Protein AF-0000000080633798 (afdb_homodimer)

Sequence (412 aa):
MNRFFRPAFALCTLLSLSGPLTAPLAAEVETASLGGGEEERVTEVAGCVLTAKAVCPGIDLRHRNLRSLSLAGADLRGANLMRADLRHADLRGADLSGAILDGADLRTAFLQGTRLSGARLRGANLEFARANGADLRQADLTAANLEALRADKADLTGANLEGANLQEAKLSLTNLSQANLEGAKIRFAIFQDALMTDCRSCPTDWMNRFFRPAFALCTLLSLSGPLTAPLAAEVETASLGGGEEERVTEVAGCVLTAKAVCPGIDLRHRNLRSLSLAGADLRGANLMRADLRHADLRGADLSGAILDGADLRTAFLQGTRLSGARLRGANLEFARANGADLRQADLTAANLEALRADKADLTGANLEGANLQEAKLSLTNLSQANLEGAKIRFAIFQDALMTDCRSCPTDW

Radius of gyration: 28.86 Å; Cα contacts (8 Å, |Δi|>4): 1277; chains: 2; bounding box: 85×85×105 Å

Solvent-accessible surface area (backbone atoms only — not comparable to full-atom values): 18938 Å² total; per-residue (Å²): 137,84,80,78,80,74,80,80,78,77,79,76,77,74,75,73,76,71,65,77,74,71,70,75,76,73,70,72,72,67,68,67,70,64,76,70,66,76,65,69,74,60,54,62,54,98,88,36,58,64,32,59,55,22,82,39,61,52,39,81,40,54,61,35,32,39,58,56,36,50,30,34,44,13,35,31,34,42,14,32,30,22,36,13,33,29,35,46,14,32,29,36,45,12,33,30,35,46,13,34,28,26,25,14,34,30,36,47,14,34,29,37,45,14,32,30,34,50,15,35,27,32,18,12,32,32,35,50,13,36,26,37,44,15,33,30,33,46,14,35,29,36,18,13,34,31,34,42,18,35,26,38,46,14,34,30,35,43,15,34,30,36,30,13,32,31,33,45,14,35,32,31,49,15,32,33,28,46,13,32,30,47,72,38,40,54,61,74,38,39,54,55,77,39,41,53,59,77,30,40,67,55,85,80,88,113,138,84,79,77,81,75,79,79,76,78,75,77,77,74,75,73,76,71,65,77,76,70,68,74,77,72,70,72,72,67,69,67,70,64,77,70,67,75,66,68,75,59,54,60,55,98,87,37,58,65,33,58,55,22,82,41,62,52,38,80,39,55,62,36,34,38,56,59,36,51,30,33,44,13,36,31,35,42,14,33,28,23,36,13,32,30,35,46,13,34,30,36,46,12,34,30,34,47,13,34,28,26,25,14,34,30,38,47,14,35,29,36,45,14,32,29,34,50,14,34,28,31,18,12,32,32,35,50,14,36,25,37,44,14,34,30,32,45,13,34,29,36,18,13,33,31,33,42,18,35,25,38,46,14,34,30,37,44,14,32,29,36,30,12,33,31,33,45,16,34,31,32,49,16,33,34,27,46,13,32,31,47,71,37,41,54,60,74,38,38,53,55,74,40,41,54,60,78,30,40,68,54,86,79,88,114

InterPro domains:
  IPR001646 Pentapeptide repeat [PF00805] (79-118)
  IPR001646 Pentapeptide repeat [PF00805] (119-158)
  IPR001646 Pentapeptide repeat [PF00805] (159-198)
  IPR051082 Pentapeptide repeat and BTB/POZ domain-containing protein [PTHR14136] (45-202)

Structure (mmCIF, N/CA/C/O backbone):
data_AF-0000000080633798-model_v1
#
loop_
_entity.id
_entity.type
_entity.pdbx_description
1 polymer 'Pentapeptide repeat-containing protein'
#
loop_
_atom_site.group_PDB
_atom_site.id
_atom_site.type_symbol
_atom_site.label_atom_id
_atom_site.label_alt_id
_atom_site.label_comp_id
_atom_site.label_asym_id
_atom_site.label_entity_id
_atom_site.label_seq_id
_atom_site.pdbx_PDB_ins_code
_atom_site.Cartn_x
_atom_site.Cartn_y
_atom_site.Cartn_z
_atom_site.occupancy
_atom_site.B_iso_or_equiv
_atom_site.auth_seq_id
_atom_site.auth_comp_id
_atom_site.auth_asym_id
_atom_site.auth_atom_id
_atom_site.pdbx_PDB_model_num
ATOM 1 N N . MET A 1 1 ? 43.594 59.5 -60.156 1 29.23 1 MET A N 1
ATOM 2 C CA . MET A 1 1 ? 42.625 58.656 -60.844 1 29.23 1 MET A CA 1
ATOM 3 C C . MET A 1 1 ? 42.188 57.5 -59.938 1 29.23 1 MET A C 1
ATOM 5 O O . MET A 1 1 ? 42.969 56.562 -59.688 1 29.23 1 MET A O 1
ATOM 9 N N . ASN A 1 2 ? 41.469 57.906 -58.781 1 31.67 2 ASN A N 1
ATOM 10 C CA . ASN A 1 2 ? 41.031 57.219 -57.531 1 31.67 2 ASN A CA 1
ATOM 11 C C . ASN A 1 2 ? 40 56.156 -57.812 1 31.67 2 ASN A C 1
ATOM 13 O O . ASN A 1 2 ? 38.875 56.469 -58.219 1 31.67 2 ASN A O 1
ATOM 17 N N . ARG A 1 3 ? 40.438 55.031 -58.531 1 32.19 3 ARG A N 1
ATOM 18 C CA . ARG A 1 3 ? 39.625 53.875 -58.906 1 32.19 3 ARG A CA 1
ATOM 19 C C . ARG A 1 3 ? 38.875 53.281 -57.719 1 32.19 3 ARG A C 1
ATOM 21 O O . ARG A 1 3 ? 39.5 52.844 -56.75 1 32.19 3 ARG A O 1
ATOM 28 N N . PHE A 1 4 ? 37.656 53.875 -57.344 1 35.53 4 PHE A N 1
ATOM 29 C CA . PHE A 1 4 ? 36.719 53.531 -56.281 1 35.53 4 PHE A CA 1
ATOM 30 C C . PHE A 1 4 ? 36.188 52.125 -56.5 1 35.53 4 PHE A C 1
ATOM 32 O O . PHE A 1 4 ? 35.531 51.844 -57.5 1 35.53 4 PHE A O 1
ATOM 39 N N . PHE A 1 5 ? 36.969 51.031 -56.156 1 33.97 5 PHE A N 1
ATOM 40 C CA . PHE A 1 5 ? 36.594 49.625 -56.25 1 33.97 5 PHE A CA 1
ATOM 41 C C . PHE A 1 5 ? 35.344 49.344 -55.469 1 33.97 5 PHE A C 1
ATOM 43 O O . PHE A 1 5 ? 35.312 49.5 -54.25 1 33.97 5 PHE A O 1
ATOM 50 N N . ARG A 1 6 ? 34.125 49.625 -56.031 1 35.38 6 ARG A N 1
ATOM 51 C CA . ARG A 1 6 ? 32.844 49.406 -55.375 1 35.38 6 ARG A CA 1
ATOM 52 C C . ARG A 1 6 ? 32.594 47.906 -55.156 1 35.38 6 ARG A C 1
ATOM 54 O O . ARG A 1 6 ? 32.562 47.125 -56.125 1 35.38 6 ARG A O 1
ATOM 61 N N . PRO A 1 7 ? 32.938 47.312 -54 1 38.47 7 PRO A N 1
ATOM 62 C CA . PRO A 1 7 ? 32.75 45.875 -53.812 1 38.47 7 PRO A CA 1
ATOM 63 C C . PRO A 1 7 ? 31.281 45.469 -53.906 1 38.47 7 PRO A C 1
ATOM 65 O O . PRO A 1 7 ? 30.375 46.219 -53.531 1 38.47 7 PRO A O 1
ATOM 68 N N . ALA A 1 8 ? 30.812 44.844 -55.031 1 34.66 8 ALA A N 1
ATOM 69 C CA . ALA A 1 8 ? 29.516 44.25 -55.312 1 34.66 8 ALA A CA 1
ATOM 70 C C . ALA A 1 8 ? 29.094 43.25 -54.25 1 34.66 8 ALA A C 1
ATOM 72 O O . ALA A 1 8 ? 29.797 42.25 -54.031 1 34.66 8 ALA A O 1
ATOM 73 N N . PHE A 1 9 ? 28.484 43.719 -53.125 1 36.5 9 PHE A N 1
ATOM 74 C CA . PHE A 1 9 ? 28 42.844 -52.062 1 36.5 9 PHE A CA 1
ATOM 75 C C . PHE A 1 9 ? 26.891 41.906 -52.562 1 36.5 9 PHE A C 1
ATOM 77 O O . PHE A 1 9 ? 25.891 42.375 -53.125 1 36.5 9 PHE A O 1
ATOM 84 N N . ALA A 1 10 ? 27.266 40.781 -53.25 1 33.56 10 ALA A N 1
ATOM 85 C CA . ALA A 1 10 ? 26.328 39.75 -53.688 1 33.56 10 ALA A CA 1
ATOM 86 C C . ALA A 1 10 ? 25.422 39.344 -52.531 1 33.56 10 ALA A C 1
ATOM 88 O O . ALA A 1 10 ? 25.906 39 -51.438 1 33.56 10 ALA A O 1
ATOM 89 N N . LEU A 1 11 ? 24.172 39.875 -52.5 1 32.12 11 LEU A N 1
ATOM 90 C CA . LEU A 1 11 ? 23.062 39.562 -51.594 1 32.12 11 LEU A CA 1
ATOM 91 C C . LEU A 1 11 ? 22.719 38.062 -51.656 1 32.12 11 LEU A C 1
ATOM 93 O O . LEU A 1 11 ? 22.344 37.562 -52.719 1 32.12 11 LEU A O 1
ATOM 97 N N . CYS A 1 12 ? 23.547 37.188 -51.031 1 34.88 12 CYS A N 1
ATOM 98 C CA . CYS A 1 12 ? 23.203 35.781 -50.938 1 34.88 12 CYS A CA 1
ATOM 99 C C . CYS A 1 12 ? 21.812 35.594 -50.312 1 34.88 12 CYS A C 1
ATOM 101 O O . CYS A 1 12 ? 21.562 36.062 -49.219 1 34.88 12 CYS A O 1
ATOM 103 N N . THR A 1 13 ? 20.797 35.656 -51.188 1 33.91 13 THR A N 1
ATOM 104 C CA . THR A 1 13 ? 19.438 35.375 -50.781 1 33.91 13 THR A CA 1
ATOM 105 C C . THR A 1 13 ? 19.375 34 -50.094 1 33.91 13 THR A C 1
ATOM 107 O O . THR A 1 13 ? 19.719 32.969 -50.719 1 33.91 13 THR A O 1
ATOM 110 N N . LEU A 1 14 ? 19.672 33.969 -48.812 1 36.44 14 LEU A N 1
ATOM 111 C CA . LEU A 1 14 ? 19.438 32.781 -47.969 1 36.44 14 LEU A CA 1
ATOM 112 C C . LEU A 1 14 ? 17.984 32.312 -48.062 1 36.44 14 LEU A C 1
ATOM 114 O O . LEU A 1 14 ? 17.062 33.094 -47.75 1 36.44 14 LEU A O 1
ATOM 118 N N . LEU A 1 15 ? 17.656 31.594 -49.156 1 36 15 LEU A N 1
ATOM 119 C CA . LEU A 1 15 ? 16.359 30.938 -49.219 1 36 15 LEU A CA 1
ATOM 120 C C . LEU A 1 15 ? 16.156 30.078 -47.969 1 36 15 LEU A C 1
ATOM 122 O O . LEU A 1 15 ? 16.969 29.203 -47.656 1 36 15 LEU A O 1
ATOM 126 N N . SER A 1 16 ? 15.633 30.766 -46.906 1 36.34 16 SER A N 1
ATOM 127 C CA . SER A 1 16 ? 15.227 30.062 -45.719 1 36.34 16 SER A CA 1
ATOM 128 C C . SER A 1 16 ? 14.25 28.938 -46.031 1 36.34 16 SER A C 1
ATOM 130 O O . SER A 1 16 ? 13.195 29.172 -46.625 1 36.34 16 SER A O 1
ATOM 132 N N . LEU A 1 17 ? 14.719 27.75 -46.531 1 37.03 17 LEU A N 1
ATOM 133 C CA . LEU A 1 17 ? 13.859 26.578 -46.594 1 37.03 17 LEU A CA 1
ATOM 134 C C . LEU A 1 17 ? 13.203 26.312 -45.25 1 37.03 17 LEU A C 1
ATOM 136 O O . LEU A 1 17 ? 13.867 25.875 -44.281 1 37.03 17 LEU A O 1
ATOM 140 N N . SER A 1 18 ? 12.43 27.281 -44.812 1 36.97 18 SER A N 1
ATOM 141 C CA . SER A 1 18 ? 11.719 26.922 -43.594 1 36.97 18 SER A CA 1
ATOM 142 C C . SER A 1 18 ? 10.859 25.672 -43.781 1 36.97 18 SER A C 1
ATOM 144 O O . SER A 1 18 ? 9.844 25.719 -44.469 1 36.97 18 SER A O 1
ATOM 146 N N . GLY A 1 19 ? 11.516 24.516 -44.156 1 38.19 19 GLY A N 1
ATOM 147 C CA . GLY A 1 19 ? 10.625 23.359 -44.188 1 38.19 19 GLY A CA 1
ATOM 148 C C . GLY A 1 19 ? 9.789 23.234 -42.938 1 38.19 19 GLY A C 1
ATOM 149 O O . GLY A 1 19 ? 10.219 23.641 -41.844 1 38.19 19 GLY A O 1
ATOM 150 N N . PRO A 1 20 ? 8.422 23.297 -43.219 1 39.03 20 PRO A N 1
ATOM 151 C CA . PRO A 1 20 ? 7.559 23.141 -42.031 1 39.03 20 PRO A CA 1
ATOM 152 C C . PRO A 1 20 ? 7.941 21.922 -41.188 1 39.03 20 PRO A C 1
ATOM 154 O O . PRO A 1 20 ? 8.281 20.875 -41.719 1 39.03 20 PRO A O 1
ATOM 157 N N . LEU A 1 21 ? 8.773 22.219 -40.156 1 38.03 21 LEU A N 1
ATOM 158 C CA . LEU A 1 21 ? 8.938 21.188 -39.125 1 38.03 21 LEU A CA 1
ATOM 159 C C . LEU A 1 21 ? 7.602 20.531 -38.812 1 38.03 21 LEU A C 1
ATOM 161 O O . LEU A 1 21 ? 6.676 21.188 -38.344 1 38.03 21 LEU A O 1
ATOM 165 N N . THR A 1 22 ? 7.156 19.625 -39.75 1 36.91 22 THR A N 1
ATOM 166 C CA . THR A 1 22 ? 6.004 18.828 -39.344 1 36.91 22 THR A CA 1
ATOM 167 C C . THR A 1 22 ? 6.168 18.328 -37.906 1 36.91 22 THR A C 1
ATOM 169 O O . THR A 1 22 ? 7.223 17.812 -37.562 1 36.91 22 THR A O 1
ATOM 172 N N . ALA A 1 23 ? 5.48 19.016 -37 1 35.81 23 ALA A N 1
ATOM 173 C CA . ALA A 1 23 ? 5.383 18.562 -35.594 1 35.81 23 ALA A CA 1
ATOM 174 C C . ALA A 1 23 ? 5.207 17.047 -35.531 1 35.81 23 ALA A C 1
ATOM 176 O O . ALA A 1 23 ? 4.512 16.469 -36.344 1 35.81 23 ALA A O 1
ATOM 177 N N . PRO A 1 24 ? 6.293 16.375 -35.031 1 36.53 24 PRO A N 1
ATOM 178 C CA . PRO A 1 24 ? 6.055 14.938 -34.875 1 36.53 24 PRO A CA 1
ATOM 179 C C . PRO A 1 24 ? 4.648 14.625 -34.375 1 36.53 24 PRO A C 1
ATOM 181 O O . PRO A 1 24 ? 4.035 15.438 -33.688 1 36.53 24 PRO A O 1
ATOM 184 N N . LEU A 1 25 ? 3.818 13.93 -35.156 1 29 25 LEU A N 1
ATOM 185 C CA . LEU A 1 25 ? 2.578 13.32 -34.688 1 29 25 LEU A CA 1
ATOM 186 C C . LEU A 1 25 ? 2.744 12.766 -33.281 1 29 25 LEU A C 1
ATOM 188 O O . LEU A 1 25 ? 3.578 11.883 -33.062 1 29 25 LEU A O 1
ATOM 192 N N . ALA A 1 26 ? 2.555 13.602 -32.25 1 29.97 26 ALA A N 1
ATOM 193 C CA . ALA A 1 26 ? 2.367 13.023 -30.938 1 29.97 26 ALA A CA 1
ATOM 194 C C . ALA A 1 26 ? 1.546 11.742 -31 1 29.97 26 ALA A C 1
ATOM 196 O O . ALA A 1 26 ? 0.374 11.766 -31.391 1 29.97 26 ALA A O 1
ATOM 197 N N . ALA A 1 27 ? 2.148 10.602 -31.328 1 28.78 27 ALA A N 1
ATOM 198 C CA . ALA A 1 27 ? 1.401 9.359 -31.141 1 28.78 27 ALA A CA 1
ATOM 199 C C . ALA A 1 27 ? 0.566 9.414 -29.875 1 28.78 27 ALA A C 1
ATOM 201 O O . ALA A 1 27 ? 1.064 9.797 -28.812 1 28.78 27 ALA A O 1
ATOM 202 N N . GLU A 1 28 ? -0.692 9.742 -29.938 1 30.11 28 GLU A N 1
ATOM 203 C CA . GLU A 1 28 ? -1.639 9.477 -28.875 1 30.11 28 GLU A CA 1
ATOM 204 C C . GLU A 1 28 ? -1.314 8.156 -28.172 1 30.11 28 GLU A C 1
ATOM 206 O O . GLU A 1 28 ? -1.335 7.094 -28.781 1 30.11 28 GLU A O 1
ATOM 211 N N . VAL A 1 29 ? -0.251 8.266 -27.375 1 32.31 29 VAL A N 1
ATOM 212 C CA . VAL A 1 29 ? -0.252 7.074 -26.531 1 32.31 29 VAL A CA 1
ATOM 213 C C . VAL A 1 29 ? -1.677 6.762 -26.078 1 32.31 29 VAL A C 1
ATOM 215 O O . VAL A 1 29 ? -2.299 7.559 -25.375 1 32.31 29 VAL A O 1
ATOM 218 N N . GLU A 1 30 ? -2.477 6.145 -26.891 1 28.77 30 GLU A N 1
ATOM 219 C CA . GLU A 1 30 ? -3.68 5.508 -26.359 1 28.77 30 GLU A CA 1
ATOM 220 C C . GLU A 1 30 ? -3.42 4.895 -24.984 1 28.77 30 GLU A C 1
ATOM 222 O O . GLU A 1 30 ? -2.621 3.967 -24.859 1 28.77 30 GLU A O 1
ATOM 227 N N . THR A 1 31 ? -3.234 5.73 -23.906 1 33.06 31 THR A N 1
ATOM 228 C CA . THR A 1 31 ? -3.48 5.016 -22.656 1 33.06 31 THR A CA 1
ATOM 229 C C . THR A 1 31 ? -4.539 3.936 -22.844 1 33.06 31 THR A C 1
ATOM 231 O O . THR A 1 31 ? -5.672 4.23 -23.234 1 33.06 31 THR A O 1
ATOM 234 N N . ALA A 1 32 ? -4.188 2.906 -23.453 1 32.62 32 ALA A N 1
ATOM 235 C CA . ALA A 1 32 ? -5.137 1.797 -23.359 1 32.62 32 ALA A CA 1
ATOM 236 C C . ALA A 1 32 ? -6.02 1.929 -22.125 1 32.62 32 ALA A C 1
ATOM 238 O O . ALA A 1 32 ? -5.52 1.996 -21 1 32.62 32 ALA A O 1
ATOM 239 N N . SER A 1 33 ? -7.008 2.748 -22.188 1 36.38 33 SER A N 1
ATOM 240 C CA . SER A 1 33 ? -8.07 2.465 -21.219 1 36.38 33 SER A CA 1
ATOM 241 C C . SER A 1 33 ? -8.148 0.975 -20.906 1 36.38 33 SER A C 1
ATOM 243 O O . SER A 1 33 ? -8.562 0.179 -21.75 1 36.38 33 SER A O 1
ATOM 245 N N . LEU A 1 34 ? -7.16 0.35 -20.391 1 36.06 34 LEU A N 1
ATOM 246 C CA . LEU A 1 34 ? -7.469 -0.996 -19.922 1 36.06 34 LEU A CA 1
ATOM 247 C C . LEU A 1 34 ? -8.938 -1.112 -19.531 1 36.06 34 LEU A C 1
ATOM 249 O O . LEU A 1 34 ? -9.531 -0.146 -19.047 1 36.06 34 LEU A O 1
ATOM 253 N N . GLY A 1 35 ? -9.695 -1.764 -20.297 1 39.44 35 GLY A N 1
ATOM 254 C CA . GLY A 1 35 ? -11.078 -2.154 -20.078 1 39.44 35 GLY A CA 1
ATOM 255 C C . GLY A 1 35 ? -11.445 -2.277 -18.625 1 39.44 35 GLY A C 1
ATOM 256 O O . GLY A 1 35 ? -12.406 -2.965 -18.266 1 39.44 35 GLY A O 1
ATOM 257 N N . GLY A 1 36 ? -10.57 -2.09 -17.656 1 46.66 36 GLY A N 1
ATOM 258 C CA . GLY A 1 36 ? -11.211 -2.203 -16.359 1 46.66 36 GLY A CA 1
ATOM 259 C C . GLY A 1 36 ? -12.352 -1.221 -16.188 1 46.66 36 GLY A C 1
ATOM 260 O O . GLY A 1 36 ? -12.141 -0.006 -16.203 1 46.66 36 GLY A O 1
ATOM 261 N N . GLY A 1 37 ? -13.523 -1.482 -16.672 1 48.81 37 GLY A N 1
ATOM 262 C CA . GLY A 1 37 ? -14.711 -0.683 -16.422 1 48.81 37 GLY A CA 1
ATOM 263 C C . GLY A 1 37 ? -14.672 0.054 -15.094 1 48.81 37 GLY A C 1
ATOM 264 O O . GLY A 1 37 ? -14.18 -0.478 -14.094 1 48.81 37 GLY A O 1
ATOM 265 N N . GLU A 1 38 ? -14.344 1.364 -15.211 1 60.38 38 GLU A N 1
ATOM 266 C CA . GLU A 1 38 ? -14.547 2.131 -13.984 1 60.38 38 GLU A CA 1
ATOM 267 C C . GLU A 1 38 ? -15.758 1.621 -13.211 1 60.38 38 GLU A C 1
ATOM 269 O O . GLU A 1 38 ? -16.812 1.371 -13.797 1 60.38 38 GLU A O 1
ATOM 274 N N . GLU A 1 39 ? -15.359 0.965 -12.078 1 72.06 39 GLU A N 1
ATOM 275 C CA . GLU A 1 39 ? -16.484 0.534 -11.25 1 72.06 39 GLU A CA 1
ATOM 276 C C . GLU A 1 39 ? -17.5 1.652 -11.07 1 72.06 39 GLU A C 1
ATOM 278 O O . GLU A 1 39 ? -17.141 2.83 -11.023 1 72.06 39 GLU A O 1
ATOM 283 N N . GLU A 1 40 ? -18.719 1.342 -11.219 1 77.94 40 GLU A N 1
ATOM 284 C CA . GLU A 1 40 ? -19.812 2.297 -11.016 1 77.94 40 GLU A CA 1
ATOM 285 C C . GLU A 1 40 ? -19.75 2.918 -9.625 1 77.94 40 GLU A C 1
ATOM 287 O O . GLU A 1 40 ? -19.406 2.242 -8.648 1 77.94 40 GLU A O 1
ATOM 292 N N . ARG A 1 41 ? -19.938 4.207 -9.586 1 85.06 41 ARG A N 1
ATOM 293 C CA . ARG A 1 41 ? -20 4.902 -8.305 1 85.06 41 ARG A CA 1
ATOM 294 C C . ARG A 1 41 ? -21.172 4.395 -7.469 1 85.06 41 ARG A C 1
ATOM 296 O O . ARG A 1 41 ? -22.266 4.195 -7.988 1 85.06 41 ARG A O 1
ATOM 303 N N . VAL A 1 42 ? -20.812 4.086 -6.23 1 85.81 42 VAL A N 1
ATOM 304 C CA . VAL A 1 42 ? -21.844 3.549 -5.352 1 85.81 42 VAL A CA 1
ATOM 305 C C . VAL A 1 42 ? -22.328 4.645 -4.406 1 85.81 42 VAL A C 1
ATOM 307 O O . VAL A 1 42 ? -21.531 5.398 -3.852 1 85.81 42 VAL A O 1
ATOM 310 N N . THR A 1 43 ? -23.609 4.762 -4.309 1 87.62 43 THR A N 1
ATOM 311 C CA . THR A 1 43 ? -24.172 5.758 -3.4 1 87.62 43 THR A CA 1
ATOM 312 C C . THR A 1 43 ? -24.844 5.086 -2.213 1 87.62 43 THR A C 1
ATOM 314 O O . THR A 1 43 ? -25.188 5.75 -1.232 1 87.62 43 THR A O 1
ATOM 317 N N . GLU A 1 44 ? -24.922 3.807 -2.334 1 92.88 44 GLU A N 1
ATOM 318 C CA . GLU A 1 44 ? -25.469 3.031 -1.22 1 92.88 44 GLU A CA 1
ATOM 319 C C . GLU A 1 44 ? -24.812 1.656 -1.137 1 92.88 44 GLU A C 1
ATOM 321 O O . GLU A 1 44 ? -24.594 1.001 -2.158 1 92.88 44 GLU A O 1
ATOM 326 N N . VAL A 1 45 ? -24.516 1.295 0.115 1 92.5 45 VAL A N 1
ATOM 327 C CA . VAL A 1 45 ? -23.938 -0.025 0.359 1 92.5 45 VAL A CA 1
ATOM 328 C C . VAL A 1 45 ? -24.562 -0.638 1.609 1 92.5 45 VAL A C 1
ATOM 330 O O . VAL A 1 45 ? -24.594 -0.009 2.67 1 92.5 45 VAL A O 1
ATOM 333 N N . ALA A 1 46 ? -25.047 -1.859 1.403 1 92.56 46 ALA A N 1
ATOM 334 C CA . ALA A 1 46 ? -25.594 -2.639 2.514 1 92.56 46 ALA A CA 1
ATOM 335 C C . ALA A 1 46 ? -26.578 -1.814 3.334 1 92.56 46 ALA A C 1
ATOM 337 O O . ALA A 1 46 ? -26.531 -1.821 4.566 1 92.56 46 ALA A O 1
ATOM 338 N N . GLY A 1 47 ? -27.328 -0.974 2.746 1 92.69 47 GLY A N 1
ATOM 339 C CA . GLY A 1 47 ? -28.391 -0.222 3.391 1 92.69 47 GLY A CA 1
ATOM 340 C C . GLY A 1 47 ? -27.938 1.137 3.893 1 92.69 47 GLY A C 1
ATOM 341 O O . GLY A 1 47 ? -28.766 1.927 4.375 1 92.69 47 GLY A O 1
ATOM 342 N N . CYS A 1 48 ? -26.672 1.339 3.74 1 95.75 48 CYS A N 1
ATOM 343 C CA . CYS A 1 48 ? -26.172 2.65 4.156 1 95.75 48 CYS A CA 1
ATOM 344 C C . CYS A 1 48 ? -26.047 3.584 2.959 1 95.75 48 CYS A C 1
ATOM 346 O O . CYS A 1 48 ? -25.328 3.273 2.004 1 95.75 48 CYS A O 1
ATOM 348 N N . VAL A 1 49 ? -26.719 4.645 3.084 1 96.25 49 VAL A N 1
ATOM 349 C CA . VAL A 1 49 ? -26.609 5.66 2.043 1 96.25 49 VAL A CA 1
ATOM 350 C C . VAL A 1 49 ? -25.375 6.523 2.299 1 96.25 49 VAL A C 1
ATOM 352 O O . VAL A 1 49 ? -25.219 7.086 3.385 1 96.25 49 VAL A O 1
ATOM 355 N N . LEU A 1 50 ? -24.547 6.633 1.33 1 96.31 50 LEU A N 1
ATOM 356 C CA . LEU A 1 50 ? -23.25 7.293 1.478 1 96.31 50 LEU A CA 1
ATOM 357 C C . LEU A 1 50 ? -23.359 8.773 1.112 1 96.31 50 LEU A C 1
ATOM 359 O O . LEU A 1 50 ? -23.172 9.141 -0.051 1 96.31 50 LEU A O 1
ATOM 363 N N . THR A 1 51 ? -23.562 9.5 2.094 1 95.56 51 THR A N 1
ATOM 364 C CA . THR A 1 51 ? -23.719 10.945 1.965 1 95.56 51 THR A CA 1
ATOM 365 C C . THR A 1 51 ? -23.078 11.664 3.15 1 95.56 51 THR A C 1
ATOM 367 O O . THR A 1 51 ? -22.594 11.023 4.082 1 95.56 51 THR A O 1
ATOM 370 N N . ALA A 1 52 ? -23.047 12.969 3.062 1 96.94 52 ALA A N 1
ATOM 371 C CA . ALA A 1 52 ? -22.578 13.758 4.195 1 96.94 52 ALA A CA 1
ATOM 372 C C . ALA A 1 52 ? -23.359 13.414 5.465 1 96.94 52 ALA A C 1
ATOM 374 O O . ALA A 1 52 ? -24.578 13.227 5.426 1 96.94 52 ALA A O 1
ATOM 375 N N . LYS A 1 53 ? -22.641 13.195 6.496 1 98 53 LYS A N 1
ATOM 376 C CA . LYS A 1 53 ? -23.156 12.961 7.84 1 98 53 LYS A CA 1
ATOM 377 C C . LYS A 1 53 ? -23.781 11.578 7.957 1 98 53 LYS A C 1
ATOM 379 O O . LYS A 1 53 ? -24.469 11.281 8.93 1 98 53 LYS A O 1
ATOM 384 N N . ALA A 1 54 ? -23.484 10.797 6.91 1 97.62 54 ALA A N 1
ATOM 385 C CA . ALA A 1 54 ? -23.953 9.422 7.004 1 97.62 54 ALA A CA 1
ATOM 386 C C . ALA A 1 54 ? -23.406 8.727 8.25 1 97.62 54 ALA A C 1
ATOM 388 O O . ALA A 1 54 ? -22.297 9.023 8.688 1 97.62 54 ALA A O 1
ATOM 389 N N . VAL A 1 55 ? -24.266 7.781 8.82 1 98.38 55 VAL A N 1
ATOM 390 C CA . VAL A 1 55 ? -23.844 6.996 9.969 1 98.38 55 VAL A CA 1
ATOM 391 C C . VAL A 1 55 ? -23.719 5.527 9.578 1 98.38 55 VAL A C 1
ATOM 393 O O . VAL A 1 55 ? -24.703 4.793 9.57 1 98.38 55 VAL A O 1
ATOM 396 N N . CYS A 1 56 ? -22.453 5.191 9.172 1 98.12 56 CYS A N 1
ATOM 397 C CA . CYS A 1 56 ? -22.219 3.842 8.664 1 98.12 56 CYS A CA 1
ATOM 398 C C . CYS A 1 56 ? -20.969 3.229 9.289 1 98.12 56 CYS A C 1
ATOM 400 O O . CYS A 1 56 ? -20.094 2.756 8.578 1 98.12 56 CYS A O 1
ATOM 402 N N . PRO A 1 57 ? -20.875 3.148 10.711 1 98.25 57 PRO A N 1
ATOM 403 C CA . PRO A 1 57 ? -19.688 2.559 11.312 1 98.25 57 PRO A CA 1
ATOM 404 C C . PRO A 1 57 ? -19.5 1.091 10.938 1 98.25 57 PRO A C 1
ATOM 406 O O . PRO A 1 57 ? -20.469 0.351 10.812 1 98.25 57 PRO A O 1
ATOM 409 N N . GLY A 1 58 ? -18.266 0.741 10.664 1 98.44 58 GLY A N 1
ATOM 410 C CA . GLY A 1 58 ? -17.922 -0.654 10.43 1 98.44 58 GLY A CA 1
ATOM 411 C C . GLY A 1 58 ? -18.297 -1.133 9.039 1 98.44 58 GLY A C 1
ATOM 412 O O . GLY A 1 58 ? -18.078 -2.295 8.703 1 98.44 58 GLY A O 1
ATOM 413 N N . ILE A 1 59 ? -18.797 -0.202 8.219 1 98.31 59 ILE A N 1
ATOM 414 C CA . ILE A 1 59 ? -19.281 -0.592 6.902 1 98.31 59 ILE A CA 1
ATOM 415 C C . ILE A 1 59 ? -18.125 -1.111 6.055 1 98.31 59 ILE A C 1
ATOM 417 O O . ILE A 1 59 ? -16.984 -0.652 6.199 1 98.31 59 ILE A O 1
ATOM 421 N N . ASP A 1 60 ? -18.422 -2.125 5.23 1 98.31 60 ASP A N 1
ATOM 422 C CA . ASP A 1 60 ? -17.438 -2.66 4.297 1 98.31 60 ASP A CA 1
ATOM 423 C C . ASP A 1 60 ? -17.484 -1.927 2.959 1 98.31 60 ASP A C 1
ATOM 425 O O . ASP A 1 60 ? -18.453 -2.076 2.203 1 98.31 60 ASP A O 1
ATOM 429 N N . LEU A 1 61 ? -16.438 -1.201 2.693 1 97.81 61 LEU A N 1
ATOM 430 C CA . LEU A 1 61 ? -16.375 -0.423 1.461 1 97.81 61 LEU A CA 1
ATOM 431 C C . LEU A 1 61 ? -15.156 -0.799 0.638 1 97.81 61 LEU A C 1
ATOM 433 O O . LEU A 1 61 ? -14.695 -0.017 -0.2 1 97.81 61 LEU A O 1
ATOM 437 N N . ARG A 1 62 ? -14.625 -2.023 0.859 1 98.12 62 ARG A N 1
ATOM 438 C CA . ARG A 1 62 ? -13.43 -2.461 0.142 1 98.12 62 ARG A CA 1
ATOM 439 C C . ARG A 1 62 ? -13.648 -2.422 -1.366 1 98.12 62 ARG A C 1
ATOM 441 O O . ARG A 1 62 ? -14.711 -2.818 -1.854 1 98.12 62 ARG A O 1
ATOM 448 N N . HIS A 1 63 ? -12.797 -1.854 -2.082 1 98 63 HIS A N 1
ATOM 449 C CA . HIS A 1 63 ? -12.688 -1.864 -3.537 1 98 63 HIS A CA 1
ATOM 450 C C . HIS A 1 63 ? -13.75 -0.973 -4.176 1 98 63 HIS A C 1
ATOM 452 O O . HIS A 1 63 ? -13.828 -0.874 -5.402 1 98 63 HIS A O 1
ATOM 458 N N . ARG A 1 64 ? -14.492 -0.235 -3.326 1 97.25 64 ARG A N 1
ATOM 459 C CA . ARG A 1 64 ? -15.594 0.539 -3.895 1 97.25 64 ARG A CA 1
ATOM 460 C C . ARG A 1 64 ? -15.086 1.836 -4.516 1 97.25 64 ARG A C 1
ATOM 462 O O . ARG A 1 64 ? -14.102 2.41 -4.051 1 97.25 64 ARG A O 1
ATOM 469 N N . ASN A 1 65 ? -15.797 2.191 -5.539 1 97.5 65 ASN A N 1
ATOM 470 C CA . ASN A 1 65 ? -15.57 3.504 -6.137 1 97.5 65 ASN A CA 1
ATOM 471 C C . ASN A 1 65 ? -16.312 4.602 -5.383 1 97.5 65 ASN A C 1
ATOM 473 O O . ASN A 1 65 ? -17.531 4.727 -5.504 1 97.5 65 ASN A O 1
ATOM 477 N N . LEU A 1 66 ? -15.578 5.367 -4.645 1 97.31 66 LEU A N 1
ATOM 478 C CA . LEU A 1 66 ? -16.141 6.445 -3.842 1 97.31 66 LEU A CA 1
ATOM 479 C C . LEU A 1 66 ? -15.625 7.801 -4.305 1 97.31 66 LEU A C 1
ATOM 481 O O . LEU A 1 66 ? -15.633 8.766 -3.539 1 97.31 66 LEU A O 1
ATOM 485 N N . ARG A 1 67 ? -15.117 7.871 -5.504 1 97.12 67 ARG A N 1
ATOM 486 C CA . ARG A 1 67 ? -14.484 9.062 -6.055 1 97.12 67 ARG A CA 1
ATOM 487 C C . ARG A 1 67 ? -15.445 10.258 -6.016 1 97.12 67 ARG A C 1
ATOM 489 O O . ARG A 1 67 ? -16.609 10.133 -6.387 1 97.12 67 ARG A O 1
ATOM 496 N N . SER A 1 68 ? -14.992 11.328 -5.461 1 97.12 68 SER A N 1
ATOM 497 C CA . SER A 1 68 ? -15.656 12.633 -5.508 1 97.12 68 SER A CA 1
ATOM 498 C C . SER A 1 68 ? -16.938 12.625 -4.691 1 97.12 68 SER A C 1
ATOM 500 O O . SER A 1 68 ? -17.75 13.555 -4.789 1 97.12 68 SER A O 1
ATOM 502 N N . LEU A 1 69 ? -17.062 11.594 -3.895 1 96.75 69 LEU A N 1
ATOM 503 C CA . LEU A 1 69 ? -18.25 11.539 -3.064 1 96.75 69 LEU A CA 1
ATOM 504 C C . LEU A 1 69 ? -18.141 12.508 -1.893 1 96.75 69 LEU A C 1
ATOM 506 O O . LEU A 1 69 ? -17.062 12.727 -1.362 1 96.75 69 LEU A O 1
ATOM 510 N N . SER A 1 70 ? -19.328 12.984 -1.521 1 97 70 SER A N 1
ATOM 511 C CA . SER A 1 70 ? -19.375 13.828 -0.329 1 97 70 SER A CA 1
ATOM 512 C C . SER A 1 70 ? -19.688 13 0.915 1 97 70 SER A C 1
ATOM 514 O O . SER A 1 70 ? -20.828 12.57 1.104 1 97 70 SER A O 1
ATOM 516 N N . LEU A 1 71 ? -18.703 12.867 1.712 1 98.12 71 LEU A N 1
ATOM 517 C CA . LEU A 1 71 ? -18.859 12.117 2.955 1 98.12 71 LEU A CA 1
ATOM 518 C C . LEU A 1 71 ? -18.484 12.977 4.156 1 98.12 71 LEU A C 1
ATOM 520 O O . LEU A 1 71 ? -18.016 12.461 5.18 1 98.12 71 LEU A O 1
ATOM 524 N N . ALA A 1 72 ? -18.641 14.305 3.98 1 98.62 72 ALA A N 1
ATOM 525 C CA . ALA A 1 72 ? -18.281 15.242 5.043 1 98.62 72 ALA A CA 1
ATOM 526 C C . ALA A 1 72 ? -19.047 14.945 6.324 1 98.62 72 ALA A C 1
ATOM 528 O O . ALA A 1 72 ? -20.266 14.75 6.293 1 98.62 72 ALA A O 1
ATOM 529 N N . GLY A 1 73 ? -18.266 14.781 7.352 1 98.75 73 GLY A N 1
ATOM 530 C CA . GLY A 1 73 ? -18.875 14.617 8.664 1 98.75 73 GLY A CA 1
ATOM 531 C C . GLY A 1 73 ? -19.438 13.219 8.891 1 98.75 73 GLY A C 1
ATOM 532 O O . GLY A 1 73 ? -20.062 12.953 9.922 1 98.75 73 GLY A O 1
ATOM 533 N N . ALA A 1 74 ? -19.234 12.32 7.941 1 98.75 74 ALA A N 1
ATOM 534 C CA . ALA A 1 74 ? -19.797 10.977 8.062 1 98.75 74 ALA A CA 1
ATOM 535 C C . ALA A 1 74 ? -19.125 10.195 9.188 1 98.75 74 ALA A C 1
ATOM 537 O O . ALA A 1 74 ? -17.953 10.406 9.484 1 98.75 74 ALA A O 1
ATOM 538 N N . ASP A 1 75 ? -19.969 9.336 9.789 1 98.88 75 ASP A N 1
ATOM 539 C CA . ASP A 1 75 ? -19.438 8.367 10.742 1 98.88 75 ASP A CA 1
ATOM 540 C C . ASP A 1 75 ? -19.047 7.066 10.047 1 98.88 75 ASP A C 1
ATOM 542 O O . ASP A 1 75 ? -19.922 6.258 9.711 1 98.88 75 ASP A O 1
ATOM 546 N N . LEU A 1 76 ? -17.797 6.895 9.906 1 98.75 76 LEU A N 1
ATOM 547 C CA . LEU A 1 76 ? -17.25 5.703 9.266 1 98.75 76 LEU A CA 1
ATOM 548 C C . LEU A 1 76 ? -16.25 5.004 10.18 1 98.75 76 LEU A C 1
ATOM 550 O O . LEU A 1 76 ? -15.289 4.391 9.703 1 98.75 76 LEU A O 1
ATOM 554 N N . ARG A 1 77 ? -16.438 5.141 11.539 1 98.88 77 ARG A N 1
ATOM 555 C CA . ARG A 1 77 ? -15.539 4.496 12.484 1 98.88 77 ARG A CA 1
ATOM 556 C C . ARG A 1 77 ? -15.43 2.998 12.211 1 98.88 77 ARG A C 1
ATOM 558 O O . ARG A 1 77 ? -16.453 2.322 12.039 1 98.88 77 ARG A O 1
ATOM 565 N N . GLY A 1 78 ? -14.18 2.568 12.07 1 98.81 78 GLY A N 1
ATOM 566 C CA . GLY A 1 78 ? -13.945 1.14 11.93 1 98.81 78 GLY A CA 1
ATOM 567 C C . GLY A 1 78 ? -14.305 0.606 10.555 1 98.81 78 GLY A C 1
ATOM 568 O O . GLY A 1 78 ? -14.266 -0.603 10.32 1 98.81 78 GLY A O 1
ATOM 569 N N . ALA A 1 79 ? -14.719 1.422 9.648 1 98.88 79 ALA A N 1
ATOM 570 C CA . ALA A 1 79 ? -15.07 0.969 8.305 1 98.88 79 ALA A CA 1
ATOM 571 C C . ALA A 1 79 ? -13.859 0.348 7.605 1 98.88 79 ALA A C 1
ATOM 573 O O . ALA A 1 79 ? -12.719 0.673 7.922 1 98.88 79 ALA A O 1
ATOM 574 N N . ASN A 1 80 ? -14.133 -0.591 6.719 1 98.88 80 ASN A N 1
ATOM 575 C CA . ASN A 1 80 ? -13.078 -1.192 5.898 1 98.88 80 ASN A CA 1
ATOM 576 C C . ASN A 1 80 ? -13.078 -0.619 4.484 1 98.88 80 ASN A C 1
ATOM 578 O O . ASN A 1 80 ? -13.969 -0.904 3.691 1 98.88 80 ASN A O 1
ATOM 582 N N . LEU A 1 81 ? -12.031 0.168 4.246 1 98.75 81 LEU A N 1
ATOM 583 C CA . LEU A 1 81 ? -11.93 0.862 2.969 1 98.75 81 LEU A CA 1
ATOM 584 C C . LEU A 1 81 ? -10.68 0.417 2.207 1 98.75 81 LEU A C 1
ATOM 586 O O . LEU A 1 81 ? -10.133 1.181 1.412 1 98.75 81 LEU A O 1
ATOM 590 N N . MET A 1 82 ? -10.242 -0.879 2.449 1 98.88 82 MET A N 1
ATOM 591 C CA . MET A 1 82 ? -9.078 -1.358 1.718 1 98.88 82 MET A CA 1
ATOM 592 C C . MET A 1 82 ? -9.289 -1.242 0.212 1 98.88 82 MET A C 1
ATOM 594 O O . MET A 1 82 ? -10.32 -1.682 -0.308 1 98.88 82 MET A O 1
ATOM 598 N N . ARG A 1 83 ? -8.359 -0.525 -0.44 1 98.75 83 ARG A N 1
ATOM 599 C CA . ARG A 1 83 ? -8.281 -0.376 -1.889 1 98.75 83 ARG A CA 1
ATOM 600 C C . ARG A 1 83 ? -9.5 0.366 -2.434 1 98.75 83 ARG A C 1
ATOM 602 O O . ARG A 1 83 ? -9.797 0.284 -3.625 1 98.75 83 ARG A O 1
ATOM 609 N N . ALA A 1 84 ? -10.234 1.035 -1.543 1 98.56 84 ALA A N 1
ATOM 610 C CA . ALA A 1 84 ? -11.297 1.909 -2.043 1 98.56 84 ALA A CA 1
ATOM 611 C C . ALA A 1 84 ? -10.711 3.094 -2.807 1 98.56 84 ALA A C 1
ATOM 613 O O . ALA A 1 84 ? -9.586 3.523 -2.537 1 98.56 84 ALA A O 1
ATOM 614 N N . ASP A 1 85 ? -11.5 3.547 -3.762 1 98.44 85 ASP A N 1
ATOM 615 C CA . ASP A 1 85 ? -11.133 4.758 -4.496 1 98.44 85 ASP A CA 1
ATOM 616 C C . ASP A 1 85 ? -11.805 5.988 -3.889 1 98.44 85 ASP A C 1
ATOM 618 O O . ASP A 1 85 ? -12.992 6.219 -4.098 1 98.44 85 ASP A O 1
ATOM 622 N N . LEU A 1 86 ? -10.992 6.766 -3.191 1 98.5 86 LEU A N 1
ATOM 623 C CA . LEU A 1 86 ? -11.516 7.957 -2.527 1 98.5 86 LEU A CA 1
ATOM 624 C C . LEU A 1 86 ? -10.953 9.227 -3.16 1 98.5 86 LEU A C 1
ATOM 626 O O . LEU A 1 86 ? -10.938 10.281 -2.531 1 98.5 86 LEU A O 1
ATOM 630 N N . ARG A 1 87 ? -10.43 9.148 -4.418 1 98.69 87 ARG A N 1
ATOM 631 C CA . ARG A 1 87 ? -9.875 10.336 -5.062 1 98.69 87 ARG A CA 1
ATOM 632 C C . ARG A 1 87 ? -10.891 11.469 -5.09 1 98.69 87 ARG A C 1
ATOM 634 O O . ARG A 1 87 ? -12.047 11.266 -5.461 1 98.69 87 ARG A O 1
ATOM 641 N N . HIS A 1 88 ? -10.492 12.562 -4.629 1 98.56 88 HIS A N 1
ATOM 642 C CA . HIS A 1 88 ? -11.25 13.812 -4.664 1 98.56 88 HIS A CA 1
ATOM 643 C C . HIS A 1 88 ? -12.469 13.734 -3.75 1 98.56 88 HIS A C 1
ATOM 645 O O . HIS A 1 88 ? -13.352 14.594 -3.818 1 98.56 88 HIS A O 1
ATOM 651 N N . ALA A 1 89 ? -12.516 12.742 -2.904 1 98.62 89 ALA A N 1
ATOM 652 C CA . ALA A 1 89 ? -13.656 12.625 -1.997 1 98.62 89 ALA A CA 1
ATOM 653 C C . ALA A 1 89 ? -13.594 13.68 -0.9 1 98.62 89 ALA A C 1
ATOM 655 O O . ALA A 1 89 ? -12.508 14.102 -0.491 1 98.62 89 ALA A O 1
ATOM 656 N N . ASP A 1 90 ? -14.773 14.125 -0.511 1 98.81 90 ASP A N 1
ATOM 657 C CA . ASP A 1 90 ? -14.875 15.055 0.612 1 98.81 90 ASP A CA 1
ATOM 658 C C . ASP A 1 90 ? -15.086 14.305 1.925 1 98.81 90 ASP A C 1
ATOM 660 O O . ASP A 1 90 ? -16.188 13.805 2.193 1 98.81 90 ASP A O 1
ATOM 664 N N . LEU A 1 91 ? -14.078 14.273 2.734 1 98.88 91 LEU A N 1
ATOM 665 C CA . LEU A 1 91 ? -14.133 13.594 4.027 1 98.88 91 LEU A CA 1
ATOM 666 C C . LEU A 1 91 ? -13.938 14.586 5.168 1 98.88 91 LEU A C 1
ATOM 668 O O . LEU A 1 91 ? -13.555 14.203 6.277 1 98.88 91 LEU A O 1
ATOM 672 N N . ARG A 1 92 ? -14.117 15.891 4.895 1 98.88 92 ARG A N 1
ATOM 673 C CA . ARG A 1 92 ? -13.906 16.906 5.926 1 98.88 92 ARG A CA 1
ATOM 674 C C . ARG A 1 92 ? -14.734 16.594 7.168 1 98.88 92 ARG A C 1
ATOM 676 O O . ARG A 1 92 ? -15.953 16.391 7.078 1 98.88 92 ARG A O 1
ATOM 683 N N . GLY A 1 93 ? -14.016 16.484 8.188 1 98.81 93 GLY A N 1
ATOM 684 C CA . GLY A 1 93 ? -14.68 16.328 9.477 1 98.81 93 GLY A CA 1
ATOM 685 C C . GLY A 1 93 ? -15.25 14.938 9.68 1 98.81 93 GLY A C 1
ATOM 686 O O . GLY A 1 93 ? -15.898 14.672 10.695 1 98.81 93 GLY A O 1
ATOM 687 N N . ALA A 1 94 ? -15.055 14.023 8.75 1 98.94 94 ALA A N 1
ATOM 688 C CA . ALA A 1 94 ? -15.555 12.656 8.906 1 98.94 94 ALA A CA 1
ATOM 689 C C . ALA A 1 94 ? -14.781 11.914 10 1 98.94 94 ALA A C 1
ATOM 691 O O . ALA A 1 94 ? -13.648 12.273 10.32 1 98.94 94 ALA A O 1
ATOM 692 N N . ASP A 1 95 ? -15.5 10.945 10.602 1 98.94 95 ASP A N 1
ATOM 693 C CA . ASP A 1 95 ? -14.859 10.109 11.617 1 98.94 95 ASP A CA 1
ATOM 694 C C . ASP A 1 95 ? -14.484 8.742 11.047 1 98.94 95 ASP A C 1
ATOM 696 O O . ASP A 1 95 ? -15.352 7.883 10.875 1 98.94 95 ASP A O 1
ATOM 700 N N . LEU A 1 96 ? -13.211 8.531 10.789 1 98.94 96 LEU A N 1
ATOM 701 C CA . LEU A 1 96 ? -12.672 7.266 10.297 1 98.94 96 LEU A CA 1
ATOM 702 C C . LEU A 1 96 ? -11.758 6.625 11.336 1 98.94 96 LEU A C 1
ATOM 704 O O . LEU A 1 96 ? -10.797 5.93 10.977 1 98.94 96 LEU A O 1
ATOM 708 N N . SER A 1 97 ? -11.977 6.945 12.633 1 98.94 97 SER A N 1
ATOM 709 C CA . SER A 1 97 ? -11.148 6.336 13.664 1 98.94 97 SER A CA 1
ATOM 710 C C . SER A 1 97 ? -11.195 4.816 13.586 1 98.94 97 SER A C 1
ATOM 712 O O . SER A 1 97 ? -12.273 4.227 13.484 1 98.94 97 SER A O 1
ATOM 714 N N . GLY A 1 98 ? -10.008 4.199 13.539 1 98.94 98 GLY A N 1
ATOM 715 C CA . GLY A 1 98 ? -9.891 2.75 13.531 1 98.94 98 GLY A CA 1
ATOM 716 C C . GLY A 1 98 ? -10.234 2.131 12.195 1 98.94 98 GLY A C 1
ATOM 717 O O . GLY A 1 98 ? -10.289 0.905 12.062 1 98.94 98 GLY A O 1
ATOM 718 N N . ALA A 1 99 ? -10.492 2.904 11.195 1 98.94 99 ALA A N 1
ATOM 719 C CA . ALA A 1 99 ? -10.828 2.373 9.883 1 98.94 99 ALA A CA 1
ATOM 720 C C . ALA A 1 99 ? -9.617 1.743 9.211 1 98.94 99 ALA A C 1
ATOM 722 O O . ALA A 1 99 ? -8.477 1.97 9.633 1 98.94 99 ALA A O 1
ATOM 723 N N . ILE A 1 100 ? -9.859 0.897 8.227 1 98.94 100 ILE A N 1
ATOM 724 C CA . ILE A 1 100 ? -8.805 0.228 7.473 1 98.94 100 ILE A CA 1
ATOM 725 C C . ILE A 1 100 ? -8.773 0.763 6.043 1 98.94 100 ILE A C 1
ATOM 727 O O . ILE A 1 100 ? -9.703 0.521 5.266 1 98.94 100 ILE A O 1
ATOM 731 N N . LEU A 1 101 ? -7.688 1.479 5.754 1 98.94 101 LEU A N 1
ATOM 732 C CA . LEU A 1 101 ? -7.57 2.111 4.445 1 98.94 101 LEU A CA 1
ATOM 733 C C . LEU A 1 101 ? -6.312 1.636 3.723 1 98.94 101 LEU A C 1
ATOM 735 O O . LEU A 1 101 ? -5.77 2.352 2.877 1 98.94 101 LEU A O 1
ATOM 739 N N . ASP A 1 102 ? -5.836 0.362 4.043 1 98.94 102 ASP A N 1
ATOM 740 C CA . ASP A 1 102 ? -4.641 -0.15 3.379 1 98.94 102 ASP A CA 1
ATOM 741 C C . ASP A 1 102 ? -4.812 -0.148 1.861 1 98.94 102 ASP A C 1
ATOM 743 O O . ASP A 1 102 ? -5.801 -0.668 1.343 1 98.94 102 ASP A O 1
ATOM 747 N N . GLY A 1 103 ? -3.914 0.488 1.191 1 98.88 103 GLY A N 1
ATOM 748 C CA . GLY A 1 103 ? -3.889 0.467 -0.262 1 98.88 103 GLY A CA 1
ATOM 749 C C . GLY A 1 103 ? -4.961 1.341 -0.89 1 98.88 103 GLY A C 1
ATOM 750 O O . GLY A 1 103 ? -5.141 1.329 -2.109 1 98.88 103 GLY A O 1
ATOM 751 N N . ALA A 1 104 ? -5.688 2.137 -0.06 1 98.94 104 ALA A N 1
ATOM 752 C CA . ALA A 1 104 ? -6.734 2.998 -0.606 1 98.94 104 ALA A CA 1
ATOM 753 C C . ALA A 1 104 ? -6.133 4.172 -1.375 1 98.94 104 ALA A C 1
ATOM 755 O O . ALA A 1 104 ? -4.973 4.535 -1.158 1 98.94 104 ALA A O 1
ATOM 756 N N . ASP A 1 105 ? -6.879 4.672 -2.277 1 98.88 105 ASP A N 1
ATOM 757 C CA . ASP A 1 105 ? -6.457 5.828 -3.061 1 98.88 105 ASP A CA 1
ATOM 758 C C . ASP A 1 105 ? -7.176 7.094 -2.6 1 98.88 105 ASP A C 1
ATOM 760 O O . ASP A 1 105 ? -8.352 7.301 -2.92 1 98.88 105 ASP A O 1
ATOM 764 N N . LEU A 1 106 ? -6.461 7.953 -1.917 1 98.94 106 LEU A N 1
ATOM 765 C CA . LEU A 1 106 ? -7.02 9.195 -1.386 1 98.94 106 LEU A CA 1
ATOM 766 C C . LEU A 1 106 ? -6.406 10.406 -2.078 1 98.94 106 LEU A C 1
ATOM 768 O O . LEU A 1 106 ? -6.363 11.5 -1.505 1 98.94 106 LEU A O 1
ATOM 772 N N . ARG A 1 107 ? -5.867 10.242 -3.34 1 98.88 107 ARG A N 1
ATOM 773 C CA . ARG A 1 107 ? -5.262 11.375 -4.035 1 98.88 107 ARG A CA 1
ATOM 774 C C . ARG A 1 107 ? -6.242 12.539 -4.137 1 98.88 107 ARG A C 1
ATOM 776 O O . ARG A 1 107 ? -7.398 12.352 -4.523 1 98.88 107 ARG A O 1
ATOM 783 N N . THR A 1 108 ? -5.789 13.695 -3.656 1 98.88 108 THR A N 1
ATOM 784 C CA . THR A 1 108 ? -6.492 14.969 -3.791 1 98.88 108 THR A CA 1
ATOM 785 C C . THR A 1 108 ? -7.77 14.969 -2.953 1 98.88 108 THR A C 1
ATOM 787 O O . THR A 1 108 ? -8.664 15.789 -3.178 1 98.88 108 THR A O 1
ATOM 790 N N . ALA A 1 109 ? -7.879 14.039 -1.999 1 98.94 109 ALA A N 1
ATOM 791 C CA . ALA A 1 109 ? -9.047 14 -1.123 1 98.94 109 ALA A CA 1
ATOM 792 C C . ALA A 1 109 ? -9.016 15.156 -0.122 1 98.94 109 ALA A C 1
ATOM 794 O O . ALA A 1 109 ? -7.949 15.711 0.164 1 98.94 109 ALA A O 1
ATOM 795 N N . PHE A 1 110 ? -10.141 15.5 0.34 1 98.94 110 PHE A N 1
ATOM 796 C CA . PHE A 1 110 ? -10.273 16.516 1.381 1 98.94 110 PHE A CA 1
ATOM 797 C C . PHE A 1 110 ? -10.422 15.867 2.752 1 98.94 110 PHE A C 1
ATOM 799 O O . PHE A 1 110 ? -11.477 15.312 3.064 1 98.94 110 PHE A O 1
ATOM 806 N N . LEU A 1 111 ? -9.438 16.047 3.545 1 98.94 111 LEU A N 1
ATOM 807 C CA . LEU A 1 111 ? -9.383 15.359 4.832 1 98.94 111 LEU A CA 1
ATOM 808 C C . LEU A 1 111 ? -9.273 16.359 5.977 1 98.94 111 LEU A C 1
ATOM 810 O O . LEU A 1 111 ? -8.805 16.031 7.062 1 98.94 111 LEU A O 1
ATOM 814 N N . GLN A 1 112 ? -9.594 17.688 5.691 1 98.88 112 GLN A N 1
ATOM 815 C CA . GLN A 1 112 ? -9.461 18.688 6.742 1 98.88 112 GLN A CA 1
ATOM 816 C C . GLN A 1 112 ? -10.32 18.344 7.953 1 98.88 112 GLN A C 1
ATOM 818 O O . GLN A 1 112 ? -11.523 18.094 7.816 1 98.88 112 GLN A O 1
ATOM 823 N N . GLY A 1 113 ? -9.688 18.219 9.039 1 98.81 113 GLY A N 1
ATOM 824 C CA . GLY A 1 113 ? -10.398 17.984 10.289 1 98.81 113 GLY A CA 1
ATOM 825 C C . GLY A 1 113 ? -10.906 16.562 10.422 1 98.81 113 GLY A C 1
ATOM 826 O O . GLY A 1 113 ? -11.688 16.25 11.32 1 98.81 113 GLY A O 1
ATOM 827 N N . THR A 1 114 ? -10.516 15.711 9.539 1 98.94 114 THR A N 1
ATOM 828 C CA . THR A 1 114 ? -10.945 14.312 9.586 1 98.94 114 THR A CA 1
ATOM 829 C C . THR A 1 114 ? -10.305 13.602 10.773 1 98.94 114 THR A C 1
ATOM 831 O O . THR A 1 114 ? -9.164 13.875 11.133 1 98.94 114 THR A O 1
ATOM 834 N N . ARG A 1 115 ? -11.062 12.672 11.383 1 98.94 115 ARG A N 1
ATOM 835 C CA . ARG A 1 115 ? -10.508 11.844 12.453 1 98.94 115 ARG A CA 1
ATOM 836 C C . ARG A 1 115 ? -10.07 10.484 11.914 1 98.94 115 ARG A C 1
ATOM 838 O O . ARG A 1 115 ? -10.898 9.672 11.5 1 98.94 115 ARG A O 1
ATOM 845 N N . LEU A 1 116 ? -8.781 10.25 11.945 1 98.94 116 LEU A N 1
ATOM 846 C CA . LEU A 1 116 ? -8.18 9.008 11.469 1 98.94 116 LEU A CA 1
ATOM 847 C C . LEU A 1 116 ? -7.367 8.336 12.562 1 98.94 116 LEU A C 1
ATOM 849 O O . LEU A 1 116 ? -6.426 7.594 12.281 1 98.94 116 LEU A O 1
ATOM 853 N N . SER A 1 117 ? -7.684 8.688 13.836 1 98.94 117 SER A N 1
ATOM 854 C CA . SER A 1 117 ? -6.922 8.109 14.938 1 98.94 117 SER A CA 1
ATOM 855 C C . SER A 1 117 ? -6.973 6.582 14.906 1 98.94 117 SER A C 1
ATOM 857 O O . SER A 1 117 ? -8.055 5.996 14.781 1 98.94 117 SER A O 1
ATOM 859 N N . GLY A 1 118 ? -5.789 5.973 14.945 1 98.94 118 GLY A N 1
ATOM 860 C CA . GLY A 1 118 ? -5.684 4.523 15 1 98.94 118 GLY A CA 1
ATOM 861 C C . GLY A 1 118 ? -6.004 3.85 13.672 1 98.94 118 GLY A C 1
ATOM 862 O O . GLY A 1 118 ? -6.082 2.623 13.602 1 98.94 118 GLY A O 1
ATOM 863 N N . ALA A 1 119 ? -6.223 4.582 12.648 1 98.94 119 ALA A N 1
ATOM 864 C CA . ALA A 1 119 ? -6.551 3.996 11.352 1 98.94 119 ALA A CA 1
ATOM 865 C C . ALA A 1 119 ? -5.316 3.373 10.703 1 98.94 119 ALA A C 1
ATOM 867 O O . ALA A 1 119 ? -4.184 3.713 11.062 1 98.94 119 ALA A O 1
ATOM 868 N N . ARG A 1 120 ? -5.531 2.418 9.797 1 98.94 120 ARG A N 1
ATOM 869 C CA . ARG A 1 120 ? -4.469 1.809 9.008 1 98.94 120 ARG A CA 1
ATOM 870 C C . ARG A 1 120 ? -4.48 2.342 7.574 1 98.94 120 ARG A C 1
ATOM 872 O O . ARG A 1 120 ? -5.5 2.262 6.887 1 98.94 120 ARG A O 1
ATOM 879 N N . LEU A 1 121 ? -3.383 2.92 7.199 1 98.94 121 LEU A N 1
ATOM 880 C CA . LEU A 1 121 ? -3.246 3.49 5.863 1 98.94 121 LEU A CA 1
ATOM 881 C C . LEU A 1 121 ? -1.975 2.99 5.188 1 98.94 121 LEU A C 1
ATOM 883 O O . LEU A 1 121 ? -1.298 3.75 4.488 1 98.94 121 LEU A O 1
ATOM 887 N N . ARG A 1 122 ? -1.6 1.682 5.457 1 98.94 122 ARG A N 1
ATOM 888 C CA . ARG A 1 122 ? -0.367 1.162 4.875 1 98.94 122 ARG A CA 1
ATOM 889 C C . ARG A 1 122 ? -0.459 1.112 3.354 1 98.94 122 ARG A C 1
ATOM 891 O O . ARG A 1 122 ? -1.441 0.611 2.803 1 98.94 122 ARG A O 1
ATOM 898 N N . GLY A 1 123 ? 0.524 1.724 2.727 1 98.88 123 GLY A N 1
ATOM 899 C CA . GLY A 1 123 ? 0.611 1.709 1.275 1 98.88 123 GLY A CA 1
ATOM 900 C C . GLY A 1 123 ? -0.456 2.551 0.604 1 98.88 123 GLY A C 1
ATOM 901 O O . GLY A 1 123 ? -0.592 2.531 -0.621 1 98.88 123 GLY A O 1
ATOM 902 N N . ALA A 1 124 ? -1.24 3.309 1.421 1 98.94 124 ALA A N 1
ATOM 903 C CA . ALA A 1 124 ? -2.271 4.16 0.835 1 98.94 124 ALA A CA 1
ATOM 904 C C . ALA A 1 124 ? -1.652 5.352 0.106 1 98.94 124 ALA A C 1
ATOM 906 O O . ALA A 1 124 ? -0.478 5.668 0.308 1 98.94 124 ALA A O 1
ATOM 907 N N . ASN A 1 125 ? -2.395 5.922 -0.783 1 98.94 125 ASN A N 1
ATOM 908 C CA . ASN A 1 125 ? -1.932 7.074 -1.553 1 98.94 125 ASN A CA 1
ATOM 909 C C . ASN A 1 125 ? -2.686 8.344 -1.172 1 98.94 125 ASN A C 1
ATOM 911 O O . ASN A 1 125 ? -3.867 8.484 -1.489 1 98.94 125 ASN A O 1
ATOM 915 N N . LEU A 1 126 ? -2.008 9.273 -0.505 1 98.94 126 LEU A N 1
ATOM 916 C CA . LEU A 1 126 ? -2.602 10.539 -0.083 1 98.94 126 LEU A CA 1
ATOM 917 C C . LEU A 1 126 ? -1.964 11.711 -0.822 1 98.94 126 LEU A C 1
ATOM 919 O O . LEU A 1 126 ? -1.94 12.836 -0.312 1 98.94 126 LEU A O 1
ATOM 923 N N . GLU A 1 127 ? -1.388 11.453 -1.995 1 98.88 127 GLU A N 1
ATOM 924 C CA . GLU A 1 127 ? -0.731 12.484 -2.787 1 98.88 127 GLU A CA 1
ATOM 925 C C . GLU A 1 127 ? -1.668 13.664 -3.039 1 98.88 127 GLU A C 1
ATOM 927 O O . GLU A 1 127 ? -2.801 13.477 -3.488 1 98.88 127 GLU A O 1
ATOM 932 N N . PHE A 1 128 ? -1.235 14.844 -2.654 1 98.88 128 PHE A N 1
ATOM 933 C CA . PHE A 1 128 ? -1.916 16.109 -2.904 1 98.88 128 PHE A CA 1
ATOM 934 C C . PHE A 1 128 ? -3.184 16.219 -2.064 1 98.88 128 PHE A C 1
ATOM 936 O O . PHE A 1 128 ? -4.012 17.094 -2.295 1 98.88 128 PHE A O 1
ATOM 943 N N . ALA A 1 129 ? -3.387 15.336 -1.132 1 98.94 129 ALA A N 1
ATOM 944 C CA . ALA A 1 129 ? -4.555 15.453 -0.261 1 98.94 129 ALA A CA 1
ATOM 945 C C . ALA A 1 129 ? -4.414 16.625 0.696 1 98.94 129 ALA A C 1
ATOM 947 O O . ALA A 1 129 ? -3.305 17.109 0.934 1 98.94 129 ALA A O 1
ATOM 948 N N . ARG A 1 130 ? -5.512 17.125 1.146 1 98.94 130 ARG A N 1
ATOM 949 C CA . ARG A 1 130 ? -5.559 18.203 2.127 1 98.94 130 ARG A CA 1
ATOM 950 C C . ARG A 1 130 ? -6.02 17.688 3.486 1 98.94 130 ARG A C 1
ATOM 952 O O . ARG A 1 130 ? -7.184 17.328 3.658 1 98.94 130 ARG A O 1
ATOM 959 N N . ALA A 1 131 ? -5.113 17.75 4.418 1 98.94 131 ALA A N 1
ATOM 960 C CA . ALA A 1 131 ? -5.398 17.125 5.707 1 98.94 131 ALA A CA 1
ATOM 961 C C . ALA A 1 131 ? -5.125 18.094 6.859 1 98.94 131 ALA A C 1
ATOM 963 O O . ALA A 1 131 ? -4.676 17.672 7.93 1 98.94 131 ALA A O 1
ATOM 964 N N . ASN A 1 132 ? -5.332 19.422 6.57 1 98.88 132 ASN A N 1
ATOM 965 C CA . ASN A 1 132 ? -5.109 20.391 7.633 1 98.88 132 ASN A CA 1
ATOM 966 C C . ASN A 1 132 ? -5.938 20.078 8.875 1 98.88 132 ASN A C 1
ATOM 968 O O . ASN A 1 132 ? -7.145 19.844 8.773 1 98.88 132 ASN A O 1
ATOM 972 N N . GLY A 1 133 ? -5.27 19.984 9.938 1 98.88 133 GLY A N 1
ATOM 973 C CA . GLY A 1 133 ? -5.949 19.828 11.211 1 98.88 133 GLY A CA 1
ATOM 974 C C . GLY A 1 133 ? -6.496 18.422 11.422 1 98.88 133 GLY A C 1
ATOM 975 O O . GLY A 1 133 ? -7.262 18.188 12.359 1 98.88 133 GLY A O 1
ATOM 976 N N . ALA A 1 134 ? -6.113 17.5 10.609 1 98.94 134 ALA A N 1
ATOM 977 C CA . ALA A 1 134 ? -6.602 16.125 10.758 1 98.94 134 ALA A CA 1
ATOM 978 C C . ALA A 1 134 ? -5.98 15.453 11.977 1 98.94 134 ALA A C 1
ATOM 980 O O . ALA A 1 134 ? -4.879 15.812 12.398 1 98.94 134 ALA A O 1
ATOM 981 N N . ASP A 1 135 ? -6.77 14.523 12.516 1 98.94 135 ASP A N 1
ATOM 982 C CA . ASP A 1 135 ? -6.289 13.703 13.617 1 98.94 135 ASP A CA 1
ATOM 983 C C . ASP A 1 135 ? -5.777 12.352 13.117 1 98.94 135 ASP A C 1
ATOM 985 O O . ASP A 1 135 ? -6.57 11.484 12.75 1 98.94 135 ASP A O 1
ATOM 989 N N . LEU A 1 136 ? -4.449 12.164 13.156 1 98.94 136 LEU A N 1
ATOM 990 C CA . LEU A 1 136 ? -3.822 10.922 12.711 1 98.94 136 LEU A CA 1
ATOM 991 C C . LEU A 1 136 ? -3.072 10.25 13.859 1 98.94 136 LEU A C 1
ATOM 993 O O . LEU A 1 136 ? -2.107 9.523 13.633 1 98.94 136 LEU A O 1
ATOM 997 N N . ARG A 1 137 ? -3.52 10.594 15.086 1 98.94 137 ARG A N 1
ATOM 998 C CA . ARG A 1 137 ? -2.828 10 16.234 1 98.94 137 ARG A CA 1
ATOM 999 C C . ARG A 1 137 ? -2.83 8.477 16.141 1 98.94 137 ARG A C 1
ATOM 1001 O O . ARG A 1 137 ? -3.869 7.863 15.875 1 98.94 137 ARG A O 1
ATOM 1008 N N . GLN A 1 138 ? -1.669 7.914 16.297 1 98.94 138 GLN A N 1
ATOM 1009 C CA . GLN A 1 138 ? -1.457 6.469 16.359 1 98.94 138 GLN A CA 1
ATOM 1010 C C . GLN A 1 138 ? -1.841 5.797 15.047 1 98.94 138 GLN A C 1
ATOM 1012 O O . GLN A 1 138 ? -2.043 4.582 15 1 98.94 138 GLN A O 1
ATOM 1017 N N . ALA A 1 139 ? -2.018 6.496 13.961 1 98.94 139 ALA A N 1
ATOM 1018 C CA . ALA A 1 139 ? -2.314 5.895 12.664 1 98.94 139 ALA A CA 1
ATOM 1019 C C . ALA A 1 139 ? -1.088 5.188 12.094 1 98.94 139 ALA A C 1
ATOM 1021 O O . ALA A 1 139 ? 0.048 5.547 12.406 1 98.94 139 ALA A O 1
ATOM 1022 N N . ASP A 1 140 ? -1.307 4.156 11.312 1 98.94 140 ASP A N 1
ATOM 1023 C CA . ASP A 1 140 ? -0.234 3.439 10.633 1 98.94 140 ASP A CA 1
ATOM 1024 C C . ASP A 1 140 ? -0.159 3.838 9.156 1 98.94 140 ASP A C 1
ATOM 1026 O O . ASP A 1 140 ? -0.959 3.373 8.344 1 98.94 140 ASP A O 1
ATOM 1030 N N . LEU A 1 141 ? 0.844 4.613 8.836 1 98.94 141 LEU A N 1
ATOM 1031 C CA . LEU A 1 141 ? 1.041 5.117 7.484 1 98.94 141 LEU A CA 1
ATOM 1032 C C . LEU A 1 141 ? 2.287 4.508 6.852 1 98.94 141 LEU A C 1
ATOM 1034 O O . LEU A 1 141 ? 2.924 5.129 5.996 1 98.94 141 LEU A O 1
ATOM 1038 N N . THR A 1 142 ? 2.59 3.238 7.277 1 98.94 142 THR A N 1
ATOM 1039 C CA . THR A 1 142 ? 3.768 2.568 6.738 1 98.94 142 THR A CA 1
ATOM 1040 C C . THR A 1 142 ? 3.721 2.543 5.211 1 98.94 142 THR A C 1
ATOM 1042 O O . THR A 1 142 ? 2.713 2.148 4.625 1 98.94 142 THR A O 1
ATOM 1045 N N . ALA A 1 143 ? 4.746 3.033 4.574 1 98.94 143 ALA A N 1
ATOM 1046 C CA . ALA A 1 143 ? 4.973 2.996 3.131 1 98.94 143 ALA A CA 1
ATOM 1047 C C . ALA A 1 143 ? 3.867 3.74 2.383 1 98.94 143 ALA A C 1
ATOM 1049 O O . ALA A 1 143 ? 3.639 3.494 1.197 1 98.94 143 ALA A O 1
ATOM 1050 N N . ALA A 1 144 ? 3.119 4.625 3.121 1 98.94 144 ALA A N 1
ATOM 1051 C CA . ALA A 1 144 ? 2.107 5.426 2.436 1 98.94 144 ALA A CA 1
ATOM 1052 C C . ALA A 1 144 ? 2.754 6.512 1.579 1 98.94 144 ALA A C 1
ATOM 1054 O O . ALA A 1 144 ? 3.904 6.891 1.811 1 98.94 144 ALA A O 1
ATOM 1055 N N . ASN A 1 145 ? 2.064 6.906 0.579 1 98.94 145 ASN A N 1
ATOM 1056 C CA . ASN A 1 145 ? 2.492 8.039 -0.233 1 98.94 145 ASN A CA 1
ATOM 1057 C C . ASN A 1 145 ? 1.83 9.336 0.221 1 98.94 145 ASN A C 1
ATOM 1059 O O . ASN A 1 145 ? 0.64 9.547 -0.02 1 98.94 145 ASN A O 1
ATOM 1063 N N . LEU A 1 146 ? 2.639 10.203 0.824 1 98.94 146 LEU A N 1
ATOM 1064 C CA . LEU A 1 146 ? 2.145 11.484 1.317 1 98.94 146 LEU A CA 1
ATOM 1065 C C . LEU A 1 146 ? 2.764 12.641 0.542 1 98.94 146 LEU A C 1
ATOM 1067 O O . LEU A 1 146 ? 2.902 13.742 1.073 1 98.94 146 LEU A O 1
ATOM 1071 N N . GLU A 1 14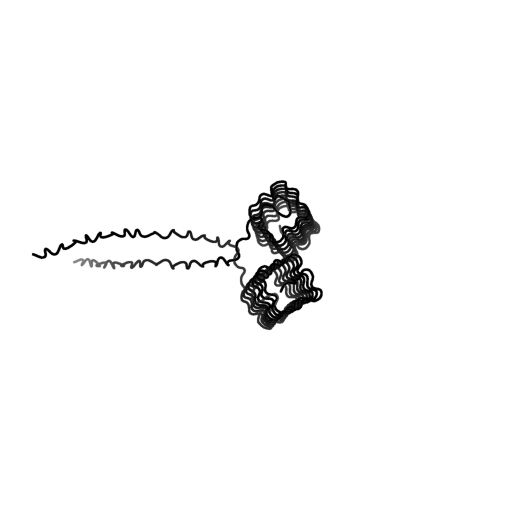7 ? 3.184 12.367 -0.678 1 98.81 147 GLU A N 1
ATOM 1072 C CA . GLU A 1 147 ? 3.816 13.406 -1.485 1 98.81 147 GLU A CA 1
ATOM 1073 C C . GLU A 1 147 ? 2.896 14.609 -1.655 1 98.81 147 GLU A C 1
ATOM 1075 O O . GLU A 1 147 ? 1.729 14.461 -2.023 1 98.81 147 GLU A O 1
ATOM 1080 N N . ALA A 1 148 ? 3.391 15.766 -1.33 1 98.88 148 ALA A N 1
ATOM 1081 C CA . ALA A 1 148 ? 2.701 17.031 -1.523 1 98.88 148 ALA A CA 1
ATOM 1082 C C . ALA A 1 148 ? 1.433 17.109 -0.68 1 98.88 148 ALA A C 1
ATOM 1084 O O . ALA A 1 148 ? 0.51 17.859 -0.997 1 98.88 148 ALA A O 1
ATOM 1085 N N . LEU A 1 149 ? 1.358 16.312 0.361 1 98.94 149 LEU A N 1
ATOM 1086 C CA . LEU A 1 149 ? 0.269 16.391 1.329 1 98.94 149 LEU A CA 1
ATOM 1087 C C . LEU A 1 149 ? 0.286 17.719 2.059 1 98.94 149 LEU A C 1
ATOM 1089 O O . LEU A 1 149 ? 1.349 18.203 2.461 1 98.94 149 LEU A O 1
ATOM 1093 N N . ARG A 1 150 ? -0.846 18.312 2.148 1 98.94 150 ARG A N 1
ATOM 1094 C CA . ARG A 1 150 ? -0.983 19.469 3.035 1 98.94 150 ARG A CA 1
ATOM 1095 C C . ARG A 1 150 ? -1.573 19.047 4.379 1 98.94 150 ARG A C 1
ATOM 1097 O O . ARG A 1 150 ? -2.764 18.75 4.473 1 98.94 150 ARG A O 1
ATOM 1104 N N . ALA A 1 151 ? -0.741 19.125 5.418 1 98.88 151 ALA A N 1
ATOM 1105 C CA . ALA A 1 151 ? -1.19 18.594 6.703 1 98.88 151 ALA A CA 1
ATOM 1106 C C . ALA A 1 151 ? -0.862 19.547 7.84 1 98.88 151 ALA A C 1
ATOM 1108 O O . ALA A 1 151 ? -0.608 19.125 8.969 1 98.88 151 ALA A O 1
ATOM 1109 N N . ASP A 1 152 ? -0.848 20.891 7.516 1 98.81 152 ASP A N 1
ATOM 1110 C CA . ASP A 1 152 ? -0.584 21.859 8.586 1 98.81 152 ASP A CA 1
ATOM 1111 C C . ASP A 1 152 ? -1.532 21.641 9.758 1 98.81 152 ASP A C 1
ATOM 1113 O O . ASP A 1 152 ? -2.729 21.422 9.57 1 98.81 152 ASP A O 1
ATOM 1117 N N . LYS A 1 153 ? -0.966 21.641 10.93 1 98.88 153 LYS A N 1
ATOM 1118 C CA . LYS A 1 153 ? -1.688 21.594 12.195 1 98.88 153 LYS A CA 1
ATOM 1119 C C . LYS A 1 153 ? -2.291 20.219 12.438 1 98.88 153 LYS A C 1
ATOM 1121 O O . LYS A 1 153 ? -3.096 20.031 13.352 1 98.88 153 LYS A O 1
ATOM 1126 N N . ALA A 1 154 ? -1.953 19.25 11.641 1 98.94 154 ALA A N 1
ATOM 1127 C CA . ALA A 1 154 ? -2.424 17.891 11.891 1 98.94 154 ALA A CA 1
ATOM 1128 C C . ALA A 1 154 ? -1.744 17.297 13.117 1 98.94 154 ALA A C 1
ATOM 1130 O O . ALA A 1 154 ? -0.652 17.719 13.5 1 98.94 154 ALA A O 1
ATOM 1131 N N . ASP A 1 155 ? -2.406 16.391 13.758 1 98.94 155 ASP A N 1
ATOM 1132 C CA . ASP A 1 155 ? -1.838 15.672 14.891 1 98.94 155 ASP A CA 1
ATOM 1133 C C . ASP A 1 155 ? -1.412 14.258 14.492 1 98.94 155 ASP A C 1
ATOM 1135 O O . ASP A 1 155 ? -2.258 13.398 14.234 1 98.94 155 ASP A O 1
ATOM 1139 N N . LEU A 1 156 ? -0.108 13.992 14.484 1 98.94 156 LEU A N 1
ATOM 1140 C CA . LEU A 1 156 ? 0.448 12.703 14.102 1 98.94 156 LEU A CA 1
ATOM 1141 C C . LEU A 1 156 ? 1.144 12.039 15.289 1 98.94 156 LEU A C 1
ATOM 1143 O O . LEU A 1 156 ? 2.084 11.266 15.109 1 98.94 156 LEU A O 1
ATOM 1147 N N . THR A 1 157 ? 0.669 12.422 16.5 1 98.94 157 THR A N 1
ATOM 1148 C CA . THR A 1 157 ? 1.283 11.844 17.688 1 98.94 157 THR A CA 1
ATOM 1149 C C . THR A 1 157 ? 1.236 10.32 17.641 1 98.94 157 THR A C 1
ATOM 1151 O O . THR A 1 157 ? 0.166 9.734 17.469 1 98.94 157 THR A O 1
ATOM 1154 N N . GLY A 1 158 ? 2.363 9.711 17.688 1 98.94 158 GLY A N 1
ATOM 1155 C CA . GLY A 1 158 ? 2.465 8.258 17.75 1 98.94 158 GLY A CA 1
ATOM 1156 C C . GLY A 1 158 ? 2.207 7.582 16.422 1 98.94 158 GLY A C 1
ATOM 1157 O O . GLY A 1 158 ? 2.096 6.359 16.344 1 98.94 158 GLY A O 1
ATOM 1158 N N . ALA A 1 159 ? 2.094 8.305 15.375 1 98.94 159 ALA A N 1
ATOM 1159 C CA . ALA A 1 159 ? 1.829 7.719 14.062 1 98.94 159 ALA A CA 1
ATOM 1160 C C . ALA A 1 159 ? 3.066 7.008 13.523 1 98.94 159 ALA A C 1
ATOM 1162 O O . ALA A 1 159 ? 4.195 7.379 13.852 1 98.94 159 ALA A O 1
ATOM 1163 N N . ASN A 1 160 ? 2.875 5.953 12.75 1 98.94 160 ASN A N 1
ATOM 1164 C CA . ASN A 1 160 ? 3.961 5.238 12.086 1 98.9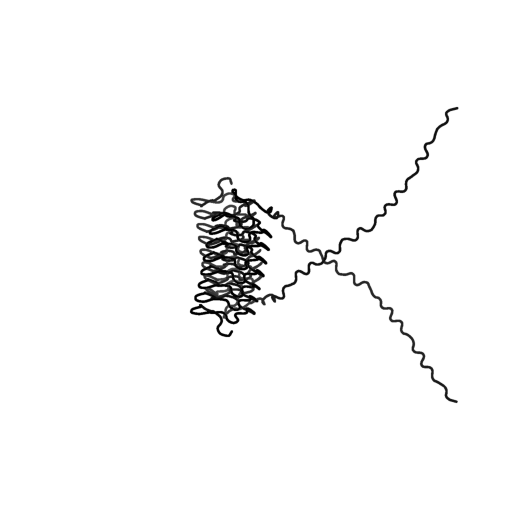4 160 ASN A CA 1
ATOM 1165 C C . ASN A 1 160 ? 4.074 5.629 10.617 1 98.94 160 ASN A C 1
ATOM 1167 O O . ASN A 1 160 ? 3.199 5.297 9.812 1 98.94 160 ASN A O 1
ATOM 1171 N N . LEU A 1 161 ? 5.133 6.309 10.305 1 98.88 161 LEU A N 1
ATOM 1172 C CA . LEU A 1 161 ? 5.375 6.742 8.938 1 98.88 161 LEU A CA 1
ATOM 1173 C C . LEU A 1 161 ? 6.605 6.055 8.359 1 98.88 161 LEU A C 1
ATOM 1175 O O . LEU A 1 161 ? 7.262 6.594 7.461 1 98.88 161 LEU A O 1
ATOM 1179 N N . GLU A 1 162 ? 6.852 4.848 8.828 1 98.88 162 GLU A N 1
ATOM 1180 C CA . GLU A 1 162 ? 8.023 4.125 8.336 1 98.88 162 GLU A CA 1
ATOM 1181 C C . GLU A 1 162 ? 7.949 3.932 6.824 1 98.88 162 GLU A C 1
ATOM 1183 O O . GLU A 1 162 ? 6.953 3.432 6.301 1 98.88 162 GLU A O 1
ATOM 1188 N N . GLY A 1 163 ? 8.969 4.371 6.156 1 98.81 163 GLY A N 1
ATOM 1189 C CA . GLY A 1 163 ? 9.102 4.156 4.723 1 98.81 163 GLY A CA 1
ATOM 1190 C C . GLY A 1 163 ? 8.148 5.004 3.902 1 98.81 163 GLY A C 1
ATOM 1191 O O . GLY A 1 163 ? 8.07 4.852 2.682 1 98.81 163 GLY A O 1
ATOM 1192 N N . ALA A 1 164 ? 7.488 5.969 4.543 1 98.94 164 ALA A N 1
ATOM 1193 C CA . ALA A 1 164 ? 6.512 6.781 3.818 1 98.94 164 ALA A CA 1
ATOM 1194 C C . ALA A 1 164 ? 7.207 7.805 2.924 1 98.94 164 ALA A C 1
ATOM 1196 O O . ALA A 1 164 ? 8.383 8.117 3.123 1 98.94 164 ALA A O 1
ATOM 1197 N N . ASN A 1 165 ? 6.508 8.234 1.92 1 98.88 165 ASN A N 1
ATOM 1198 C CA . ASN A 1 165 ? 6.977 9.312 1.054 1 98.88 165 ASN A CA 1
ATOM 1199 C C . ASN A 1 165 ? 6.371 10.656 1.451 1 98.88 165 ASN A C 1
ATOM 1201 O O . ASN A 1 165 ? 5.199 10.922 1.176 1 98.88 165 ASN A O 1
ATOM 1205 N N . LEU A 1 166 ? 7.219 11.523 2.025 1 98.75 166 LEU A N 1
ATOM 1206 C CA . LEU A 1 166 ? 6.738 12.812 2.496 1 98.75 166 LEU A CA 1
ATOM 1207 C C . LEU A 1 166 ? 7.289 13.945 1.63 1 98.75 166 LEU A C 1
ATOM 1209 O O . LEU A 1 166 ? 7.309 15.102 2.055 1 98.75 166 LEU A O 1
ATOM 1213 N N . GLN A 1 167 ? 7.773 13.617 0.374 1 98.38 167 GLN A N 1
ATOM 1214 C CA . GLN A 1 167 ? 8.336 14.664 -0.47 1 98.38 167 GLN A CA 1
ATOM 1215 C C . GLN A 1 167 ? 7.328 15.789 -0.687 1 98.38 167 GLN A C 1
ATOM 1217 O O . GLN A 1 167 ? 6.164 15.539 -1.003 1 98.38 167 GLN A O 1
ATOM 1222 N N . GLU A 1 168 ? 7.766 16.984 -0.433 1 98.62 168 GLU A N 1
ATOM 1223 C CA . GLU A 1 168 ? 7.02 18.203 -0.679 1 98.62 168 GLU A CA 1
ATOM 1224 C C . GLU A 1 168 ? 5.812 18.312 0.247 1 98.62 168 GLU A C 1
ATOM 1226 O O . GLU A 1 168 ? 4.934 19.156 0.033 1 98.62 168 GLU A O 1
ATOM 1231 N N . ALA A 1 169 ? 5.75 17.453 1.28 1 98.81 169 ALA A N 1
ATOM 1232 C CA . ALA A 1 169 ? 4.637 17.531 2.225 1 98.81 169 ALA A CA 1
ATOM 1233 C C . ALA A 1 169 ? 4.758 18.766 3.109 1 98.81 169 ALA A C 1
ATOM 1235 O O . ALA A 1 169 ? 5.867 19.172 3.479 1 98.81 169 ALA A O 1
ATOM 1236 N N . LYS A 1 170 ? 3.639 19.406 3.4 1 98.81 170 LYS A N 1
ATOM 1237 C CA . LYS A 1 170 ? 3.58 20.547 4.312 1 98.81 170 LYS A CA 1
ATOM 1238 C C . LYS A 1 170 ? 3.076 20.125 5.691 1 98.81 170 LYS A C 1
ATOM 1240 O O . LYS A 1 170 ? 1.891 19.828 5.855 1 98.81 170 LYS A O 1
ATOM 1245 N N . LEU A 1 171 ? 3.984 20.141 6.625 1 98.56 171 LEU A N 1
ATOM 1246 C CA . LEU A 1 171 ? 3.684 19.625 7.961 1 98.56 171 LEU A CA 1
ATOM 1247 C C . LEU A 1 171 ? 3.945 20.688 9.016 1 98.56 171 LEU A C 1
ATOM 1249 O O . LEU A 1 171 ? 4.41 20.391 10.117 1 98.56 171 LEU A O 1
ATOM 1253 N N . SER A 1 172 ? 3.693 21.969 8.664 1 98.31 172 SER A N 1
ATOM 1254 C CA . SER A 1 172 ? 3.895 23.047 9.641 1 98.31 172 SER A CA 1
ATOM 1255 C C . SER A 1 172 ? 2.928 22.906 10.812 1 98.31 172 SER A C 1
ATOM 1257 O O . SER A 1 172 ? 1.757 22.562 10.625 1 98.31 172 SER A O 1
ATOM 1259 N N . LEU A 1 173 ? 3.404 23.172 11.961 1 98.44 173 LEU A N 1
ATOM 1260 C CA . LEU A 1 173 ? 2.635 23.219 13.195 1 98.44 173 LEU A CA 1
ATOM 1261 C C . LEU A 1 173 ? 1.983 21.875 13.5 1 98.44 173 LEU A C 1
ATOM 1263 O O . LEU A 1 173 ? 0.951 21.828 14.172 1 98.44 173 LEU A O 1
ATOM 1267 N N . THR A 1 174 ? 2.592 20.812 12.969 1 98.62 174 THR A N 1
ATOM 1268 C CA . THR A 1 174 ? 2.088 19.469 13.266 1 98.62 174 THR A CA 1
ATOM 1269 C C . THR A 1 174 ? 2.66 18.953 14.578 1 98.62 174 THR A C 1
ATOM 1271 O O . THR A 1 174 ? 3.609 19.531 15.117 1 98.62 174 THR A O 1
ATOM 1274 N N . ASN A 1 175 ? 1.991 18 15.141 1 98.88 175 ASN A N 1
ATOM 1275 C CA . ASN A 1 175 ? 2.547 17.234 16.266 1 98.88 175 ASN A CA 1
ATOM 1276 C C . ASN A 1 175 ? 3.037 15.859 15.82 1 98.88 175 ASN A C 1
ATOM 1278 O O . ASN A 1 175 ? 2.232 14.992 15.484 1 98.88 175 ASN A O 1
ATOM 1282 N N . LEU A 1 176 ? 4.32 15.656 15.797 1 98.81 176 LEU A N 1
ATOM 1283 C CA . LEU A 1 176 ? 4.934 14.391 15.414 1 98.81 176 LEU A CA 1
ATOM 1284 C C . LEU A 1 176 ? 5.559 13.695 16.625 1 98.81 176 LEU A C 1
ATOM 1286 O O . LEU A 1 176 ? 6.445 12.859 16.469 1 98.81 176 LEU A O 1
ATOM 1290 N N . SER A 1 177 ? 5.117 14.133 17.844 1 98.75 177 SER A N 1
ATOM 1291 C CA . SER A 1 177 ? 5.668 13.492 19.016 1 98.75 177 SER A CA 1
ATOM 1292 C C . SER A 1 177 ? 5.434 11.984 18.984 1 98.75 177 SER A C 1
ATOM 1294 O O . SER A 1 177 ? 4.352 11.523 18.625 1 98.75 177 SER A O 1
ATOM 1296 N N . GLN A 1 178 ? 6.445 11.242 19.281 1 98.88 178 GLN A N 1
ATOM 1297 C CA . GLN A 1 178 ? 6.43 9.789 19.375 1 98.88 178 GLN A CA 1
ATOM 1298 C C . GLN A 1 178 ? 6.16 9.141 18.016 1 98.88 178 GLN A C 1
ATOM 1300 O O . GLN A 1 178 ? 5.852 7.953 17.938 1 98.88 178 GLN A O 1
ATOM 1305 N N . ALA A 1 179 ? 6.242 9.867 16.953 1 98.88 179 ALA A N 1
ATOM 1306 C CA . ALA A 1 179 ? 6.059 9.297 15.617 1 98.88 179 ALA A CA 1
ATOM 1307 C C . ALA A 1 179 ? 7.324 8.594 15.141 1 98.88 179 ALA A C 1
ATOM 1309 O O . ALA A 1 179 ? 8.383 8.734 15.75 1 98.88 179 ALA A O 1
ATOM 1310 N N . ASN A 1 180 ? 7.168 7.727 14.188 1 98.88 180 ASN A N 1
ATOM 1311 C CA . ASN A 1 180 ? 8.273 7.012 13.562 1 98.88 180 ASN A CA 1
ATOM 1312 C C . ASN A 1 180 ? 8.438 7.406 12.094 1 98.88 180 ASN A C 1
ATOM 1314 O O . ASN A 1 180 ? 7.57 7.117 11.273 1 98.88 180 ASN A O 1
ATOM 1318 N N . LEU A 1 181 ? 9.539 8.031 11.742 1 98.62 181 LEU A N 1
ATOM 1319 C CA . LEU A 1 181 ? 9.797 8.438 10.367 1 98.62 181 LEU A CA 1
ATOM 1320 C C . LEU A 1 181 ? 10.961 7.648 9.773 1 98.62 181 LEU A C 1
ATOM 1322 O O . LEU A 1 181 ? 11.602 8.102 8.82 1 98.62 181 LEU A O 1
ATOM 1326 N N . GLU A 1 182 ? 11.242 6.508 10.367 1 98.5 182 GLU A N 1
ATOM 1327 C CA . GLU A 1 182 ? 12.367 5.723 9.875 1 98.5 182 GLU A CA 1
ATOM 1328 C C . GLU A 1 182 ? 12.211 5.395 8.391 1 98.5 182 GLU A C 1
ATOM 1330 O O . GLU A 1 182 ? 11.188 4.848 7.98 1 98.5 182 GLU A O 1
ATOM 1335 N N . GLY A 1 183 ? 13.141 5.816 7.602 1 98.31 183 GLY A N 1
ATOM 1336 C CA . GLY A 1 183 ? 13.18 5.48 6.184 1 98.31 183 GLY A CA 1
ATOM 1337 C C . GLY A 1 183 ? 12.242 6.336 5.348 1 98.31 183 GLY A C 1
ATOM 1338 O O . GLY A 1 183 ? 12.102 6.117 4.145 1 98.31 183 GLY A O 1
ATOM 1339 N N . ALA A 1 184 ? 11.625 7.273 5.969 1 98.56 184 ALA A N 1
ATOM 1340 C CA . ALA A 1 184 ? 10.75 8.148 5.203 1 98.56 184 ALA A CA 1
ATOM 1341 C C . ALA A 1 184 ? 11.547 9.062 4.281 1 98.56 184 ALA A C 1
ATOM 1343 O O . ALA A 1 184 ? 12.656 9.492 4.629 1 98.56 184 ALA A O 1
ATOM 1344 N N . LYS A 1 185 ? 11.016 9.305 3.121 1 98.19 185 LYS A N 1
ATOM 1345 C CA . LYS A 1 185 ? 11.602 10.266 2.197 1 98.19 185 LYS A CA 1
ATOM 1346 C C . LYS A 1 185 ? 11.031 11.664 2.424 1 98.19 185 LYS A C 1
ATOM 1348 O O . LYS A 1 185 ? 9.828 11.891 2.244 1 98.19 185 LYS A O 1
ATOM 1353 N N . ILE A 1 186 ? 11.922 12.648 2.75 1 97.5 186 ILE A N 1
ATOM 1354 C CA . ILE A 1 186 ? 11.375 13.906 3.25 1 97.5 186 ILE A CA 1
ATOM 1355 C C . ILE A 1 186 ? 11.922 15.07 2.422 1 97.5 186 ILE A C 1
ATOM 1357 O O . ILE A 1 186 ? 11.922 16.219 2.877 1 97.5 186 ILE A O 1
ATOM 1361 N N . ARG A 1 187 ? 12.344 14.75 1.186 1 95.5 187 ARG A N 1
ATOM 1362 C CA . ARG A 1 187 ? 12.891 15.812 0.345 1 95.5 187 ARG A CA 1
ATOM 1363 C C . ARG A 1 187 ? 11.875 16.922 0.149 1 95.5 187 ARG A C 1
ATOM 1365 O O . ARG A 1 187 ? 10.734 16.672 -0.248 1 95.5 187 ARG A O 1
ATOM 1372 N N . PHE A 1 188 ? 12.141 18.156 0.477 1 97 188 PHE A N 1
ATOM 1373 C CA . PHE A 1 188 ? 11.367 19.375 0.3 1 97 188 PHE A CA 1
ATOM 1374 C C . PHE A 1 188 ? 10.141 19.391 1.205 1 97 188 PHE A C 1
ATOM 1376 O O . PHE A 1 188 ? 9.211 20.156 0.99 1 97 188 PHE A O 1
ATOM 1383 N N . ALA A 1 189 ? 10.156 18.484 2.154 1 97.94 189 ALA A N 1
ATOM 1384 C CA . ALA A 1 189 ? 9.094 18.547 3.15 1 97.94 189 ALA A CA 1
ATOM 1385 C C . ALA A 1 189 ? 9.305 19.719 4.109 1 97.94 189 ALA A C 1
ATOM 1387 O O . ALA A 1 189 ? 10.445 20.109 4.379 1 97.94 189 ALA A O 1
ATOM 1388 N N . ILE A 1 190 ? 8.227 20.312 4.562 1 97.94 190 ILE A N 1
ATOM 1389 C CA . ILE A 1 190 ? 8.297 21.453 5.477 1 97.94 190 ILE A CA 1
ATOM 1390 C C . ILE A 1 190 ? 7.785 21.031 6.855 1 97.94 190 ILE A C 1
ATOM 1392 O O . ILE A 1 190 ? 6.652 20.562 6.988 1 97.94 190 ILE A O 1
ATOM 1396 N N . PHE A 1 191 ? 8.625 21.203 7.867 1 97.81 191 PHE A N 1
ATOM 1397 C CA . PHE A 1 191 ? 8.273 20.797 9.227 1 97.81 191 PHE A CA 1
ATOM 1398 C C . PHE A 1 191 ? 8.297 22.016 10.164 1 97.81 191 PHE A C 1
ATOM 1400 O O . PHE A 1 191 ? 8.594 21.875 11.352 1 97.81 191 PHE A O 1
ATOM 1407 N N . GLN A 1 192 ? 8.031 23.172 9.617 1 96.75 192 GLN A N 1
ATOM 1408 C CA . GLN A 1 192 ? 8.141 24.391 10.414 1 96.75 192 GLN A CA 1
ATOM 1409 C C . GLN A 1 192 ? 7.262 24.312 11.664 1 96.75 192 GLN A C 1
ATOM 1411 O O . GLN A 1 192 ? 6.066 24.031 11.57 1 96.75 192 GLN A O 1
ATOM 1416 N N . ASP A 1 193 ? 7.809 24.516 12.859 1 96.88 193 ASP A N 1
ATOM 1417 C CA . ASP A 1 193 ? 7.16 24.594 14.164 1 96.88 193 ASP A CA 1
ATOM 1418 C C . ASP A 1 193 ? 6.48 23.281 14.523 1 96.88 193 ASP A C 1
ATOM 1420 O O . ASP A 1 193 ? 5.508 23.266 15.281 1 96.88 193 ASP A O 1
ATOM 1424 N N . ALA A 1 194 ? 6.934 22.234 13.906 1 97.88 194 ALA A N 1
ATOM 1425 C CA . ALA A 1 194 ? 6.398 20.922 14.273 1 97.88 194 ALA A CA 1
ATOM 1426 C C . ALA A 1 194 ? 6.957 20.453 15.609 1 97.88 194 ALA A C 1
ATOM 1428 O O . ALA A 1 194 ? 8.133 20.672 15.914 1 97.88 194 ALA A O 1
ATOM 1429 N N . LEU A 1 195 ? 6.133 19.875 16.422 1 97.69 195 LEU A N 1
ATOM 1430 C CA . LEU A 1 195 ? 6.582 19.25 17.672 1 97.69 195 LEU A CA 1
ATOM 1431 C C . LEU A 1 195 ? 7.078 17.828 17.406 1 97.69 195 LEU A C 1
ATOM 1433 O O . LEU A 1 195 ? 6.391 17.031 16.766 1 97.69 195 LEU A O 1
ATOM 1437 N N . MET A 1 196 ? 8.258 17.484 17.922 1 97.69 196 MET A N 1
ATOM 1438 C CA . MET A 1 196 ? 8.844 16.203 17.562 1 97.69 196 MET A CA 1
ATOM 1439 C C . MET A 1 196 ? 9.414 15.5 18.781 1 97.69 196 MET A C 1
ATOM 1441 O O . MET A 1 196 ? 10.398 14.766 18.688 1 97.69 196 MET A O 1
ATOM 1445 N N . THR A 1 197 ? 8.781 15.734 19.906 1 97.31 197 THR A N 1
ATOM 1446 C CA . THR A 1 197 ? 9.258 15.109 21.125 1 97.31 197 THR A CA 1
ATOM 1447 C C . THR A 1 197 ? 9.219 13.586 21 1 97.31 197 THR A C 1
ATOM 1449 O O . THR A 1 197 ? 8.18 13.008 20.672 1 97.31 197 THR A O 1
ATOM 1452 N N . ASP A 1 198 ? 10.352 12.852 21.219 1 98.06 198 ASP A N 1
ATOM 1453 C CA . ASP A 1 198 ? 10.508 11.398 21.203 1 98.06 198 ASP A CA 1
ATOM 1454 C C . ASP A 1 198 ? 10.188 10.828 19.828 1 98.06 198 ASP A C 1
ATOM 1456 O O . ASP A 1 198 ? 9.758 9.68 19.703 1 98.06 198 ASP A O 1
ATOM 1460 N N . CYS A 1 199 ? 10.266 11.586 18.859 1 98.19 199 CYS A N 1
ATOM 1461 C CA . CYS A 1 199 ? 10.07 11.148 17.484 1 98.19 199 CYS A CA 1
ATOM 1462 C C . CYS A 1 199 ? 11.289 10.391 16.969 1 98.19 199 CYS A C 1
ATOM 1464 O O . CYS A 1 199 ? 12.422 10.852 17.109 1 98.19 199 CYS A O 1
ATOM 1466 N N . ARG A 1 200 ? 11.016 9.25 16.375 1 98.19 200 ARG A N 1
ATOM 1467 C CA . ARG A 1 200 ? 12.109 8.438 15.844 1 98.19 200 ARG A CA 1
ATOM 1468 C C . ARG A 1 200 ? 12.445 8.836 14.414 1 98.19 200 ARG A C 1
ATOM 1470 O O . ARG A 1 200 ? 11.586 8.797 13.531 1 98.19 200 ARG A O 1
ATOM 1477 N N . SER A 1 201 ? 13.664 9.242 14.125 1 97.12 201 SER A N 1
ATOM 1478 C CA . SER A 1 201 ? 14.242 9.562 12.828 1 97.12 201 SER A CA 1
ATOM 1479 C C . SER A 1 201 ? 13.586 10.805 12.227 1 97.12 201 SER A C 1
ATOM 1481 O O . SER A 1 201 ? 13.469 10.922 11.008 1 97.12 201 SER A O 1
ATOM 1483 N N . CYS A 1 202 ? 13.008 11.594 13.109 1 96.5 202 CYS A N 1
ATOM 1484 C CA . CYS A 1 202 ? 12.492 12.875 12.641 1 96.5 202 CYS A CA 1
ATOM 1485 C C . CYS A 1 202 ? 13.633 13.844 12.336 1 96.5 202 CYS A C 1
ATOM 1487 O O . CYS A 1 202 ? 14.734 13.703 12.883 1 96.5 202 CYS A O 1
ATOM 1489 N N . PRO A 1 203 ? 13.297 14.719 11.344 1 93.25 203 PRO A N 1
ATOM 1490 C CA . PRO A 1 203 ? 14.367 15.664 11.016 1 93.25 203 PRO A CA 1
ATOM 1491 C C . PRO A 1 203 ? 14.711 16.609 12.164 1 93.25 203 PRO A C 1
ATOM 1493 O O . PRO A 1 203 ? 13.828 16.969 12.953 1 93.25 203 PRO A O 1
ATOM 1496 N N . THR A 1 204 ? 15.969 16.953 12.312 1 84.88 204 THR A N 1
ATOM 1497 C CA . THR A 1 204 ? 16.406 17.828 13.391 1 84.88 204 THR A CA 1
ATOM 1498 C C . THR A 1 204 ? 16.844 19.188 12.852 1 84.88 204 THR A C 1
ATOM 1500 O O . THR A 1 204 ? 17.047 20.125 13.617 1 84.88 204 THR A O 1
ATOM 1503 N N . ASP A 1 205 ? 17.031 19.312 11.555 1 73.38 205 ASP A N 1
ATOM 1504 C CA . ASP A 1 205 ? 17.594 20.562 11.039 1 73.38 205 ASP A CA 1
ATOM 1505 C C . ASP A 1 205 ? 16.516 21.422 10.383 1 73.38 205 ASP A C 1
ATOM 1507 O O . ASP A 1 205 ? 16.828 22.359 9.656 1 73.38 205 ASP A O 1
ATOM 1511 N N . TRP A 1 206 ? 15.352 21.359 11.07 1 66.25 206 TRP A N 1
ATOM 1512 C CA . TRP A 1 206 ? 14.391 22.266 10.453 1 66.25 206 TRP A CA 1
ATOM 1513 C C . TRP A 1 206 ? 14.359 23.609 11.18 1 66.25 206 TRP A C 1
ATOM 1515 O O . TRP A 1 206 ? 14.648 23.672 12.375 1 66.25 206 TRP A O 1
ATOM 1525 N N . MET B 1 1 ? -43.5 3.455 -84.375 1 29.48 1 MET B N 1
ATOM 1526 C CA . MET B 1 1 ? -42.656 4.625 -84.125 1 29.48 1 MET B CA 1
ATOM 1527 C C . MET B 1 1 ? -42.312 4.73 -82.625 1 29.48 1 MET B C 1
ATOM 1529 O O . MET B 1 1 ? -43.188 4.996 -81.812 1 29.48 1 MET B O 1
ATOM 1533 N N . ASN B 1 2 ? -41.375 3.799 -82.188 1 32.19 2 ASN B N 1
ATOM 1534 C CA . ASN B 1 2 ? -40.875 3.35 -80.875 1 32.19 2 ASN B CA 1
ATOM 1535 C C . ASN B 1 2 ? -40.094 4.445 -80.125 1 32.19 2 ASN B C 1
ATOM 1537 O O . ASN B 1 2 ? -38.969 4.758 -80.562 1 32.19 2 ASN B O 1
ATOM 1541 N N . ARG B 1 3 ? -40.781 5.641 -79.875 1 32.12 3 ARG B N 1
ATOM 1542 C CA . ARG B 1 3 ? -40.125 6.789 -79.312 1 32.12 3 ARG B CA 1
ATOM 1543 C C . ARG B 1 3 ? -39.469 6.414 -77.938 1 32.12 3 ARG B C 1
ATOM 1545 O O . ARG B 1 3 ? -40.156 5.926 -77.062 1 32.12 3 ARG B O 1
ATOM 1552 N N . PHE B 1 4 ? -38.188 6.082 -77.938 1 36.47 4 PHE B N 1
ATOM 1553 C CA . PHE B 1 4 ? -37.219 5.699 -76.938 1 36.47 4 PHE B CA 1
ATOM 1554 C C . PHE B 1 4 ? -37.031 6.84 -75.938 1 36.47 4 PHE B C 1
ATOM 1556 O O . PHE B 1 4 ? -36.688 7.953 -76.312 1 36.47 4 PHE B O 1
ATOM 1563 N N . PHE B 1 5 ? -37.938 6.98 -74.875 1 35.91 5 PHE B N 1
ATOM 1564 C CA . PHE B 1 5 ? -37.969 7.953 -73.812 1 35.91 5 PHE B CA 1
ATOM 1565 C C . PHE B 1 5 ? -36.656 7.926 -73 1 35.91 5 PHE B C 1
ATOM 1567 O O . PHE B 1 5 ? -36.312 6.914 -72.375 1 35.91 5 PHE B O 1
ATOM 1574 N N . ARG B 1 6 ? -35.594 8.664 -73.5 1 32.84 6 ARG B N 1
ATOM 1575 C CA . ARG B 1 6 ? -34.281 8.734 -72.875 1 32.84 6 ARG B CA 1
ATOM 1576 C C . ARG B 1 6 ? -34.344 9.422 -71.5 1 32.84 6 ARG B C 1
ATOM 1578 O O . ARG B 1 6 ? -34.75 10.586 -71.375 1 32.84 6 ARG B O 1
ATOM 1585 N N . PRO B 1 7 ? -34.562 8.719 -70.375 1 38.28 7 PRO B N 1
ATOM 1586 C CA . PRO B 1 7 ? -34.625 9.398 -69.062 1 38.28 7 PRO B CA 1
ATOM 1587 C C . PRO B 1 7 ? -33.344 10.109 -68.688 1 38.28 7 PRO B C 1
ATOM 1589 O O . PRO B 1 7 ? -32.25 9.609 -69 1 38.28 7 PRO B O 1
ATOM 1592 N N . ALA B 1 8 ? -33.188 11.422 -68.938 1 34.03 8 ALA B N 1
ATOM 1593 C CA . ALA B 1 8 ? -32.062 12.281 -68.562 1 34.03 8 ALA B CA 1
ATOM 1594 C C . ALA B 1 8 ? -31.75 12.203 -67.125 1 34.03 8 ALA B C 1
ATOM 1596 O O . ALA B 1 8 ? -32.625 12.5 -66.25 1 34.03 8 ALA B O 1
ATOM 1597 N N . PHE B 1 9 ? -30.953 11.219 -66.625 1 34.12 9 PHE B N 1
ATOM 1598 C CA . PHE B 1 9 ? -30.5 11.047 -65.25 1 34.12 9 PHE B CA 1
ATOM 1599 C C . PHE B 1 9 ? -29.656 12.234 -64.812 1 34.12 9 PHE B C 1
ATOM 1601 O O . PHE B 1 9 ? -28.625 12.531 -65.438 1 34.12 9 PHE B O 1
ATOM 1608 N N . ALA B 1 10 ? -30.312 13.391 -64.5 1 33.84 10 ALA B N 1
ATOM 1609 C CA . ALA B 1 10 ? -29.609 14.531 -63.906 1 33.84 10 ALA B CA 1
ATOM 1610 C C . ALA B 1 10 ? -28.703 14.078 -62.75 1 33.84 10 ALA B C 1
ATOM 1612 O O . ALA B 1 10 ? -29.156 13.398 -61.844 1 33.84 10 ALA B O 1
ATOM 1613 N N . LEU B 1 11 ? -27.406 13.93 -63.031 1 30.98 11 LEU B N 1
ATOM 1614 C CA . LEU B 1 11 ? -26.281 13.641 -62.156 1 30.98 11 LEU B CA 1
ATOM 1615 C C . LEU B 1 11 ? -26.172 14.695 -61.062 1 30.98 11 LEU B C 1
ATOM 1617 O O . LEU B 1 11 ? -25.953 15.875 -61.344 1 30.98 11 LEU B O 1
ATOM 1621 N N . CYS B 1 12 ? -27.109 14.656 -60.062 1 35.47 12 CYS B N 1
ATOM 1622 C CA . CYS B 1 12 ? -26.953 15.555 -58.906 1 35.47 12 CYS B CA 1
ATOM 1623 C C . CYS B 1 12 ? -25.562 15.445 -58.312 1 35.47 12 CYS B C 1
ATOM 1625 O O . CYS B 1 12 ? -25.125 14.352 -57.938 1 35.47 12 CYS B O 1
ATOM 1627 N N . THR B 1 13 ? -24.656 16.266 -58.875 1 33.91 13 THR B N 1
ATOM 1628 C CA . THR B 1 13 ? -23.297 16.375 -58.312 1 33.91 13 THR B CA 1
ATOM 1629 C C . THR B 1 13 ? -23.344 16.766 -56.844 1 33.91 13 THR B C 1
ATOM 1631 O O . THR B 1 13 ? -23.875 17.812 -56.469 1 33.91 13 THR B O 1
ATOM 1634 N N . LEU B 1 14 ? -23.562 15.773 -55.969 1 37 14 LEU B N 1
ATOM 1635 C CA . LEU B 1 14 ? -23.406 15.969 -54.531 1 37 14 LEU B CA 1
ATOM 1636 C C . LEU B 1 14 ? -22.031 16.562 -54.219 1 37 14 LEU B C 1
ATOM 1638 O O . LEU B 1 14 ? -21 15.961 -54.531 1 37 14 LEU B O 1
ATOM 1642 N N . LEU B 1 15 ? -21.922 17.891 -54.344 1 36.06 15 LEU B N 1
ATOM 1643 C CA . LEU B 1 15 ? -20.734 18.562 -53.812 1 36.06 15 LEU B CA 1
ATOM 1644 C C . LEU B 1 15 ? -20.5 18.219 -52.344 1 36.06 15 LEU B C 1
ATOM 1646 O O . LEU B 1 15 ? -21.359 18.438 -51.5 1 36.06 15 LEU B O 1
ATOM 1650 N N . SER B 1 16 ? -19.828 17.047 -52.188 1 36.91 16 SER B N 1
ATOM 1651 C CA . SER B 1 16 ? -19.391 16.656 -50.875 1 36.91 16 SER B CA 1
ATOM 1652 C C . SER B 1 16 ? -18.547 17.75 -50.219 1 36.91 16 SER B C 1
ATOM 1654 O O . SER B 1 16 ? -17.547 18.188 -50.781 1 36.91 16 SER B O 1
ATOM 1656 N N . LEU B 1 17 ? -19.188 18.797 -49.625 1 37.72 17 LEU B N 1
ATOM 1657 C CA . LEU B 1 17 ? -18.438 19.719 -48.781 1 37.72 17 LEU B CA 1
ATOM 1658 C C . LEU B 1 17 ? -17.672 18.969 -47.688 1 37.72 17 LEU B C 1
ATOM 1660 O O . LEU B 1 17 ? -18.266 18.406 -46.781 1 37.72 17 LEU B O 1
ATOM 1664 N N . SER B 1 18 ? -16.734 18.188 -48.156 1 37.94 18 SER B N 1
ATOM 1665 C CA . SER B 1 18 ? -15.898 17.562 -47.156 1 37.94 18 SER B CA 1
ATOM 1666 C C . SER B 1 18 ? -15.219 18.609 -46.281 1 37.94 18 SER B C 1
ATOM 1668 O O . SER B 1 18 ? -14.297 19.297 -46.719 1 37.94 18 SER B O 1
ATOM 1670 N N . GLY B 1 19 ? -16.062 19.5 -45.625 1 38.53 19 GLY B N 1
ATOM 1671 C CA . GLY B 1 19 ? -15.281 20.344 -44.719 1 38.53 19 GLY B CA 1
ATOM 1672 C C . GLY B 1 19 ? -14.328 19.562 -43.844 1 38.53 19 GLY B C 1
ATOM 1673 O O . GLY B 1 19 ? -14.609 18.422 -43.469 1 38.53 19 GLY B O 1
ATOM 1674 N N . PRO B 1 20 ? -13.008 19.953 -44.031 1 39.84 20 PRO B N 1
ATOM 1675 C CA . PRO B 1 20 ? -12.023 19.25 -43.188 1 39.84 20 PRO B CA 1
ATOM 1676 C C . PRO B 1 20 ? -12.398 19.266 -41.719 1 39.84 20 PRO B C 1
ATOM 1678 O O . PRO B 1 20 ? -12.852 20.297 -41.219 1 39.84 20 PRO B O 1
ATOM 1681 N N . LEU B 1 21 ? -13.133 18.203 -41.312 1 38.47 21 LEU B N 1
ATOM 1682 C CA . LEU B 1 21 ? -13.258 18.031 -39.875 1 38.47 21 LEU B CA 1
ATOM 1683 C C . LEU B 1 21 ? -11.938 18.344 -39.188 1 38.47 21 LEU B C 1
ATOM 1685 O O . LEU B 1 21 ? -10.93 17.672 -39.438 1 38.47 21 LEU B O 1
ATOM 1689 N N . THR B 1 22 ? -11.656 19.672 -39.031 1 37.06 22 THR B N 1
ATOM 1690 C CA . THR B 1 22 ? -10.523 19.984 -38.156 1 37.06 22 THR B CA 1
ATOM 1691 C C . THR B 1 22 ? -10.539 19.125 -36.906 1 37.06 22 THR B C 1
ATOM 1693 O O . THR B 1 22 ? -11.562 19.031 -36.219 1 37.06 22 THR B O 1
ATOM 1696 N N . ALA B 1 23 ? -9.734 18.047 -36.938 1 35.47 23 ALA B N 1
ATOM 1697 C CA . ALA B 1 23 ? -9.484 17.219 -35.75 1 35.47 23 ALA B CA 1
ATOM 1698 C C . ALA B 1 23 ? -9.359 18.078 -34.5 1 35.47 23 ALA B C 1
ATOM 1700 O O . ALA B 1 23 ? -8.82 19.188 -34.562 1 35.47 23 ALA B O 1
ATOM 1701 N N . PRO B 1 24 ? -10.422 17.953 -33.656 1 37.16 24 PRO B N 1
ATOM 1702 C CA . PRO B 1 24 ? -10.211 18.719 -32.406 1 37.16 24 PRO B CA 1
ATOM 1703 C C . PRO B 1 24 ? -8.766 18.641 -31.922 1 37.16 24 PRO B C 1
ATOM 1705 O O . PRO B 1 24 ? -8.078 17.641 -32.188 1 37.16 24 PRO B O 1
ATOM 1708 N N . LEU B 1 25 ? -8.047 19.766 -31.875 1 29.16 25 LEU B N 1
ATOM 1709 C CA . LEU B 1 25 ? -6.781 19.875 -31.156 1 29.16 25 LEU B CA 1
ATOM 1710 C C . LEU B 1 25 ? -6.824 19.078 -29.859 1 29.16 25 LEU B C 1
ATOM 1712 O O . LEU B 1 25 ? -7.637 19.344 -28.984 1 29.16 25 LEU B O 1
ATOM 1716 N N . ALA B 1 26 ? -6.559 17.766 -29.969 1 29.98 26 ALA B N 1
ATOM 1717 C CA . ALA B 1 26 ? -6.246 17.078 -28.719 1 29.98 26 ALA B CA 1
ATOM 1718 C C . ALA B 1 26 ? -5.418 17.969 -27.797 1 29.98 26 ALA B C 1
ATOM 1720 O O . ALA B 1 26 ? -4.289 18.328 -28.125 1 29.98 26 ALA B O 1
ATOM 1721 N N . ALA B 1 27 ? -6.035 18.875 -27.031 1 29.09 27 ALA B N 1
ATOM 1722 C CA . ALA B 1 27 ? -5.254 19.516 -25.984 1 29.09 27 ALA B CA 1
ATOM 1723 C C . ALA B 1 27 ? -4.285 18.531 -25.344 1 29.09 27 ALA B C 1
ATOM 1725 O O . ALA B 1 27 ? -4.668 17.406 -24.984 1 29.09 27 ALA B O 1
ATOM 1726 N N . GLU B 1 28 ? -3.047 18.5 -25.766 1 30.47 28 GLU B N 1
ATOM 1727 C CA . GLU B 1 28 ? -1.979 17.859 -25 1 30.47 28 GLU B CA 1
ATOM 1728 C C . GLU B 1 28 ? -2.199 18.047 -23.5 1 30.47 28 GLU B C 1
ATOM 1730 O O . GLU B 1 28 ? -2.225 19.172 -23 1 30.47 28 GLU B O 1
ATOM 1735 N N . VAL B 1 29 ? -3.188 17.266 -23.047 1 32.38 29 VAL B N 1
ATOM 1736 C CA . VAL B 1 29 ? -3.064 17.281 -21.594 1 32.38 29 VAL B CA 1
ATOM 1737 C C . VAL B 1 29 ? -1.592 17.203 -21.188 1 32.38 29 VAL B C 1
ATOM 1739 O O . VAL B 1 29 ? -0.923 16.203 -21.484 1 32.38 29 VAL B O 1
ATOM 1742 N N . GLU B 1 30 ? -0.882 18.266 -21.234 1 28.75 30 GLU B N 1
ATOM 1743 C CA . GLU B 1 30 ? 0.388 18.297 -20.516 1 28.75 30 GLU B CA 1
ATOM 1744 C C . GLU B 1 30 ? 0.294 17.531 -19.203 1 28.75 30 GLU B C 1
ATOM 1746 O O . GLU B 1 30 ? -0.449 17.922 -18.297 1 28.75 30 GLU B O 1
ATOM 1751 N N . THR B 1 31 ? 0.163 16.156 -19.25 1 33.09 31 THR B N 1
ATOM 1752 C CA . THR B 1 31 ? 0.553 15.586 -17.969 1 33.09 31 THR B CA 1
ATOM 1753 C C . THR B 1 31 ? 1.642 16.422 -17.312 1 33.09 31 THR B C 1
ATOM 1755 O O . THR B 1 31 ? 2.713 16.625 -17.891 1 33.09 31 THR B O 1
ATOM 1758 N N . ALA B 1 32 ? 1.247 17.484 -16.781 1 33 32 ALA B N 1
ATOM 1759 C CA . ALA B 1 32 ? 2.254 18.109 -15.922 1 33 32 ALA B CA 1
ATOM 1760 C C . ALA B 1 32 ? 3.266 17.078 -15.43 1 33 32 ALA B C 1
ATOM 1762 O O . ALA B 1 32 ? 2.895 16.094 -14.797 1 33 32 ALA B O 1
ATOM 1763 N N . SER B 1 33 ? 4.219 16.719 -16.234 1 36.22 33 SER B N 1
ATOM 1764 C CA . SER B 1 33 ? 5.395 16.172 -15.57 1 36.22 33 SER B CA 1
ATOM 1765 C C . SER B 1 33 ? 5.578 16.781 -14.18 1 36.22 33 SER B C 1
ATOM 1767 O O . SER B 1 33 ? 5.91 17.969 -14.055 1 36.22 33 SER B O 1
ATOM 1769 N N . LEU B 1 34 ? 4.703 16.656 -13.273 1 36.12 34 LEU B N 1
ATOM 1770 C CA . LEU B 1 34 ? 5.129 17.062 -11.938 1 36.12 34 LEU B CA 1
ATOM 1771 C C . LEU B 1 34 ? 6.641 16.906 -11.781 1 36.12 34 LEU B C 1
ATOM 1773 O O . LEU B 1 34 ? 7.234 15.984 -12.336 1 36.12 34 LEU B O 1
ATOM 1777 N N . GLY B 1 35 ? 7.336 17.953 -11.82 1 39.62 35 GLY B N 1
ATOM 1778 C CA . GLY B 1 35 ? 8.758 18.094 -11.562 1 39.62 35 GLY B CA 1
ATOM 1779 C C . GLY B 1 35 ? 9.312 17 -10.648 1 39.62 35 GLY B C 1
ATOM 1780 O O . GLY B 1 35 ? 10.352 17.188 -10.023 1 39.62 35 GLY B O 1
ATOM 1781 N N . GLY B 1 36 ? 8.547 16.094 -10.117 1 46.84 36 GLY B N 1
ATOM 1782 C CA . GLY B 1 36 ? 9.367 15.164 -9.352 1 46.84 36 GLY B CA 1
ATOM 1783 C C . GLY B 1 36 ? 10.453 14.5 -10.18 1 46.84 36 GLY B C 1
ATOM 1784 O O . GLY B 1 36 ? 10.156 13.773 -11.133 1 46.84 36 GLY B O 1
ATOM 1785 N N . GLY B 1 37 ? 11.555 15.102 -10.438 1 49.12 37 GLY B N 1
ATOM 1786 C CA . GLY B 1 37 ? 12.703 14.508 -11.102 1 49.12 37 GLY B CA 1
ATOM 1787 C C . GLY B 1 37 ? 12.789 13.008 -10.922 1 49.12 37 GLY B C 1
ATOM 1788 O O . GLY B 1 37 ? 12.5 12.492 -9.844 1 49.12 37 GLY B O 1
ATOM 1789 N N . GLU B 1 38 ? 12.336 12.297 -11.977 1 60.62 38 GLU B N 1
ATOM 1790 C CA . GLU B 1 38 ? 12.648 10.875 -11.906 1 60.62 38 GLU B CA 1
ATOM 1791 C C . GLU B 1 38 ? 13.992 10.633 -11.227 1 60.62 38 GLU B C 1
ATOM 1793 O O . GLU B 1 38 ? 14.969 11.32 -11.516 1 60.62 38 GLU B O 1
ATOM 1798 N N . GLU B 1 39 ? 13.797 10.078 -10.016 1 72.38 39 GLU B N 1
ATOM 1799 C CA . GLU B 1 39 ? 15.047 9.742 -9.344 1 72.38 39 GLU B CA 1
ATOM 1800 C C . GLU B 1 39 ? 16 9.016 -10.297 1 72.38 39 GLU B C 1
ATOM 1802 O O . GLU B 1 39 ? 15.562 8.258 -11.156 1 72.38 39 GLU B O 1
ATOM 1807 N N . GLU B 1 40 ? 17.203 9.414 -10.305 1 78.06 40 GLU B N 1
ATOM 1808 C CA . GLU B 1 40 ? 18.234 8.766 -11.109 1 78.06 40 GLU B CA 1
ATOM 1809 C C . GLU B 1 40 ? 18.328 7.273 -10.789 1 78.06 40 GLU B C 1
ATOM 1811 O O . GLU B 1 40 ? 18.188 6.867 -9.633 1 78.06 40 GLU B O 1
ATOM 1816 N N . ARG B 1 41 ? 18.422 6.504 -11.828 1 85.5 41 ARG B N 1
ATOM 1817 C CA . ARG B 1 41 ? 18.609 5.07 -11.648 1 85.5 41 ARG B CA 1
ATOM 1818 C C . ARG B 1 41 ? 19.922 4.785 -10.93 1 85.5 41 ARG B C 1
ATOM 1820 O O . ARG B 1 41 ? 20.953 5.391 -11.234 1 85.5 41 ARG B O 1
ATOM 1827 N N . VAL B 1 42 ? 19.766 3.953 -9.906 1 85.94 42 VAL B N 1
ATOM 1828 C CA . VAL B 1 42 ? 20.953 3.639 -9.109 1 85.94 42 VAL B CA 1
ATOM 1829 C C . VAL B 1 42 ? 21.484 2.268 -9.508 1 85.94 42 VAL B C 1
ATOM 1831 O O . VAL B 1 42 ? 20.719 1.313 -9.664 1 85.94 42 VAL B O 1
ATOM 1834 N N . THR B 1 43 ? 22.734 2.191 -9.734 1 87.75 43 THR B N 1
ATOM 1835 C CA . THR B 1 43 ? 23.344 0.911 -10.086 1 87.75 43 THR B CA 1
ATOM 1836 C C . THR B 1 43 ? 24.234 0.403 -8.953 1 87.75 43 THR B C 1
ATOM 1838 O O . THR B 1 43 ? 24.656 -0.751 -8.961 1 87.75 43 THR B O 1
ATOM 1841 N N . GLU B 1 44 ? 24.391 1.263 -7.996 1 92.88 44 GLU B N 1
ATOM 1842 C CA . GLU B 1 44 ? 25.141 0.863 -6.805 1 92.88 44 GLU B CA 1
ATOM 1843 C C . GLU B 1 44 ? 24.594 1.562 -5.559 1 92.88 44 GLU B C 1
ATOM 1845 O O . GLU B 1 44 ? 24.297 2.756 -5.594 1 92.88 44 GLU B O 1
ATOM 1850 N N . VAL B 1 45 ? 24.5 0.751 -4.508 1 92.62 45 VAL B N 1
ATOM 1851 C CA . VAL B 1 45 ? 24.078 1.294 -3.227 1 92.62 45 VAL B CA 1
ATOM 1852 C C . VAL B 1 45 ? 24.906 0.694 -2.1 1 92.62 45 VAL B C 1
ATOM 1854 O O . VAL B 1 45 ? 25.047 -0.527 -2 1 92.62 45 VAL B O 1
ATOM 1857 N N . ALA B 1 46 ? 25.453 1.616 -1.301 1 92.56 46 ALA B N 1
ATOM 1858 C CA . ALA B 1 46 ? 26.203 1.223 -0.109 1 92.56 46 ALA B CA 1
ATOM 1859 C C . ALA B 1 46 ? 27.234 0.147 -0.439 1 92.56 46 ALA B C 1
ATOM 1861 O O . ALA B 1 46 ? 27.359 -0.845 0.283 1 92.56 46 ALA B O 1
ATOM 1862 N N . GLY B 1 47 ? 27.812 0.185 -1.562 1 92.81 47 GLY B N 1
ATOM 1863 C CA . GLY B 1 47 ? 28.906 -0.699 -1.946 1 92.81 47 GLY B CA 1
ATOM 1864 C C . GLY B 1 47 ? 28.438 -1.94 -2.68 1 92.81 47 GLY B C 1
ATOM 1865 O O . GLY B 1 47 ? 29.25 -2.738 -3.146 1 92.81 47 GLY B O 1
ATOM 1866 N N . CYS B 1 48 ? 27.141 -2.029 -2.756 1 95.81 48 CYS B N 1
ATOM 1867 C CA . CYS B 1 48 ? 26.625 -3.174 -3.494 1 95.81 48 CYS B CA 1
ATOM 1868 C C . CYS B 1 48 ? 26.25 -2.779 -4.918 1 95.81 48 CYS B C 1
ATOM 1870 O O . CYS B 1 48 ? 25.422 -1.882 -5.125 1 95.81 48 CYS B O 1
ATOM 1872 N N . VAL B 1 49 ? 26.859 -3.465 -5.801 1 96.25 49 VAL B N 1
ATOM 1873 C CA . VAL B 1 49 ? 26.531 -3.236 -7.199 1 96.25 49 VAL B CA 1
ATOM 1874 C C . VAL B 1 49 ? 25.281 -4.039 -7.574 1 96.25 49 VAL B C 1
ATOM 1876 O O . VAL B 1 49 ? 25.234 -5.254 -7.371 1 96.25 49 VAL B O 1
ATOM 1879 N N . LEU B 1 50 ? 24.328 -3.387 -8.094 1 96.31 50 LEU B N 1
ATOM 1880 C CA . LEU B 1 50 ? 23.016 -3.986 -8.359 1 96.31 50 LEU B CA 1
ATOM 1881 C C . LEU B 1 50 ? 22.969 -4.562 -9.766 1 96.31 50 LEU B C 1
ATOM 1883 O O . LEU B 1 50 ? 22.609 -3.857 -10.719 1 96.31 50 LEU B O 1
ATOM 1887 N N . THR B 1 51 ? 23.25 -5.77 -9.82 1 95.62 51 THR B N 1
ATOM 1888 C CA . THR B 1 51 ? 23.281 -6.512 -11.078 1 95.62 51 THR B CA 1
ATOM 1889 C C . THR B 1 51 ? 22.766 -7.934 -10.883 1 95.62 51 THR B C 1
ATOM 1891 O O . THR B 1 51 ? 22.453 -8.336 -9.758 1 95.62 51 THR B O 1
ATOM 1894 N N . ALA B 1 52 ? 22.641 -8.633 -11.969 1 96.94 52 ALA B N 1
ATOM 1895 C CA . ALA B 1 52 ? 22.281 -10.047 -11.875 1 96.94 52 ALA B CA 1
ATOM 1896 C C . ALA B 1 52 ? 23.25 -10.805 -10.977 1 96.94 52 ALA B C 1
ATOM 1898 O O . ALA B 1 52 ? 24.453 -10.578 -11.016 1 96.94 52 ALA B O 1
ATOM 1899 N N . LYS B 1 53 ? 22.688 -11.555 -10.109 1 98 53 LYS B N 1
ATOM 1900 C CA . LYS B 1 53 ? 23.406 -12.461 -9.211 1 98 53 LYS B CA 1
ATOM 1901 C C . LYS B 1 53 ? 24.141 -11.688 -8.125 1 98 53 LYS B C 1
ATOM 1903 O O . LYS B 1 53 ? 24.984 -12.25 -7.422 1 98 53 LYS B O 1
ATOM 1908 N N . ALA B 1 54 ? 23.75 -10.406 -8.055 1 97.62 54 ALA B N 1
ATOM 1909 C CA . ALA B 1 54 ? 24.344 -9.633 -6.969 1 97.62 54 ALA B CA 1
ATOM 1910 C C . ALA B 1 54 ? 24.031 -10.273 -5.613 1 97.62 54 ALA B C 1
ATOM 1912 O O . ALA B 1 54 ? 22.969 -10.867 -5.434 1 97.62 54 ALA B O 1
ATOM 1913 N N . VAL B 1 55 ? 25.016 -10.117 -4.656 1 98.38 55 VAL B N 1
ATOM 1914 C CA . VAL B 1 55 ? 24.812 -10.609 -3.299 1 98.38 55 VAL B CA 1
ATOM 1915 C C . VAL B 1 55 ? 24.75 -9.43 -2.328 1 98.38 55 VAL B C 1
ATOM 1917 O O . VAL B 1 55 ? 25.781 -8.922 -1.883 1 98.38 55 VAL B O 1
ATOM 1920 N N . CYS B 1 56 ? 23.469 -8.992 -2.105 1 98.12 56 CYS B N 1
ATOM 1921 C CA . CYS B 1 56 ? 23.266 -7.809 -1.285 1 98.12 56 CYS B CA 1
ATOM 1922 C C . CYS B 1 56 ? 22.172 -8.031 -0.253 1 98.12 56 CYS B C 1
ATOM 1924 O O . CYS B 1 56 ? 21.234 -7.246 -0.159 1 98.12 56 CYS B O 1
ATOM 1926 N N . PRO B 1 57 ? 22.281 -9.133 0.648 1 98.25 57 PRO B N 1
ATOM 1927 C CA . PRO B 1 57 ? 21.219 -9.359 1.641 1 98.25 57 PRO B CA 1
ATOM 1928 C C . PRO B 1 57 ? 21.078 -8.203 2.627 1 98.25 57 PRO B C 1
ATOM 1930 O O . PRO B 1 57 ? 22.078 -7.59 3.01 1 98.25 57 PRO B O 1
ATOM 1933 N N . GLY B 1 58 ? 19.859 -7.867 2.918 1 98.5 58 GLY B N 1
ATOM 1934 C CA . GLY B 1 58 ? 19.594 -6.879 3.949 1 98.5 58 GLY B CA 1
ATOM 1935 C C . GLY B 1 58 ? 19.797 -5.449 3.479 1 98.5 58 GLY B C 1
ATOM 1936 O O . GLY B 1 58 ? 19.625 -4.504 4.246 1 98.5 58 GLY B O 1
ATOM 1937 N N . ILE B 1 59 ? 20.109 -5.301 2.186 1 98.31 59 ILE B N 1
ATOM 1938 C CA . ILE B 1 59 ? 20.438 -3.977 1.67 1 98.31 59 ILE B CA 1
ATOM 1939 C C . ILE B 1 59 ? 19.219 -3.07 1.761 1 98.31 59 ILE B C 1
ATOM 1941 O O . ILE B 1 59 ? 18.078 -3.535 1.631 1 98.31 59 ILE B O 1
ATOM 1945 N N . ASP B 1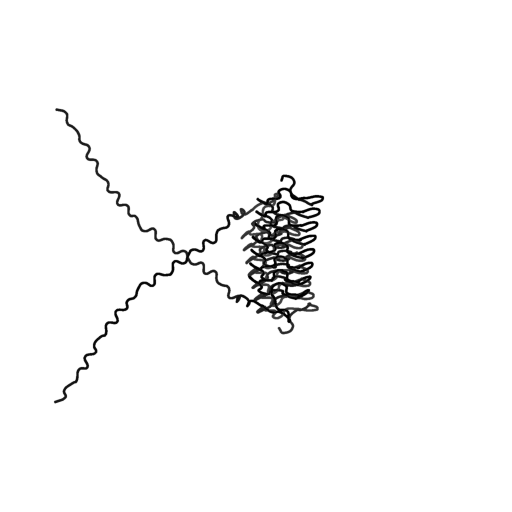 60 ? 19.453 -1.785 2.059 1 98.31 60 ASP B N 1
ATOM 1946 C CA . ASP B 1 60 ? 18.391 -0.786 2.088 1 98.31 60 ASP B CA 1
ATOM 1947 C C . ASP B 1 60 ? 18.219 -0.14 0.716 1 98.31 60 ASP B C 1
ATOM 1949 O O . ASP B 1 60 ? 19.062 0.621 0.263 1 98.31 60 ASP B O 1
ATOM 1953 N N . LEU B 1 61 ? 17.094 -0.417 0.124 1 97.81 61 LEU B N 1
ATOM 1954 C CA . LEU B 1 61 ? 16.797 0.108 -1.207 1 97.81 61 LEU B CA 1
ATOM 1955 C C . LEU B 1 61 ? 15.5 0.906 -1.208 1 97.81 61 LEU B C 1
ATOM 1957 O O . LEU B 1 61 ? 14.875 1.081 -2.256 1 97.81 61 LEU B O 1
ATOM 1961 N N . ARG B 1 62 ? 15.094 1.414 -0.023 1 98.12 62 ARG B N 1
ATOM 1962 C CA . ARG B 1 62 ? 13.852 2.164 0.082 1 98.12 62 ARG B CA 1
ATOM 1963 C C . ARG B 1 62 ? 13.852 3.367 -0.855 1 98.12 62 ARG B C 1
ATOM 1965 O O . ARG B 1 62 ? 14.859 4.07 -0.968 1 98.12 62 ARG B O 1
ATOM 1972 N N . HIS B 1 63 ? 12.859 3.543 -1.604 1 98 63 HIS B N 1
ATOM 1973 C CA . HIS B 1 63 ? 12.547 4.707 -2.428 1 98 63 HIS B CA 1
ATOM 1974 C C . HIS B 1 63 ? 13.445 4.77 -3.658 1 98 63 HIS B C 1
ATOM 1976 O O . HIS B 1 63 ? 13.352 5.703 -4.457 1 98 63 HIS B O 1
ATOM 1982 N N . ARG B 1 64 ? 14.25 3.701 -3.867 1 97.19 64 ARG B N 1
ATOM 1983 C CA . ARG B 1 64 ? 15.203 3.781 -4.969 1 97.19 64 ARG B CA 1
ATOM 1984 C C . ARG B 1 64 ? 14.523 3.477 -6.301 1 97.19 64 ARG B C 1
ATOM 1986 O O . ARG B 1 64 ? 13.578 2.689 -6.355 1 97.19 64 ARG B O 1
ATOM 1993 N N . ASN B 1 65 ? 15.062 4.137 -7.277 1 97.5 65 ASN B N 1
ATOM 1994 C CA . ASN B 1 65 ? 14.664 3.828 -8.648 1 97.5 65 ASN B CA 1
ATOM 1995 C C . ASN B 1 65 ? 15.422 2.627 -9.195 1 97.5 65 ASN B C 1
ATOM 1997 O O . ASN B 1 65 ? 16.609 2.736 -9.539 1 97.5 65 ASN B O 1
ATOM 2001 N N . LEU B 1 66 ? 14.734 1.524 -9.281 1 97.25 66 LEU B N 1
ATOM 2002 C CA . LEU B 1 66 ? 15.328 0.282 -9.758 1 97.25 66 LEU B CA 1
ATOM 2003 C C . LEU B 1 66 ? 14.648 -0.186 -11.039 1 97.25 66 LEU B C 1
ATOM 2005 O O . LEU B 1 66 ? 14.688 -1.372 -11.375 1 97.25 66 LEU B 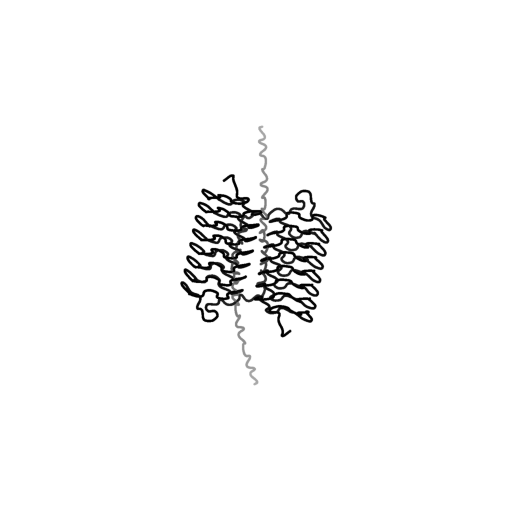O 1
ATOM 2009 N N . ARG B 1 67 ? 13.992 0.696 -11.727 1 97.12 67 ARG B N 1
ATOM 2010 C CA . ARG B 1 67 ? 13.211 0.386 -12.914 1 97.12 67 ARG B CA 1
ATOM 2011 C C . ARG B 1 67 ? 14.07 -0.282 -13.984 1 97.12 67 ARG B C 1
ATOM 2013 O O . ARG B 1 67 ? 15.188 0.17 -14.258 1 97.12 67 ARG B O 1
ATOM 2020 N N . SER B 1 68 ? 13.625 -1.394 -14.469 1 97.19 68 SER B N 1
ATOM 2021 C CA . SER B 1 68 ? 14.18 -2.078 -15.633 1 97.19 68 SER B CA 1
ATOM 2022 C C . SER B 1 68 ? 15.562 -2.641 -15.336 1 97.19 68 SER B C 1
ATOM 2024 O O . SER B 1 68 ? 16.281 -3.041 -16.25 1 97.19 68 SER B O 1
ATOM 2026 N N . LEU B 1 69 ? 15.859 -2.662 -14.047 1 96.75 69 LEU B N 1
ATOM 2027 C CA . LEU B 1 69 ? 17.156 -3.211 -13.695 1 96.75 69 LEU B CA 1
ATOM 2028 C C . LEU B 1 69 ? 17.156 -4.734 -13.781 1 96.75 69 LEU B C 1
ATOM 2030 O O . LEU B 1 69 ? 16.141 -5.371 -13.5 1 96.75 69 LEU B O 1
ATOM 2034 N N . SER B 1 70 ? 18.328 -5.234 -14.109 1 97.06 70 SER B N 1
ATOM 2035 C CA . SER B 1 70 ? 18.484 -6.688 -14.109 1 97.06 70 SER B CA 1
ATOM 2036 C C . SER B 1 70 ? 19.031 -7.18 -12.773 1 97.06 70 SER B C 1
ATOM 2038 O O . SER B 1 70 ? 20.219 -6.996 -12.469 1 97.06 70 SER B O 1
ATOM 2040 N N . LEU B 1 71 ? 18.172 -7.801 -12.062 1 98.12 71 LEU B N 1
ATOM 2041 C CA . LEU B 1 71 ? 18.547 -8.344 -10.766 1 98.12 71 LEU B CA 1
ATOM 2042 C C . LEU B 1 71 ? 18.281 -9.844 -10.703 1 98.12 71 LEU B C 1
ATOM 2044 O O . LEU B 1 71 ? 18.016 -10.391 -9.633 1 98.12 71 LEU B O 1
ATOM 2048 N N . ALA B 1 72 ? 18.328 -10.484 -11.898 1 98.62 72 ALA B N 1
ATOM 2049 C CA . ALA B 1 72 ? 18.047 -11.914 -11.977 1 98.62 72 ALA B CA 1
ATOM 2050 C C . ALA B 1 72 ? 19.016 -12.711 -11.102 1 98.62 72 ALA B C 1
ATOM 2052 O O . ALA B 1 72 ? 20.219 -12.484 -11.133 1 98.62 72 ALA B O 1
ATOM 2053 N N . GLY B 1 73 ? 18.391 -13.492 -10.273 1 98.75 73 GLY B N 1
ATOM 2054 C CA . GLY B 1 73 ? 19.172 -14.398 -9.461 1 98.75 73 GLY B CA 1
ATOM 2055 C C . GLY B 1 73 ? 19.859 -13.719 -8.297 1 98.75 73 GLY B C 1
ATOM 2056 O O . GLY B 1 73 ? 20.641 -14.344 -7.57 1 98.75 73 GLY B O 1
ATOM 2057 N N . ALA B 1 74 ? 19.594 -12.43 -8.086 1 98.75 74 ALA B N 1
ATOM 2058 C CA . ALA B 1 74 ? 20.266 -11.695 -7.023 1 98.75 74 ALA B CA 1
ATOM 2059 C C . ALA B 1 74 ? 19.828 -12.188 -5.648 1 98.75 74 ALA B C 1
ATOM 2061 O O . ALA B 1 74 ? 18.688 -12.625 -5.48 1 98.75 74 ALA B O 1
ATOM 2062 N N . ASP B 1 75 ? 20.797 -12.109 -4.734 1 98.88 75 ASP B N 1
ATOM 2063 C CA . ASP B 1 75 ? 20.484 -12.344 -3.328 1 98.88 75 ASP B CA 1
ATOM 2064 C C . ASP B 1 75 ? 20.094 -11.039 -2.629 1 98.88 75 ASP B C 1
ATOM 2066 O O . ASP B 1 75 ? 20.969 -10.227 -2.297 1 98.88 75 ASP B O 1
ATOM 2070 N N . LEU B 1 76 ? 18.844 -10.906 -2.391 1 98.75 76 LEU B N 1
ATOM 2071 C CA . LEU B 1 76 ? 18.297 -9.727 -1.732 1 98.75 76 LEU B CA 1
ATOM 2072 C C . LEU B 1 76 ? 17.484 -10.117 -0.503 1 98.75 76 LEU B C 1
ATOM 2074 O O . LEU B 1 76 ? 16.516 -9.445 -0.154 1 98.75 76 LEU B O 1
ATOM 2078 N N . ARG B 1 77 ? 17.859 -11.281 0.147 1 98.88 77 ARG B N 1
ATOM 2079 C CA . ARG B 1 77 ? 17.141 -11.727 1.34 1 98.88 77 ARG B CA 1
ATOM 2080 C C . ARG B 1 77 ? 17.109 -10.625 2.398 1 98.88 77 ARG B C 1
ATOM 2082 O O . ARG B 1 77 ? 18.141 -10.016 2.701 1 98.88 77 ARG B O 1
ATOM 2089 N N . GLY B 1 78 ? 15.883 -10.352 2.834 1 98.81 78 GLY B N 1
ATOM 2090 C CA . GLY B 1 78 ? 15.734 -9.414 3.934 1 98.81 78 GLY B CA 1
ATOM 2091 C C . GLY B 1 78 ? 15.938 -7.969 3.518 1 98.81 78 GLY B C 1
ATOM 2092 O O . GLY B 1 78 ? 15.945 -7.066 4.359 1 98.81 78 GLY B O 1
ATOM 2093 N N . ALA B 1 79 ? 16.156 -7.691 2.287 1 98.88 79 ALA B N 1
ATOM 2094 C CA . ALA B 1 79 ? 16.344 -6.316 1.826 1 98.88 79 ALA B CA 1
ATOM 2095 C C . ALA B 1 79 ? 15.102 -5.473 2.086 1 98.88 79 ALA B C 1
ATOM 2097 O O . ALA B 1 79 ? 13.992 -6.004 2.172 1 98.88 79 ALA B O 1
ATOM 2098 N N . ASN B 1 80 ? 15.312 -4.191 2.297 1 98.88 80 ASN B N 1
ATOM 2099 C CA . ASN B 1 80 ? 14.203 -3.252 2.453 1 98.88 80 ASN B CA 1
ATOM 2100 C C . ASN B 1 80 ? 13.969 -2.453 1.175 1 98.88 80 ASN B C 1
ATOM 2102 O O . ASN B 1 80 ? 14.758 -1.577 0.826 1 98.88 80 ASN B O 1
ATOM 2106 N N . LEU B 1 81 ? 12.844 -2.795 0.544 1 98.75 81 LEU B N 1
ATOM 2107 C CA . LEU B 1 81 ? 12.523 -2.184 -0.74 1 98.75 81 LEU B CA 1
ATOM 2108 C C . LEU B 1 81 ? 11.219 -1.396 -0.653 1 98.75 81 LEU B C 1
ATOM 2110 O O . LEU B 1 81 ? 10.508 -1.249 -1.651 1 98.75 81 LEU B O 1
ATOM 2114 N N . MET B 1 82 ? 10.906 -0.86 0.59 1 98.88 82 MET B N 1
ATOM 2115 C CA . MET B 1 82 ? 9.68 -0.073 0.712 1 98.88 82 MET B CA 1
ATOM 2116 C C . MET B 1 82 ? 9.672 1.082 -0.283 1 98.88 82 MET B C 1
ATOM 2118 O O . MET B 1 82 ? 10.648 1.835 -0.372 1 98.88 82 MET B O 1
ATOM 2122 N N . ARG B 1 83 ? 8.617 1.124 -1.107 1 98.75 83 ARG B N 1
ATOM 2123 C CA . ARG B 1 83 ? 8.32 2.193 -2.057 1 98.75 83 ARG B CA 1
ATOM 2124 C C . ARG B 1 83 ? 9.391 2.275 -3.137 1 98.75 83 ARG B C 1
ATOM 2126 O O . ARG B 1 83 ? 9.531 3.303 -3.807 1 98.75 83 ARG B O 1
ATOM 2133 N N . ALA B 1 84 ? 10.203 1.218 -3.262 1 98.56 84 ALA B N 1
ATOM 2134 C CA . ALA B 1 84 ? 11.117 1.178 -4.402 1 98.56 84 ALA B CA 1
ATOM 2135 C C . ALA B 1 84 ? 10.352 1.05 -5.715 1 98.56 84 ALA B C 1
ATOM 2137 O O . ALA B 1 84 ? 9.25 0.494 -5.746 1 98.56 84 ALA B O 1
ATOM 2138 N N . ASP B 1 85 ? 10.961 1.607 -6.734 1 98.44 85 ASP B N 1
ATOM 2139 C CA . ASP B 1 85 ? 10.406 1.454 -8.078 1 98.44 85 ASP B CA 1
ATOM 2140 C C . ASP B 1 85 ? 11.07 0.288 -8.812 1 98.44 85 ASP B C 1
ATOM 2142 O O . ASP B 1 85 ? 12.203 0.405 -9.281 1 98.44 85 ASP B O 1
ATOM 2146 N N . LEU B 1 86 ? 10.305 -0.79 -8.93 1 98.5 86 LEU B N 1
ATOM 2147 C CA . LEU B 1 86 ? 10.836 -1.988 -9.57 1 98.5 86 LEU B CA 1
ATOM 2148 C C . LEU B 1 86 ? 10.102 -2.271 -10.875 1 98.5 86 LEU B C 1
ATOM 2150 O O . LEU B 1 86 ? 10.102 -3.404 -11.359 1 98.5 86 LEU B O 1
ATOM 2154 N N . ARG B 1 87 ? 9.422 -1.256 -11.469 1 98.69 87 ARG B N 1
ATOM 2155 C CA . ARG B 1 87 ? 8.703 -1.478 -12.719 1 98.69 87 ARG B CA 1
ATOM 2156 C C . ARG B 1 87 ? 9.617 -2.062 -13.789 1 98.69 87 ARG B C 1
ATOM 2158 O O . ARG B 1 87 ? 10.719 -1.564 -14.008 1 98.69 87 ARG B O 1
ATOM 2165 N N . HIS B 1 88 ? 9.211 -3.111 -14.344 1 98.62 88 HIS B N 1
ATOM 2166 C CA . HIS B 1 88 ? 9.859 -3.77 -15.469 1 98.62 88 HIS B CA 1
ATOM 2167 C C . HIS B 1 88 ? 11.195 -4.375 -15.055 1 98.62 88 HIS B C 1
ATOM 2169 O O . HIS B 1 88 ? 12 -4.77 -15.906 1 98.62 88 HIS B O 1
ATOM 2175 N N . ALA B 1 89 ? 11.43 -4.453 -13.773 1 98.62 89 ALA B N 1
ATOM 2176 C CA . ALA B 1 89 ? 12.695 -5.031 -13.312 1 98.62 89 ALA B CA 1
ATOM 2177 C C . ALA B 1 89 ? 12.711 -6.543 -13.523 1 98.62 89 ALA B C 1
ATOM 2179 O O . ALA B 1 89 ? 11.664 -7.195 -13.461 1 98.62 89 ALA B O 1
ATOM 2180 N N . ASP B 1 90 ? 13.898 -7.039 -13.82 1 98.81 90 ASP B N 1
ATOM 2181 C CA . ASP B 1 90 ? 14.094 -8.484 -13.93 1 98.81 90 ASP B CA 1
ATOM 2182 C C . ASP B 1 90 ? 14.531 -9.078 -12.594 1 98.81 90 ASP B C 1
ATOM 2184 O O . ASP B 1 90 ? 15.688 -8.922 -12.195 1 98.81 90 ASP B O 1
ATOM 2188 N N . LEU B 1 91 ? 13.648 -9.781 -11.953 1 98.88 91 LEU B N 1
ATOM 2189 C CA . LEU B 1 91 ? 13.93 -10.414 -10.672 1 98.88 91 LEU B CA 1
ATOM 2190 C C . LEU B 1 91 ? 13.828 -11.93 -10.773 1 98.88 91 LEU B C 1
ATOM 2192 O O . LEU B 1 91 ? 13.633 -12.609 -9.773 1 98.88 91 LEU B O 1
ATOM 2196 N N . ARG B 1 92 ? 13.867 -12.461 -12.008 1 98.88 92 ARG B N 1
ATOM 2197 C CA . ARG B 1 92 ? 13.734 -13.906 -12.188 1 98.88 92 ARG B CA 1
ATOM 2198 C C . ARG B 1 92 ? 14.75 -14.664 -11.336 1 98.88 92 ARG B C 1
ATOM 2200 O O . ARG B 1 92 ? 15.945 -14.383 -11.398 1 98.88 92 ARG B O 1
ATOM 2207 N N . GLY B 1 93 ? 14.172 -15.477 -10.562 1 98.81 93 GLY B N 1
ATOM 2208 C CA . GLY B 1 93 ? 15.023 -16.359 -9.781 1 98.81 93 GLY B CA 1
ATOM 2209 C C . GLY B 1 93 ? 15.711 -15.664 -8.625 1 98.81 93 GLY B C 1
ATOM 2210 O O . GLY B 1 93 ? 16.5 -16.281 -7.906 1 98.81 93 GLY B O 1
ATOM 2211 N N . ALA B 1 94 ? 15.461 -14.391 -8.406 1 98.94 94 ALA B N 1
ATOM 2212 C CA . ALA B 1 94 ? 16.078 -13.672 -7.289 1 98.94 94 ALA B CA 1
ATOM 2213 C C . ALA B 1 94 ? 15.523 -14.164 -5.953 1 98.94 94 ALA B C 1
ATOM 2215 O O . ALA B 1 94 ? 14.422 -14.719 -5.895 1 98.94 94 ALA B O 1
ATOM 2216 N N . ASP B 1 95 ? 16.375 -14.031 -4.926 1 98.94 95 ASP B N 1
ATOM 2217 C CA . ASP B 1 95 ? 15.953 -14.391 -3.578 1 98.94 95 ASP B CA 1
ATOM 2218 C C . ASP B 1 95 ? 15.602 -13.156 -2.76 1 98.94 95 ASP B C 1
ATOM 2220 O O . ASP B 1 95 ? 16.484 -12.438 -2.293 1 98.94 95 ASP B O 1
ATOM 2224 N N . LEU B 1 96 ? 14.328 -12.914 -2.559 1 98.94 96 LEU B N 1
ATOM 2225 C CA . LEU B 1 96 ? 13.82 -11.805 -1.752 1 98.94 96 LEU B CA 1
ATOM 2226 C C . LEU B 1 96 ? 13.102 -12.328 -0.51 1 98.94 96 LEU B C 1
ATOM 2228 O O . LEU B 1 96 ? 12.156 -11.703 -0.025 1 98.94 96 LEU B O 1
ATOM 2232 N N . SER B 1 97 ? 13.469 -13.547 -0.043 1 98.94 97 SER B N 1
ATOM 2233 C CA . SER B 1 97 ? 12.836 -14.078 1.161 1 98.94 97 SER B CA 1
ATOM 2234 C C . SER B 1 97 ? 12.984 -13.109 2.332 1 98.94 97 SER B C 1
ATOM 2236 O O . SER B 1 97 ? 14.078 -12.609 2.596 1 98.94 97 SER B O 1
ATOM 2238 N N . GLY B 1 98 ? 11.852 -12.797 2.959 1 98.94 98 GLY B N 1
ATOM 2239 C CA . GLY B 1 98 ? 11.844 -11.938 4.137 1 98.94 98 GLY B CA 1
ATOM 2240 C C . GLY B 1 98 ? 12.039 -10.469 3.811 1 98.94 98 GLY B C 1
ATOM 2241 O O . GLY B 1 98 ? 12.164 -9.641 4.711 1 98.94 98 GLY B O 1
ATOM 2242 N N . ALA B 1 99 ? 12.086 -10.109 2.582 1 98.94 99 ALA B N 1
ATOM 2243 C CA . ALA B 1 99 ? 12.281 -8.711 2.199 1 98.94 99 ALA B CA 1
ATOM 2244 C C . ALA B 1 99 ? 11.031 -7.891 2.486 1 98.94 99 ALA B C 1
ATOM 2246 O O . ALA B 1 99 ? 9.953 -8.445 2.711 1 98.94 99 ALA B O 1
ATOM 2247 N N . ILE B 1 100 ? 11.195 -6.582 2.562 1 98.94 100 ILE B N 1
ATOM 2248 C CA . ILE B 1 100 ? 10.102 -5.652 2.809 1 98.94 100 ILE B CA 1
ATOM 2249 C C . ILE B 1 100 ? 9.836 -4.824 1.555 1 98.94 100 ILE B C 1
ATOM 2251 O O . ILE B 1 100 ? 10.656 -3.992 1.166 1 98.94 100 ILE B O 1
ATOM 2255 N N . LEU B 1 101 ? 8.664 -5.094 0.966 1 98.94 101 LEU B N 1
ATOM 2256 C CA . LEU B 1 101 ? 8.32 -4.426 -0.284 1 98.94 101 LEU B CA 1
ATOM 2257 C C . LEU B 1 101 ? 7.016 -3.652 -0.144 1 98.94 101 LEU B C 1
ATOM 2259 O O . LEU B 1 101 ? 6.309 -3.438 -1.13 1 98.94 101 LEU B O 1
ATOM 2263 N N . ASP B 1 102 ? 6.684 -3.193 1.131 1 98.94 102 ASP B N 1
ATOM 2264 C CA . ASP B 1 102 ? 5.445 -2.439 1.327 1 98.94 102 ASP B CA 1
ATOM 2265 C C . ASP B 1 102 ? 5.402 -1.212 0.42 1 98.94 102 ASP B C 1
ATOM 2267 O O . ASP B 1 102 ? 6.348 -0.418 0.395 1 98.94 102 ASP B O 1
ATOM 2271 N N . GLY B 1 103 ? 4.375 -1.113 -0.342 1 98.88 103 GLY B N 1
ATOM 2272 C CA . GLY B 1 103 ? 4.148 0.065 -1.163 1 98.88 103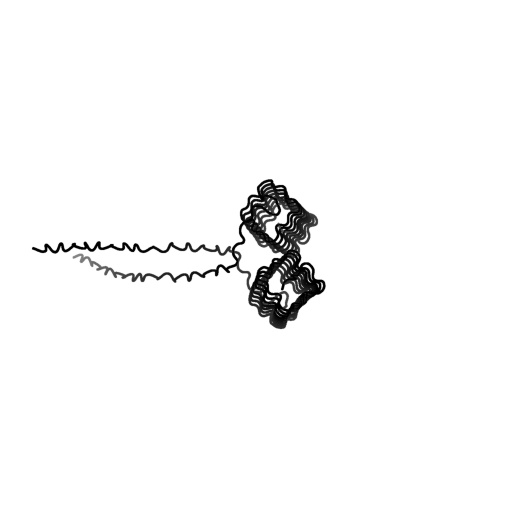 GLY B CA 1
ATOM 2273 C C . GLY B 1 103 ? 5.059 0.131 -2.377 1 98.88 103 GLY B C 1
ATOM 2274 O O . GLY B 1 103 ? 5.074 1.135 -3.092 1 98.88 103 GLY B O 1
ATOM 2275 N N . ALA B 1 104 ? 5.832 -0.948 -2.646 1 98.94 104 ALA B N 1
ATOM 2276 C CA . ALA B 1 104 ? 6.727 -0.942 -3.801 1 98.94 104 ALA B CA 1
ATOM 2277 C C . ALA B 1 104 ? 5.941 -1.061 -5.102 1 98.94 104 ALA B C 1
ATOM 2279 O O . ALA B 1 104 ? 4.805 -1.538 -5.109 1 98.94 104 ALA B O 1
ATOM 2280 N N . ASP B 1 105 ? 6.512 -0.582 -6.129 1 98.88 105 ASP B N 1
ATOM 2281 C CA . ASP B 1 105 ? 5.906 -0.667 -7.453 1 98.88 105 ASP B CA 1
ATOM 2282 C C . ASP B 1 105 ? 6.594 -1.733 -8.305 1 98.88 105 ASP B C 1
ATOM 2284 O O . ASP B 1 105 ? 7.695 -1.513 -8.82 1 98.88 105 ASP B O 1
ATOM 2288 N N . LEU B 1 106 ? 5.93 -2.842 -8.516 1 98.94 106 LEU B N 1
ATOM 2289 C CA . LEU B 1 106 ? 6.469 -3.961 -9.281 1 98.94 106 LEU B CA 1
ATOM 2290 C C . LEU B 1 106 ? 5.68 -4.168 -10.57 1 98.94 106 LEU B C 1
ATOM 2292 O O . LEU B 1 106 ? 5.641 -5.273 -11.109 1 98.94 106 LEU B O 1
ATOM 2296 N N . ARG B 1 107 ? 4.984 -3.096 -11.086 1 98.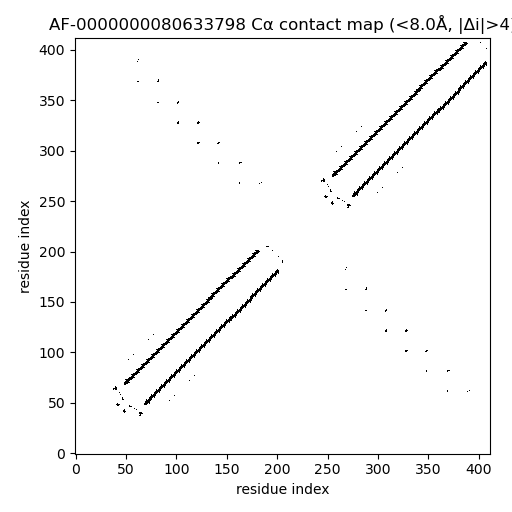88 107 ARG B N 1
ATOM 2297 C CA . ARG B 1 107 ? 4.211 -3.25 -12.32 1 98.88 107 ARG B CA 1
ATOM 2298 C C . ARG B 1 107 ? 5.082 -3.787 -13.445 1 98.88 107 ARG B C 1
ATOM 2300 O O . ARG B 1 107 ? 6.18 -3.283 -13.688 1 98.88 107 ARG B O 1
ATOM 2307 N N . THR B 1 108 ? 4.617 -4.902 -14.039 1 98.88 108 THR B N 1
ATOM 2308 C CA . THR B 1 108 ? 5.207 -5.504 -15.234 1 98.88 108 THR B CA 1
ATOM 2309 C C . THR B 1 108 ? 6.582 -6.082 -14.922 1 98.88 108 THR B C 1
ATOM 2311 O O . THR B 1 108 ? 7.383 -6.316 -15.836 1 98.88 108 THR B O 1
ATOM 2314 N N . ALA B 1 109 ? 6.887 -6.277 -13.633 1 98.94 109 ALA B N 1
ATOM 2315 C CA . ALA B 1 109 ? 8.164 -6.883 -13.266 1 98.94 109 ALA B CA 1
ATOM 2316 C C . ALA B 1 109 ? 8.188 -8.367 -13.609 1 98.94 109 ALA B C 1
ATOM 2318 O O . ALA B 1 109 ? 7.137 -9 -13.734 1 98.94 109 ALA B O 1
ATOM 2319 N N . PHE B 1 110 ? 9.344 -8.867 -13.781 1 98.94 110 PHE B N 1
ATOM 2320 C CA . PHE B 1 110 ? 9.539 -10.297 -14.008 1 98.94 110 PHE B CA 1
ATOM 2321 C C . PHE B 1 110 ? 9.93 -11 -12.719 1 98.94 110 PHE B C 1
ATOM 2323 O O . PHE B 1 110 ? 11.055 -10.852 -12.234 1 98.94 110 PHE B O 1
ATOM 2330 N N . LEU B 1 111 ? 9.055 -11.805 -12.258 1 98.94 111 LEU B N 1
ATOM 2331 C CA . LEU B 1 111 ? 9.227 -12.445 -10.953 1 98.94 111 LEU B CA 1
ATOM 2332 C C . LEU B 1 111 ? 9.211 -13.961 -11.086 1 98.94 111 LEU B C 1
ATOM 2334 O O . LEU B 1 111 ? 8.914 -14.664 -10.117 1 98.94 111 LEU B O 1
ATOM 2338 N N . GLN B 1 112 ? 9.391 -14.492 -12.352 1 98.88 112 GLN B N 1
ATOM 2339 C CA . GLN B 1 112 ? 9.328 -15.938 -12.531 1 98.88 112 GLN B CA 1
ATOM 2340 C C . GLN B 1 112 ? 10.375 -16.641 -11.672 1 98.88 112 GLN B C 1
ATOM 2342 O O . GLN B 1 112 ? 11.555 -16.312 -11.719 1 98.88 112 GLN B O 1
ATOM 2347 N N . GLY B 1 113 ? 9.898 -17.5 -10.859 1 98.81 113 GLY B N 1
ATOM 2348 C CA . GLY B 1 113 ? 10.789 -18.297 -10.047 1 98.81 113 GLY B CA 1
ATOM 2349 C C . GLY B 1 113 ? 11.414 -17.531 -8.891 1 98.81 113 GLY B C 1
ATOM 2350 O O . GLY B 1 113 ? 12.328 -18.031 -8.234 1 98.81 113 GLY B O 1
ATOM 2351 N N . THR B 1 114 ? 10.977 -16.344 -8.672 1 98.94 114 THR B N 1
ATOM 2352 C CA . THR B 1 114 ? 11.5 -15.531 -7.582 1 98.94 114 THR B CA 1
ATOM 2353 C C . THR B 1 114 ? 11.094 -16.109 -6.23 1 98.94 114 THR B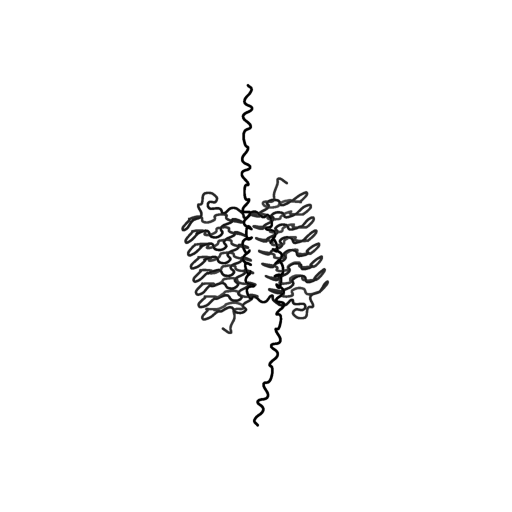 C 1
ATOM 2355 O O . THR B 1 114 ? 9.984 -16.641 -6.086 1 98.94 114 THR B O 1
ATOM 2358 N N . ARG B 1 115 ? 11.984 -16 -5.246 1 98.94 115 ARG B N 1
ATOM 2359 C CA . ARG B 1 115 ? 11.656 -16.406 -3.883 1 98.94 115 ARG B CA 1
ATOM 2360 C C . ARG B 1 115 ? 11.242 -15.203 -3.041 1 98.94 115 ARG B C 1
ATOM 2362 O O . ARG B 1 115 ? 12.062 -14.328 -2.746 1 98.94 115 ARG B O 1
ATOM 2369 N N . LEU B 1 116 ? 9.992 -15.18 -2.65 1 98.94 116 LEU B N 1
ATOM 2370 C CA . LEU B 1 116 ? 9.422 -14.102 -1.85 1 98.94 116 LEU B CA 1
ATOM 2371 C C . LEU B 1 116 ? 8.82 -14.648 -0.558 1 98.94 116 LEU B C 1
ATOM 2373 O O . LEU B 1 116 ? 7.902 -14.047 0.004 1 98.94 116 LEU B O 1
ATOM 2377 N N . SER B 1 117 ? 9.289 -15.844 -0.144 1 98.94 117 SER B N 1
ATOM 2378 C CA . SER B 1 117 ? 8.727 -16.438 1.065 1 98.94 117 SER B CA 1
ATOM 2379 C C . SER B 1 117 ? 8.891 -15.508 2.264 1 98.94 117 SER B C 1
ATOM 2381 O O . SER B 1 117 ? 9.977 -14.984 2.508 1 98.94 117 SER B O 1
ATOM 2383 N N . GLY B 1 118 ? 7.766 -15.266 2.941 1 98.94 118 GLY B N 1
ATOM 2384 C CA . GLY B 1 118 ? 7.77 -14.461 4.152 1 98.94 118 GLY B CA 1
ATOM 2385 C C . GLY B 1 118 ? 7.953 -12.977 3.881 1 98.94 118 GLY B C 1
ATOM 2386 O O . GLY B 1 118 ? 8.109 -12.188 4.812 1 98.94 118 GLY B O 1
ATOM 2387 N N . ALA B 1 119 ? 7.969 -12.57 2.67 1 98.94 119 ALA B N 1
ATOM 2388 C CA . ALA B 1 119 ? 8.148 -11.156 2.342 1 98.94 119 ALA B CA 1
ATOM 2389 C C . ALA B 1 119 ? 6.887 -10.352 2.639 1 98.94 119 ALA B C 1
ATOM 2391 O O . ALA B 1 119 ? 5.793 -10.922 2.727 1 98.94 119 ALA B O 1
ATOM 2392 N N . ARG B 1 120 ? 7.039 -9.055 2.857 1 98.94 120 ARG B N 1
ATOM 2393 C CA . ARG B 1 120 ? 5.926 -8.133 3.033 1 98.94 120 ARG B CA 1
ATOM 2394 C C . ARG B 1 120 ? 5.703 -7.297 1.774 1 98.94 120 ARG B C 1
ATOM 2396 O O . ARG B 1 120 ? 6.621 -6.625 1.298 1 98.94 120 ARG B O 1
ATOM 2403 N N . LEU B 1 121 ? 4.523 -7.41 1.248 1 98.94 121 LEU B N 1
ATOM 2404 C CA . LEU B 1 121 ? 4.164 -6.688 0.032 1 98.94 121 LEU B CA 1
ATOM 2405 C C . LEU B 1 121 ? 2.85 -5.938 0.216 1 98.94 121 LEU B C 1
ATOM 2407 O O . LEU B 1 121 ? 2.031 -5.875 -0.705 1 98.94 121 LEU B O 1
ATOM 2411 N N . ARG B 1 122 ? 2.596 -5.41 1.475 1 98.94 122 ARG B N 1
ATOM 2412 C CA . ARG B 1 122 ? 1.334 -4.723 1.727 1 98.94 122 ARG B CA 1
ATOM 2413 C C . ARG B 1 122 ? 1.218 -3.463 0.875 1 98.94 122 ARG B C 1
ATOM 2415 O O . ARG B 1 122 ? 2.146 -2.654 0.822 1 98.94 122 ARG B O 1
ATOM 2422 N N . GLY B 1 123 ? 0.115 -3.391 0.166 1 98.88 123 GLY B N 1
ATOM 2423 C CA . GLY B 1 123 ? -0.172 -2.221 -0.65 1 98.88 123 GLY B CA 1
ATOM 2424 C C . GLY B 1 123 ? 0.728 -2.107 -1.866 1 98.88 123 GLY B C 1
ATOM 2425 O O . GLY B 1 123 ? 0.686 -1.105 -2.584 1 98.88 123 GLY B O 1
ATOM 2426 N N . ALA B 1 124 ? 1.564 -3.154 -2.113 1 98.94 124 ALA B N 1
ATOM 2427 C CA . ALA B 1 124 ? 2.441 -3.113 -3.281 1 98.94 124 ALA B CA 1
ATOM 2428 C C . ALA B 1 124 ? 1.643 -3.275 -4.57 1 98.94 124 ALA B C 1
ATOM 2430 O O . ALA B 1 124 ? 0.49 -3.713 -4.543 1 98.94 124 ALA B O 1
ATOM 2431 N N . ASN B 1 125 ? 2.211 -2.848 -5.645 1 98.94 125 ASN B N 1
ATOM 2432 C CA . ASN B 1 125 ? 1.565 -2.941 -6.949 1 98.94 125 ASN B CA 1
ATOM 2433 C C . ASN B 1 125 ? 2.275 -3.943 -7.855 1 98.94 125 ASN B C 1
ATOM 2435 O O . ASN B 1 125 ? 3.389 -3.688 -8.32 1 98.94 125 ASN B O 1
ATOM 2439 N N . LEU B 1 126 ? 1.634 -5.074 -8.125 1 98.94 126 LEU B N 1
ATOM 2440 C CA . LEU B 1 126 ? 2.188 -6.117 -8.977 1 98.94 126 LEU B CA 1
ATOM 2441 C C . LEU B 1 126 ? 1.37 -6.262 -10.258 1 98.94 126 LEU B C 1
ATOM 2443 O O . LEU B 1 126 ? 1.338 -7.34 -10.859 1 98.94 126 LEU B O 1
ATOM 2447 N N . GLU B 1 127 ? 0.658 -5.211 -10.648 1 98.88 127 GLU B N 1
ATOM 2448 C CA . GLU B 1 127 ? -0.176 -5.238 -11.844 1 98.88 127 GLU B CA 1
ATOM 2449 C C . GLU B 1 127 ? 0.627 -5.664 -13.07 1 98.88 127 GLU B C 1
ATOM 2451 O O . GLU B 1 127 ? 1.698 -5.117 -13.344 1 98.88 127 GLU B O 1
ATOM 2456 N N . PHE B 1 128 ? 0.167 -6.703 -13.742 1 98.88 128 PHE B N 1
ATOM 2457 C CA . PHE B 1 128 ? 0.712 -7.203 -14.992 1 98.88 128 PHE B CA 1
ATOM 2458 C C . PHE B 1 128 ? 2.074 -7.852 -14.773 1 98.88 128 PHE B C 1
ATOM 2460 O O . PHE B 1 128 ? 2.801 -8.125 -15.727 1 98.88 128 PHE B O 1
ATOM 2467 N N . ALA B 1 129 ? 2.467 -8.07 -13.555 1 98.94 129 ALA B N 1
ATOM 2468 C CA . ALA B 1 129 ? 3.734 -8.75 -13.305 1 98.94 129 ALA B CA 1
ATOM 2469 C C . ALA B 1 129 ? 3.648 -10.234 -13.68 1 98.94 129 ALA B C 1
ATOM 2471 O O . ALA B 1 129 ? 2.553 -10.789 -13.773 1 98.94 129 ALA B O 1
ATOM 2472 N N . ARG B 1 130 ? 4.758 -10.805 -13.969 1 98.94 130 ARG B N 1
ATOM 2473 C CA . ARG B 1 130 ? 4.871 -12.227 -14.273 1 98.94 130 ARG B CA 1
ATOM 2474 C C . ARG B 1 130 ? 5.555 -12.984 -13.141 1 98.94 130 ARG B C 1
ATOM 2476 O O . ARG B 1 130 ? 6.754 -12.82 -12.914 1 98.94 130 ARG B O 1
ATOM 2483 N N . ALA B 1 131 ? 4.785 -13.828 -12.523 1 98.94 131 ALA B N 1
ATOM 2484 C CA . ALA B 1 131 ? 5.289 -14.469 -11.312 1 98.94 131 ALA B CA 1
ATOM 2485 C C . ALA B 1 131 ? 5.113 -15.984 -11.375 1 98.94 131 ALA B C 1
ATOM 2487 O O . ALA B 1 131 ? 4.844 -16.625 -10.359 1 98.94 131 ALA B O 1
ATOM 2488 N N . ASN B 1 132 ? 5.184 -16.531 -12.641 1 98.88 132 ASN B N 1
ATOM 2489 C CA . ASN B 1 132 ? 5.039 -17.969 -12.773 1 98.88 132 ASN B CA 1
ATOM 2490 C C . ASN B 1 132 ? 6.051 -18.719 -11.914 1 98.88 132 ASN B C 1
ATOM 2492 O O . ASN B 1 132 ? 7.246 -18.422 -11.953 1 98.88 132 ASN B O 1
ATOM 2496 N N . GLY B 1 133 ? 5.535 -19.578 -11.141 1 98.88 133 GLY B N 1
ATOM 2497 C CA . GLY B 1 133 ? 6.395 -20.453 -10.367 1 98.88 133 GLY B CA 1
ATOM 2498 C C . GLY B 1 133 ? 7.066 -19.766 -9.195 1 98.88 133 GLY B C 1
ATOM 2499 O O . GLY B 1 133 ? 7.969 -20.312 -8.57 1 98.88 133 GLY B O 1
ATOM 2500 N N . ALA B 1 134 ? 6.648 -18.562 -8.875 1 98.94 134 ALA B N 1
ATOM 2501 C CA . ALA B 1 134 ? 7.254 -17.844 -7.758 1 98.94 134 ALA B CA 1
ATOM 2502 C C . ALA B 1 134 ? 6.859 -18.469 -6.422 1 98.94 134 ALA B C 1
ATOM 2504 O O . ALA B 1 134 ? 5.805 -19.094 -6.309 1 98.94 134 ALA B O 1
ATOM 2505 N N . ASP B 1 135 ? 7.777 -18.312 -5.473 1 98.94 135 ASP B N 1
ATOM 2506 C CA . ASP B 1 135 ? 7.516 -18.75 -4.105 1 98.94 135 ASP B CA 1
ATOM 2507 C C . ASP B 1 135 ? 7.039 -17.578 -3.24 1 98.94 135 ASP B C 1
ATOM 2509 O O . ASP B 1 135 ? 7.828 -16.703 -2.867 1 98.94 135 ASP B O 1
ATOM 2513 N N . LEU B 1 136 ? 5.742 -17.578 -2.883 1 98.94 136 LEU B N 1
ATOM 2514 C CA . LEU B 1 136 ? 5.152 -16.531 -2.055 1 98.94 136 LEU B CA 1
ATOM 2515 C C . LEU B 1 136 ? 4.617 -17.109 -0.75 1 98.94 136 LEU B C 1
ATOM 2517 O O . LEU B 1 136 ? 3.682 -16.562 -0.162 1 98.94 136 LEU B O 1
ATOM 2521 N N . ARG B 1 137 ? 5.207 -18.266 -0.367 1 98.94 137 ARG B N 1
ATOM 2522 C CA . ARG B 1 137 ? 4.73 -18.891 0.867 1 98.94 137 ARG B CA 1
ATOM 2523 C C . ARG B 1 137 ? 4.828 -17.906 2.037 1 98.94 137 ARG B C 1
ATOM 2525 O O . ARG B 1 137 ? 5.863 -17.266 2.229 1 98.94 137 ARG B O 1
ATOM 2532 N N . GLN B 1 138 ? 3.75 -17.797 2.75 1 98.94 138 GLN B N 1
ATOM 2533 C CA . GLN B 1 138 ? 3.656 -17.016 3.977 1 98.94 138 GLN B CA 1
ATOM 2534 C C . GLN B 1 138 ? 3.898 -15.531 3.701 1 98.94 138 GLN B C 1
ATOM 2536 O O . GLN B 1 138 ? 4.184 -14.766 4.621 1 98.94 138 GLN B O 1
ATOM 2541 N N . ALA B 1 139 ? 3.869 -15.055 2.482 1 98.94 139 ALA B N 1
ATOM 2542 C CA . ALA B 1 139 ? 4.023 -13.641 2.17 1 98.94 139 ALA B CA 1
ATOM 2543 C C . ALA B 1 139 ? 2.783 -12.852 2.578 1 98.94 139 ALA B C 1
ATOM 2545 O O . ALA B 1 139 ? 1.681 -13.398 2.633 1 98.94 139 ALA B O 1
ATOM 2546 N N . ASP B 1 140 ? 2.967 -11.602 2.928 1 98.94 140 ASP B N 1
ATOM 2547 C CA . ASP B 1 140 ? 1.863 -10.703 3.256 1 98.94 140 ASP B CA 1
ATOM 2548 C C . ASP B 1 140 ? 1.555 -9.758 2.092 1 98.94 140 ASP B C 1
ATOM 2550 O O . ASP B 1 140 ? 2.262 -8.773 1.879 1 98.94 140 ASP B O 1
ATOM 2554 N N . LEU B 1 141 ? 0.457 -10.031 1.426 1 98.94 141 LEU B N 1
ATOM 2555 C CA . LEU B 1 141 ? 0.037 -9.258 0.262 1 98.94 141 LEU B CA 1
ATOM 2556 C C . LEU B 1 141 ? -1.24 -8.484 0.561 1 98.94 141 LEU B C 1
ATOM 2558 O O . LEU B 1 141 ? -2.037 -8.219 -0.342 1 98.94 141 LEU B O 1
ATOM 2562 N N . THR B 1 142 ? -1.385 -8.086 1.876 1 98.94 142 THR B N 1
ATOM 2563 C CA . THR B 1 142 ? -2.572 -7.34 2.266 1 98.94 142 THR B CA 1
ATOM 2564 C C . THR B 1 142 ? -2.738 -6.094 1.397 1 98.94 142 THR B C 1
ATOM 2566 O O . THR B 1 142 ? -1.794 -5.32 1.23 1 98.94 142 THR B O 1
ATOM 2569 N N . ALA B 1 143 ? -3.873 -5.945 0.775 1 98.94 143 ALA B N 1
ATOM 2570 C CA . ALA B 1 143 ? -4.293 -4.777 -0 1 98.94 143 ALA B CA 1
ATOM 2571 C C . ALA B 1 143 ? -3.357 -4.543 -1.185 1 98.94 143 ALA B C 1
ATOM 2573 O O . ALA B 1 143 ? -3.273 -3.43 -1.704 1 98.94 143 ALA B O 1
ATOM 2574 N N . ALA B 1 144 ? -2.584 -5.602 -1.575 1 98.94 144 ALA B N 1
ATOM 2575 C CA . ALA B 1 144 ? -1.738 -5.457 -2.758 1 98.94 144 ALA B CA 1
ATOM 2576 C C . ALA B 1 144 ? -2.576 -5.453 -4.035 1 98.94 144 ALA B C 1
ATOM 2578 O O . ALA B 1 144 ? -3.707 -5.945 -4.043 1 98.94 144 ALA B O 1
ATOM 2579 N N . ASN B 1 145 ? -2.064 -4.832 -5.02 1 98.94 145 ASN B N 1
ATOM 2580 C CA . ASN B 1 145 ? -2.684 -4.879 -6.34 1 98.94 145 ASN B CA 1
ATOM 2581 C C . ASN B 1 145 ? -2.057 -5.961 -7.215 1 98.94 145 ASN B C 1
ATOM 2583 O O . ASN B 1 145 ? -0.931 -5.805 -7.691 1 98.94 145 ASN B O 1
ATOM 2587 N N . LEU B 1 146 ? -2.836 -7.023 -7.445 1 98.94 146 LEU B N 1
ATOM 2588 C CA . LEU B 1 146 ? -2.371 -8.141 -8.258 1 98.94 146 LEU B CA 1
ATOM 2589 C C . LEU B 1 146 ? -3.176 -8.25 -9.547 1 98.94 146 LEU B C 1
ATOM 2591 O O . LEU B 1 146 ? -3.32 -9.344 -10.102 1 98.94 146 LEU B O 1
ATOM 2595 N N . GLU B 1 147 ? -3.736 -7.141 -9.977 1 98.81 147 GLU B N 1
ATOM 2596 C CA . GLU B 1 147 ? -4.547 -7.148 -11.188 1 98.81 147 GLU B CA 1
ATOM 2597 C C . GLU B 1 147 ? -3.75 -7.664 -12.383 1 98.81 147 GLU B C 1
ATOM 2599 O O . GLU B 1 147 ? -2.635 -7.203 -12.633 1 98.81 147 GLU B O 1
ATOM 2604 N N . ALA B 1 148 ? -4.281 -8.648 -13.055 1 98.88 148 ALA B N 1
ATOM 2605 C CA . ALA B 1 148 ? -3.719 -9.195 -14.289 1 98.88 148 ALA B CA 1
ATOM 2606 C C . ALA B 1 148 ? -2.354 -9.828 -14.031 1 98.88 148 ALA B C 1
ATOM 2608 O O . ALA B 1 148 ? -1.542 -9.961 -14.953 1 98.88 148 ALA B O 1
ATOM 2609 N N . LEU B 1 149 ? -2.078 -10.188 -12.805 1 98.94 149 LEU B N 1
ATOM 2610 C CA . LEU B 1 149 ? -0.873 -10.93 -12.453 1 98.94 149 LEU B CA 1
ATOM 2611 C C . LEU B 1 149 ? -0.882 -12.312 -13.102 1 98.94 149 LEU B C 1
ATOM 2613 O O . LEU B 1 149 ? -1.909 -12.992 -13.102 1 98.94 149 LEU B O 1
ATOM 2617 N N . ARG B 1 150 ? 0.205 -12.641 -13.68 1 98.94 150 ARG B N 1
ATOM 2618 C CA . ARG B 1 150 ? 0.385 -14.023 -14.109 1 98.94 150 ARG B CA 1
ATOM 2619 C C . ARG B 1 150 ? 1.188 -14.812 -13.078 1 98.94 150 ARG B C 1
ATOM 2621 O O . ARG B 1 150 ? 2.396 -14.609 -12.938 1 98.94 150 ARG B O 1
ATOM 2628 N N . ALA B 1 151 ? 0.509 -15.758 -12.43 1 98.88 151 ALA B N 1
ATOM 2629 C CA . ALA B 1 151 ? 1.174 -16.453 -11.32 1 98.88 151 ALA B CA 1
ATOM 2630 C C . ALA B 1 151 ? 0.938 -17.953 -11.391 1 98.88 151 ALA B C 1
ATOM 2632 O O . ALA B 1 151 ? 0.871 -18.625 -10.352 1 98.88 151 ALA B O 1
ATOM 2633 N N . ASP B 1 152 ? 0.783 -18.484 -12.648 1 98.81 152 ASP B N 1
ATOM 2634 C CA . ASP B 1 152 ? 0.603 -19.922 -12.766 1 98.81 152 ASP B CA 1
ATOM 2635 C C . ASP B 1 152 ? 1.716 -20.672 -12.039 1 98.81 152 ASP B C 1
ATOM 2637 O O . ASP B 1 152 ? 2.889 -20.312 -12.141 1 98.81 152 ASP B O 1
ATOM 2641 N N . LYS B 1 153 ? 1.312 -21.656 -11.297 1 98.88 153 LYS B N 1
ATOM 2642 C CA . LYS B 1 153 ? 2.205 -22.594 -10.625 1 98.88 153 LYS B CA 1
ATOM 2643 C C . LYS B 1 153 ? 2.93 -21.938 -9.453 1 98.88 153 LYS B C 1
ATOM 2645 O O . LYS B 1 153 ? 3.863 -22.5 -8.891 1 98.88 153 LYS B O 1
ATOM 2650 N N . ALA B 1 154 ? 2.555 -20.75 -9.102 1 98.94 154 ALA B N 1
ATOM 2651 C CA . ALA B 1 154 ? 3.152 -20.094 -7.93 1 98.94 154 ALA B CA 1
ATOM 2652 C C . ALA B 1 154 ? 2.699 -20.781 -6.641 1 98.94 154 ALA B C 1
ATOM 2654 O O . ALA B 1 154 ? 1.646 -21.422 -6.605 1 98.94 154 ALA B O 1
ATOM 2655 N N . ASP B 1 155 ? 3.506 -20.719 -5.637 1 98.94 155 ASP B N 1
ATOM 2656 C CA . ASP B 1 155 ? 3.156 -21.25 -4.32 1 98.94 155 ASP B CA 1
ATOM 2657 C C . ASP B 1 155 ? 2.783 -20.125 -3.357 1 98.94 155 ASP B C 1
ATOM 2659 O O . ASP B 1 155 ? 3.645 -19.344 -2.936 1 98.94 155 ASP B O 1
ATOM 2663 N N . LEU B 1 156 ? 1.516 -20.047 -2.967 1 98.94 156 LEU B N 1
ATOM 2664 C CA . LEU B 1 156 ? 1.008 -19.016 -2.068 1 98.94 156 LEU B CA 1
ATOM 2665 C C . LEU B 1 156 ? 0.532 -19.625 -0.754 1 98.94 156 LEU B C 1
ATOM 2667 O O . LEU B 1 156 ? -0.365 -19.078 -0.103 1 98.94 156 LEU B O 1
ATOM 2671 N N . THR B 1 157 ? 1.135 -20.797 -0.43 1 98.94 157 THR B N 1
ATOM 2672 C CA . THR B 1 157 ? 0.737 -21.453 0.811 1 98.94 157 THR B CA 1
ATOM 2673 C C . THR B 1 157 ? 0.889 -20.5 1.997 1 98.94 157 THR B C 1
ATOM 2675 O O . THR B 1 157 ? 1.968 -19.953 2.221 1 98.94 157 THR B O 1
ATOM 2678 N N . GLY B 1 158 ? -0.17 -20.266 2.666 1 98.94 158 GLY B N 1
ATOM 2679 C CA . GLY B 1 158 ? -0.153 -19.469 3.883 1 98.94 158 GLY B CA 1
ATOM 2680 C C . GLY B 1 158 ? -0.037 -17.969 3.621 1 98.94 158 GLY B C 1
ATOM 2681 O O . GLY B 1 158 ? 0.153 -17.188 4.551 1 98.94 158 GLY B O 1
ATOM 2682 N N . ALA B 1 159 ? -0.123 -17.562 2.42 1 98.94 159 ALA B N 1
ATOM 2683 C CA . ALA B 1 159 ? -0.003 -16.141 2.098 1 98.94 159 ALA B CA 1
ATOM 2684 C C . ALA B 1 159 ? -1.249 -15.367 2.531 1 98.94 159 ALA B C 1
ATOM 2686 O O . ALA B 1 159 ? -2.346 -15.93 2.584 1 98.94 159 ALA B O 1
ATOM 2687 N N . ASN B 1 160 ? -1.097 -14.117 2.91 1 98.94 160 ASN B N 1
ATOM 2688 C CA . ASN B 1 160 ? -2.211 -13.234 3.25 1 98.94 160 ASN B CA 1
ATOM 2689 C C . ASN B 1 160 ? -2.555 -12.297 2.1 1 98.94 160 ASN B C 1
ATOM 2691 O O . ASN B 1 160 ? -1.781 -11.391 1.778 1 98.94 160 ASN B O 1
ATOM 2695 N N . LEU B 1 161 ? -3.691 -12.523 1.523 1 98.88 161 LEU B N 1
ATOM 2696 C CA . LEU B 1 161 ? -4.152 -11.695 0.412 1 98.88 161 LEU B CA 1
ATOM 2697 C C . LEU B 1 161 ? -5.398 -10.906 0.8 1 98.88 161 LEU B C 1
ATOM 2699 O O . LEU B 1 161 ? -6.211 -10.562 -0.061 1 98.88 161 LEU B O 1
ATOM 2703 N N . GLU B 1 162 ? -5.484 -10.586 2.07 1 98.88 162 GLU B N 1
ATOM 2704 C CA . GLU B 1 162 ? -6.656 -9.852 2.527 1 98.88 162 GLU B CA 1
ATOM 2705 C C . GLU B 1 162 ? -6.789 -8.516 1.797 1 98.88 162 GLU B C 1
ATOM 2707 O O . GLU B 1 162 ? -5.84 -7.73 1.753 1 98.88 162 GLU B O 1
ATOM 2712 N N . GLY B 1 163 ? -7.918 -8.312 1.204 1 98.81 163 GLY B N 1
ATOM 2713 C CA . GLY B 1 163 ? -8.234 -7.043 0.568 1 98.81 163 GLY B CA 1
ATOM 2714 C C . GLY B 1 163 ? -7.469 -6.816 -0.723 1 98.81 163 GLY B C 1
ATOM 2715 O O . GLY B 1 163 ? -7.555 -5.742 -1.318 1 98.81 163 GLY B O 1
ATOM 2716 N N . ALA B 1 164 ? -6.801 -7.855 -1.225 1 98.94 164 ALA B N 1
ATOM 2717 C CA . ALA B 1 164 ? -5.996 -7.68 -2.434 1 98.94 164 ALA B CA 1
ATOM 2718 C C . ALA B 1 164 ? -6.879 -7.617 -3.674 1 98.94 164 ALA B C 1
ATOM 2720 O O . ALA B 1 164 ? -8.031 -8.055 -3.646 1 98.94 164 ALA B O 1
ATOM 2721 N N . ASN B 1 165 ? -6.363 -7.016 -4.695 1 98.88 165 ASN B N 1
ATOM 2722 C CA . ASN B 1 165 ? -7.023 -6.988 -5.996 1 98.88 165 ASN B CA 1
ATOM 2723 C C . ASN B 1 165 ? -6.465 -8.062 -6.93 1 98.88 165 ASN B C 1
ATOM 2725 O O . ASN B 1 165 ? -5.367 -7.914 -7.461 1 98.88 165 ASN B O 1
ATOM 2729 N N . LEU B 1 166 ? -7.285 -9.094 -7.172 1 98.75 166 LEU B N 1
ATOM 2730 C CA . LEU B 1 166 ? -6.84 -10.203 -8.008 1 98.75 166 LEU B CA 1
ATOM 2731 C C . LEU B 1 166 ? -7.586 -10.219 -9.336 1 98.75 166 LEU B C 1
ATOM 2733 O O . LEU B 1 166 ? -7.629 -11.242 -10.016 1 98.75 166 LEU B O 1
ATOM 2737 N N . GLN B 1 167 ? -8.211 -9.055 -9.727 1 98.44 167 GLN B N 1
ATOM 2738 C CA . GLN B 1 167 ? -8.961 -9.039 -10.984 1 98.44 167 GLN B CA 1
ATOM 2739 C C . GLN B 1 167 ? -8.078 -9.461 -12.156 1 98.44 167 GLN B C 1
ATOM 2741 O O . GLN B 1 167 ? -6.957 -8.969 -12.305 1 98.44 167 GLN B O 1
ATOM 2746 N N . GLU B 1 168 ? -8.562 -10.398 -12.898 1 98.62 168 GLU B N 1
ATOM 2747 C CA . GLU B 1 168 ? -7.953 -10.875 -14.133 1 98.62 168 GLU B CA 1
ATOM 2748 C C . GLU B 1 168 ? -6.641 -11.602 -13.852 1 98.62 168 GLU B C 1
ATOM 2750 O O . GLU B 1 168 ? -5.859 -11.867 -14.773 1 98.62 168 GLU B O 1
ATOM 2755 N N . ALA B 1 169 ? -6.363 -11.906 -12.57 1 98.81 169 ALA B N 1
ATOM 2756 C CA . ALA B 1 169 ? -5.141 -12.633 -12.25 1 98.81 169 ALA B CA 1
ATOM 2757 C C . ALA B 1 169 ? -5.223 -14.086 -12.711 1 98.81 169 ALA B C 1
ATOM 2759 O O . ALA B 1 169 ? -6.293 -14.703 -12.656 1 98.81 169 ALA B O 1
ATOM 2760 N N . LYS B 1 170 ? -4.125 -14.609 -13.219 1 98.81 170 LYS B N 1
ATOM 2761 C CA . LYS B 1 170 ? -4.02 -16.016 -13.609 1 98.81 170 LYS B CA 1
ATOM 2762 C C . LYS B 1 170 ? -3.295 -16.828 -12.547 1 98.81 170 LYS B C 1
ATOM 2764 O O . LYS B 1 170 ? -2.082 -16.703 -12.375 1 98.81 170 LYS B O 1
ATOM 2769 N N . LEU B 1 171 ? -4.066 -17.656 -11.875 1 98.56 171 LEU B N 1
ATOM 2770 C CA . LEU B 1 171 ? -3.545 -18.406 -10.742 1 98.56 171 LEU B CA 1
ATOM 2771 C C . LEU B 1 171 ? -3.736 -19.906 -10.945 1 98.56 171 LEU B C 1
ATOM 2773 O O . LEU B 1 171 ? -4.023 -20.641 -10 1 98.56 171 LEU B O 1
ATOM 2777 N N . SER B 1 172 ? -3.621 -20.375 -12.227 1 98.38 172 SER B N 1
ATOM 2778 C CA . SER B 1 172 ? -3.76 -21.797 -12.484 1 98.38 172 SER B CA 1
ATOM 2779 C C . SER B 1 172 ? -2.629 -22.594 -11.828 1 98.38 172 SER B C 1
ATOM 2781 O O . SER B 1 172 ? -1.477 -22.156 -11.836 1 98.38 172 SER B O 1
ATOM 2783 N N . LEU B 1 173 ? -2.969 -23.703 -11.305 1 98.44 173 LEU B N 1
ATOM 2784 C CA . LEU B 1 173 ? -2.037 -24.672 -10.742 1 98.44 173 LEU B CA 1
ATOM 2785 C C . LEU B 1 173 ? -1.253 -24.062 -9.586 1 98.44 173 LEU B C 1
ATOM 2787 O O . LEU B 1 173 ? -0.131 -24.5 -9.297 1 98.44 173 LEU B O 1
ATOM 2791 N N . THR B 1 174 ? -1.861 -23.047 -8.945 1 98.62 174 THR B N 1
ATOM 2792 C CA . THR B 1 174 ? -1.226 -22.453 -7.777 1 98.62 174 THR B CA 1
ATOM 2793 C C . THR B 1 174 ? -1.566 -23.25 -6.516 1 98.62 174 THR B C 1
ATOM 2795 O O . THR B 1 174 ? -2.473 -24.078 -6.527 1 98.62 174 THR B O 1
ATOM 2798 N N . ASN B 1 175 ? -0.763 -23.094 -5.512 1 98.88 175 ASN B N 1
ATOM 2799 C CA . ASN B 1 175 ? -1.102 -23.578 -4.18 1 98.88 175 ASN B CA 1
ATOM 2800 C C . ASN B 1 175 ? -1.547 -22.453 -3.26 1 98.88 175 ASN B C 1
ATOM 2802 O O . ASN B 1 175 ? -0.735 -21.609 -2.865 1 98.88 175 ASN B O 1
ATOM 2806 N N . LEU B 1 176 ? -2.789 -22.406 -2.918 1 98.81 176 LEU B N 1
ATOM 2807 C CA . LEU B 1 176 ? -3.361 -21.391 -2.039 1 98.81 176 LEU B CA 1
ATOM 2808 C C . LEU B 1 176 ? -3.76 -21.984 -0.697 1 98.81 176 LEU B C 1
ATOM 2810 O O . LEU B 1 176 ? -4.598 -21.438 0.016 1 98.81 176 LEU B O 1
ATOM 2814 N N . SER B 1 177 ? -3.176 -23.203 -0.412 1 98.75 177 SER B N 1
ATOM 2815 C CA . SER B 1 177 ? -3.51 -23.812 0.872 1 98.75 177 SER B CA 1
ATOM 2816 C C . SER B 1 177 ? -3.174 -22.875 2.029 1 98.75 177 SER B C 1
ATOM 2818 O O . SER B 1 177 ? -2.123 -22.234 2.029 1 98.75 177 SER B O 1
ATOM 2820 N N . GLN B 1 178 ? -4.078 -22.75 2.947 1 98.88 178 GLN B N 1
ATOM 2821 C CA . GLN B 1 178 ? -3.945 -21.969 4.172 1 98.88 178 GLN B CA 1
ATOM 2822 C C . GLN B 1 178 ? -3.822 -20.469 3.867 1 98.88 178 GLN B C 1
ATOM 2824 O O . GLN B 1 178 ? -3.447 -19.688 4.738 1 98.88 178 GLN B O 1
ATOM 2829 N N . ALA B 1 179 ? -4.109 -20.047 2.672 1 98.88 179 ALA B N 1
ATOM 2830 C CA . ALA B 1 179 ? -4.07 -18.625 2.334 1 98.88 179 ALA B CA 1
ATOM 2831 C C . ALA B 1 179 ? -5.336 -17.906 2.801 1 98.88 179 ALA B C 1
ATOM 2833 O O . ALA B 1 179 ? -6.305 -18.562 3.203 1 98.88 179 ALA B O 1
ATOM 2834 N N . ASN B 1 180 ? -5.254 -16.625 2.918 1 98.88 180 ASN B N 1
ATOM 2835 C CA . ASN B 1 180 ? -6.383 -15.766 3.283 1 98.88 180 ASN B CA 1
ATOM 2836 C C . ASN B 1 180 ? -6.777 -14.844 2.139 1 98.88 180 ASN B C 1
ATOM 2838 O O . ASN B 1 180 ? -6.016 -13.945 1.77 1 98.88 180 ASN B O 1
ATOM 2842 N N . LEU B 1 181 ? -7.961 -15 1.593 1 98.62 181 LEU B N 1
ATOM 2843 C CA . LEU B 1 181 ? -8.438 -14.156 0.502 1 98.62 181 LEU B CA 1
ATOM 2844 C C . LEU B 1 181 ? -9.617 -13.297 0.954 1 98.62 181 LEU B C 1
ATOM 2846 O O . LEU B 1 181 ? -10.414 -12.844 0.128 1 98.62 181 LEU B O 1
ATOM 2850 N N . GLU B 1 182 ? -9.734 -13.125 2.25 1 98.5 182 GLU B N 1
ATOM 2851 C CA . GLU B 1 182 ? -10.859 -12.344 2.75 1 98.5 182 GLU B CA 1
ATOM 2852 C C . GLU B 1 182 ? -10.883 -10.945 2.131 1 98.5 182 GLU B C 1
ATOM 2854 O O . GLU B 1 182 ? -9.891 -10.219 2.191 1 98.5 182 GLU B O 1
ATOM 2859 N N . GLY B 1 183 ? -11.945 -10.633 1.465 1 98.31 183 GLY B N 1
ATOM 2860 C CA . GLY B 1 183 ? -12.148 -9.297 0.917 1 98.31 183 GLY B CA 1
ATOM 2861 C C . GLY B 1 183 ? -11.406 -9.07 -0.382 1 98.31 183 GLY B C 1
ATOM 2862 O O . GLY B 1 183 ? -11.422 -7.961 -0.928 1 98.31 183 GLY B O 1
ATOM 2863 N N . ALA B 1 184 ? -10.781 -10.062 -0.86 1 98.62 184 ALA B N 1
ATOM 2864 C CA . ALA B 1 184 ? -10.086 -9.906 -2.133 1 98.62 184 ALA B CA 1
ATOM 2865 C C . ALA B 1 184 ? -11.07 -9.758 -3.287 1 98.62 184 ALA B C 1
ATOM 2867 O O . ALA B 1 184 ? -12.141 -10.367 -3.275 1 98.62 184 ALA B O 1
ATOM 2868 N N . LYS B 1 185 ? -10.727 -8.93 -4.223 1 98.25 185 LYS B N 1
ATOM 2869 C CA . LYS B 1 185 ? -11.5 -8.805 -5.449 1 98.25 185 LYS B CA 1
ATOM 2870 C C . LYS B 1 185 ? -11.008 -9.766 -6.52 1 98.25 185 LYS B C 1
ATOM 2872 O O . LYS B 1 185 ? -9.867 -9.672 -6.973 1 98.25 185 LYS B O 1
ATOM 2877 N N . ILE B 1 186 ? -11.914 -10.68 -7 1 97.56 186 ILE B N 1
ATOM 2878 C CA . ILE B 1 186 ? -11.398 -11.781 -7.797 1 97.56 186 ILE B CA 1
ATOM 2879 C C . ILE B 1 186 ? -12.125 -11.844 -9.133 1 97.56 186 ILE B C 1
ATOM 2881 O O . ILE B 1 186 ? -12.133 -12.883 -9.797 1 97.56 186 ILE B O 1
ATOM 2885 N N . ARG B 1 187 ? -12.688 -10.703 -9.539 1 95.62 187 ARG B N 1
ATOM 2886 C CA . ARG B 1 187 ? -13.422 -10.695 -10.805 1 95.62 187 ARG B CA 1
ATOM 2887 C C . ARG B 1 187 ? -12.523 -11.133 -11.953 1 95.62 187 ARG B C 1
ATOM 2889 O O . ARG B 1 187 ? -11.43 -10.586 -12.141 1 95.62 187 ARG B O 1
ATOM 2896 N N . PHE B 1 188 ? -12.836 -12.133 -12.703 1 97.06 188 PHE B N 1
ATOM 2897 C CA . PHE B 1 188 ? -12.188 -12.664 -13.898 1 97.06 188 PHE B CA 1
ATOM 2898 C C . PHE B 1 188 ? -10.852 -13.312 -13.547 1 97.06 188 PHE B C 1
ATOM 2900 O O . PHE B 1 188 ? -10.016 -13.539 -14.43 1 97.06 188 PHE B O 1
ATOM 2907 N N . ALA B 1 189 ? -10.664 -13.539 -12.273 1 98 189 ALA B N 1
ATOM 2908 C CA . ALA B 1 189 ? -9.477 -14.305 -11.898 1 98 189 ALA B CA 1
ATOM 2909 C C . ALA B 1 189 ? -9.633 -15.781 -12.25 1 98 189 ALA B C 1
ATOM 2911 O O . ALA B 1 189 ? -10.75 -16.312 -12.234 1 98 189 ALA B O 1
ATOM 2912 N N . ILE B 1 190 ? -8.562 -16.422 -12.617 1 98 190 ILE B N 1
ATOM 2913 C CA . ILE B 1 190 ? -8.57 -17.828 -12.984 1 98 190 ILE B CA 1
ATOM 2914 C C . ILE B 1 190 ? -7.848 -18.656 -11.922 1 98 190 ILE B C 1
ATOM 2916 O O . ILE B 1 190 ? -6.676 -18.391 -11.625 1 98 190 ILE B O 1
ATOM 2920 N N . PHE B 1 191 ? -8.547 -19.625 -11.352 1 97.88 191 PHE B N 1
ATOM 2921 C CA . PHE B 1 191 ? -7.984 -20.453 -10.297 1 97.88 191 PHE B CA 1
ATOM 2922 C C . PHE B 1 191 ? -7.961 -21.922 -10.719 1 97.88 191 PHE B C 1
ATOM 2924 O O . PHE B 1 191 ? -8.062 -22.812 -9.875 1 97.88 191 PHE B O 1
ATOM 2931 N N . GLN B 1 192 ? -7.863 -22.156 -12.008 1 96.81 192 GLN B N 1
ATOM 2932 C CA . GLN B 1 192 ? -7.941 -23.516 -12.516 1 96.81 192 GLN B CA 1
ATOM 2933 C C . GLN B 1 192 ? -6.898 -24.406 -11.852 1 96.81 192 GLN B C 1
ATOM 2935 O O . GLN B 1 192 ? -5.707 -24.078 -11.844 1 96.81 192 GLN B O 1
ATOM 2940 N N . ASP B 1 193 ? -7.293 -25.531 -11.242 1 96.94 193 ASP B N 1
ATOM 2941 C CA . ASP B 1 193 ? -6.477 -26.578 -10.641 1 96.94 193 ASP B CA 1
ATOM 2942 C C . ASP B 1 193 ? -5.66 -26.047 -9.469 1 96.94 193 ASP B C 1
ATOM 2944 O O . ASP B 1 193 ? -4.586 -26.578 -9.164 1 96.94 193 ASP B O 1
ATOM 2948 N N . ALA B 1 194 ? -6.117 -24.969 -8.93 1 97.88 194 ALA B N 1
ATOM 2949 C CA . ALA B 1 194 ? -5.441 -24.438 -7.742 1 97.88 194 ALA B CA 1
ATOM 2950 C C . ALA B 1 194 ? -5.766 -25.297 -6.512 1 97.88 194 ALA B C 1
ATOM 2952 O O . ALA B 1 194 ? -6.898 -25.75 -6.348 1 97.88 194 ALA B O 1
ATOM 2953 N N . LEU B 1 195 ? -4.797 -25.547 -5.695 1 97.75 195 LEU B N 1
ATOM 2954 C CA . LEU B 1 195 ? -5.02 -26.188 -4.41 1 97.75 195 LEU B CA 1
ATOM 2955 C C . LEU B 1 195 ? -5.449 -25.188 -3.35 1 97.75 195 LEU B C 1
ATOM 2957 O O . LEU B 1 195 ? -4.801 -24.141 -3.178 1 97.75 195 LEU B O 1
ATOM 2961 N N . MET B 1 196 ? -6.508 -25.469 -2.611 1 97.75 196 MET B N 1
ATOM 2962 C CA . MET B 1 196 ? -7.059 -24.469 -1.709 1 97.75 196 MET B CA 1
ATOM 2963 C C . MET B 1 196 ? -7.391 -25.078 -0.351 1 97.75 196 MET B C 1
ATOM 2965 O O . MET B 1 196 ? -8.328 -24.641 0.317 1 97.75 196 MET B O 1
ATOM 2969 N N . THR B 1 197 ? -6.621 -26.062 0.023 1 97.38 197 THR B N 1
ATOM 2970 C CA . THR B 1 197 ? -6.875 -26.719 1.308 1 97.38 197 THR B CA 1
ATOM 2971 C C . THR B 1 197 ? -6.746 -25.703 2.449 1 97.38 197 THR B C 1
ATOM 2973 O O . THR B 1 197 ? -5.727 -25.031 2.576 1 97.38 197 THR B O 1
ATOM 2976 N N . ASP B 1 198 ? -7.781 -25.516 3.334 1 98.06 198 ASP B N 1
ATOM 2977 C CA . ASP B 1 198 ? -7.84 -24.656 4.508 1 98.06 198 ASP B CA 1
ATOM 2978 C C . ASP B 1 198 ? -7.668 -23.188 4.121 1 98.06 198 ASP B C 1
ATOM 2980 O O . ASP B 1 198 ? -7.188 -22.375 4.918 1 98.06 198 ASP B O 1
ATOM 2984 N N . CYS B 1 199 ? -7.938 -22.859 2.961 1 98.19 199 CYS B N 1
ATOM 2985 C CA . CYS B 1 199 ? -7.906 -21.484 2.486 1 98.19 199 CYS B CA 1
ATOM 2986 C C . CYS B 1 199 ? -9.125 -20.719 2.967 1 98.19 199 CYS B C 1
ATOM 2988 O O . CYS B 1 199 ? -10.258 -21.188 2.832 1 98.19 199 CYS B O 1
ATOM 2990 N N . ARG B 1 200 ? -8.859 -19.547 3.508 1 98.25 200 ARG B N 1
ATOM 2991 C CA . ARG B 1 200 ? -9.953 -18.719 4.008 1 98.25 200 ARG B CA 1
ATOM 2992 C C . ARG B 1 200 ? -10.516 -17.828 2.902 1 98.25 200 ARG B C 1
ATOM 2994 O O . ARG B 1 200 ? -9.789 -17.047 2.303 1 98.25 200 ARG B O 1
ATOM 3001 N N . SER B 1 201 ? -11.781 -17.922 2.584 1 97.19 201 SER B N 1
ATOM 3002 C CA . SER B 1 201 ? -12.555 -17.109 1.649 1 97.19 201 SER B CA 1
ATOM 3003 C C . SER B 1 201 ? -12.078 -17.328 0.214 1 97.19 201 SER B C 1
ATOM 3005 O O . SER B 1 201 ? -12.148 -16.406 -0.607 1 97.19 201 SER B O 1
ATOM 3007 N N . CYS B 1 202 ? -11.453 -18.453 0.002 1 96.56 202 CYS B N 1
ATOM 3008 C CA . CYS B 1 202 ? -11.102 -18.812 -1.37 1 96.56 202 CYS B CA 1
ATOM 3009 C C . CYS B 1 202 ? -12.336 -19.219 -2.162 1 96.56 202 CYS B C 1
ATOM 3011 O O . CYS B 1 202 ? -13.336 -19.656 -1.583 1 96.56 202 CYS B O 1
ATOM 3013 N N . PRO B 1 203 ? -12.203 -18.922 -3.48 1 93.5 203 PRO B N 1
ATOM 3014 C CA . PRO B 1 203 ? -13.375 -19.297 -4.277 1 93.5 203 PRO B CA 1
ATOM 3015 C C . PRO B 1 203 ? -13.609 -20.797 -4.32 1 93.5 203 PRO B C 1
ATOM 3017 O O . PRO B 1 203 ? -12.656 -21.578 -4.277 1 93.5 203 PRO B O 1
ATOM 3020 N N . THR B 1 204 ? -14.867 -21.219 -4.348 1 85.06 204 THR B N 1
ATOM 3021 C CA . THR B 1 204 ? -15.211 -22.625 -4.348 1 85.06 204 THR B CA 1
ATOM 3022 C C . THR B 1 204 ? -15.812 -23.047 -5.691 1 85.06 204 THR B C 1
ATOM 3024 O O . THR B 1 204 ? -15.969 -24.234 -5.969 1 85.06 204 THR B O 1
ATOM 3027 N N . ASP B 1 205 ? -16.188 -22.109 -6.527 1 73.69 205 ASP B N 1
ATOM 3028 C CA . ASP B 1 205 ? -16.906 -22.469 -7.738 1 73.69 205 ASP B CA 1
ATOM 3029 C C . ASP B 1 205 ? -15.992 -22.438 -8.961 1 73.69 205 ASP B C 1
ATOM 3031 O O . ASP B 1 205 ? -16.469 -22.453 -10.102 1 73.69 205 ASP B O 1
ATOM 3035 N N . TRP B 1 206 ? -14.727 -22.844 -8.664 1 66.56 206 TRP B N 1
ATOM 3036 C CA . TRP B 1 206 ? -13.922 -22.891 -9.875 1 66.56 206 TRP B CA 1
ATOM 3037 C C . TRP B 1 206 ? -13.844 -24.297 -10.438 1 66.56 206 TRP B C 1
ATOM 3039 O O . TRP B 1 206 ? -13.945 -25.281 -9.695 1 66.56 206 TRP B O 1
#

Secondary structure (DSSP, 8-state):
----------------------------------S---PPBPSEETTEE-STT-B-TT-B-TT-B-TT-B-TT-B-TT-B-TT-B-TT-B-TT-B-TT-B-TT-B-TT-B-TT-B-TT-B-TT-B-TT-B-TT-B-TT-B-TT-B-TT-B-TT-B-TT-B-TT-B-TT-B-TT-B-TT-B-TT-B-TT-B-TT-B-TT-BT--S--/----------------------------------S---PPPPSEETTEE-STT-B-TT-B-TT-B-TT-B-TT-B-TT-B-TT-B-TT-B-TT-B-TT-B-TT-B-TT-B-TT-B-TT-B-TT-B-TT-B-TT-B-TT-B-TT-B-TT-B-TT-B-TT-B-TT-B-TT-B-TT-B-TT-B-TT-B-TT-B-TT-B-TT-BT--S--

Organism: NCBI:txid1064539

Foldseek 3Di:
DPPPPPPPPPPPPPPPCPPPPPDPPPPPPPPPPVPPPPADADQDDPHWGQAAQTEDEQAEQDCHEPDLGEHDLHEHDQYEHDQYEHDQYEHHNYEHDNYEHDQHEHDQYEQDNYEHDNYEHDQYEHANYENAQYEHDLYEHDQYECALYEHECYEHALYEQALYECHNYEHENYECANYECHNYHQHNY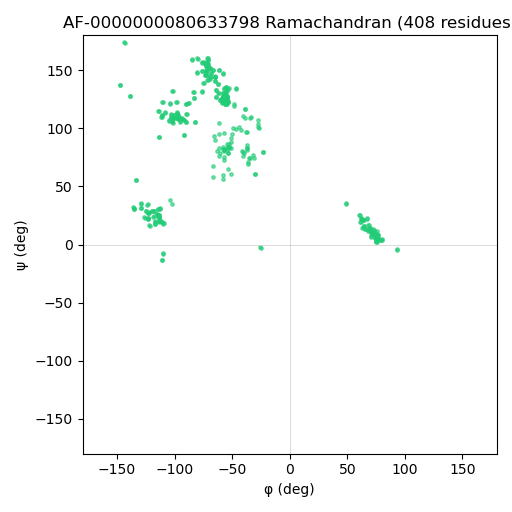HHHNYHHHNYHPDDDPD/DPPPPPPPPPPPPPPPPPPPPPDPPPPPPPPVPVPPPPADADQDDPHWGQAAQTEDEQAEQDCHEPDLGEHDLHEHDQYEHDQYEHDQYEHHNYEHDNYEHDQHEHDQYEQDNYEHDNYEHDQYEHANYENAQYEHDLYEHDQYECALYEHECYEHALYEQALYECHNYEHENYECANYECHNYHQHNYHHHNYHHHNYHPDDDPD

Nearest PDB structures (foldseek):
  4ycq-assembly1_A-2  TM=8.501E-01  e=1.518E-12  synthetic construct
  2j8k-assembly1_A  TM=8.095E-01  e=1.378E-12  Nostoc punctiforme
  4yei-assembly3_C  TM=5.992E-01  e=8.899E-13  synthetic construct
  4yc5-assembly1_A  TM=5.137E-01  e=2.133E-12  synthetic construct
  5dzb-assembly3_E  TM=3.725E-01  e=6.711E-11  synthetic construct

pLDDT: mean 86.04, std 24.33, range [28.75, 98.94]